Protein AF-A0A965VE71-F1 (afdb_monomer_lite)

pLDDT: mean 81.15, std 15.81, range [34.06, 97.62]

Foldseek 3Di:
DDAPVRLQCVQLLVLVLVVVVVLVVLVVPDDDDDPDDDCPDPVSVVVVVVQVFKDKDKDADDDDLQWAEQADADAFRPDGKIWIKIWGQQDDVVDGTDIDIDTSTIHDGHFPADPQLSVLLNVLSSLLRSLVPPPDDPVSVVLSVQLNVLLVVSVSRNLVCQCRVPDLVSNLVSLLSLLQSLVLSLQSLVVVLVPDPDPSSCVSSVVSSVSSVSSNLVSLQRSCVSPVCSQVVHQHRADSVRAGPQVSSLVVVLVDQACPQHAQEAEDEDQDAFFAWDDDWHADPVSHIYTYTYLYHADPLLRLLLNQDQQGRDPDPPDDPQADALSNLSSVLSSQLSVCSNVVHHPSCLVSLVVSQCPCQPSHVQNVVVLVVCVVVVRVSSVSVVCSCPVDVSNVQQKPVHDDVDPDPPDLDDLPQQQEDEDEDAPADQQDWPDWRIGSHSNRTHTYGYPYHDDPPPQLNVLVVQCVVVVVVDPVSNVVSVVSNSVSSVCSSCVPPDPPPPPPPPPPAAFDADAVDAAQDKAWPDDWDDDPPTDDTDIHGHLYHDFFLLVQLLVLLVVQLPPPQRVPDPLSVVLNVLSSCVSVCSSVVNCLPSLVVSQVSLLVSLLPDDPVCSVSSVSNNVSSQSRCCRPNQKHWDDDQFCPPDPQQQEAEPVRHGADAGGFPDFSGTWMAHPVGHGPGHTYTDHD

Structure (mmCIF, N/CA/C/O backbone):
data_AF-A0A965VE71-F1
#
_entry.id   AF-A0A965VE71-F1
#
loop_
_atom_site.group_PDB
_atom_site.id
_atom_site.type_symbol
_atom_site.label_atom_id
_atom_site.label_alt_id
_atom_site.label_comp_id
_atom_site.label_asym_id
_atom_site.label_entity_id
_atom_site.label_seq_id
_atom_site.pdbx_PDB_ins_code
_atom_site.Cartn_x
_atom_site.Cartn_y
_atom_site.Cartn_z
_atom_site.occupancy
_atom_site.B_iso_or_equiv
_atom_site.auth_seq_id
_atom_site.auth_comp_id
_atom_site.auth_asym_id
_atom_site.auth_atom_id
_atom_site.pdbx_PDB_model_num
ATOM 1 N N . MET A 1 1 ? 36.275 15.674 -34.675 1.00 46.38 1 MET A N 1
ATOM 2 C CA . MET A 1 1 ? 35.478 14.991 -33.636 1.00 46.38 1 MET A CA 1
ATOM 3 C C . MET A 1 1 ? 35.392 13.536 -34.053 1.00 46.38 1 MET A C 1
ATOM 5 O O . MET A 1 1 ? 35.102 13.303 -35.218 1.00 46.38 1 MET A O 1
ATOM 9 N N . LEU A 1 2 ? 35.779 12.607 -33.177 1.00 42.75 2 LEU A N 1
ATOM 10 C CA . LEU A 1 2 ? 35.766 11.167 -33.466 1.00 42.75 2 LEU A CA 1
ATOM 11 C C . LEU A 1 2 ? 34.316 10.673 -33.514 1.00 42.75 2 LEU A C 1
ATOM 13 O O . LEU A 1 2 ? 33.496 11.156 -32.730 1.00 42.75 2 LEU A O 1
ATOM 17 N N . SER A 1 3 ? 33.996 9.749 -34.424 1.00 43.97 3 SER A N 1
ATOM 18 C CA . SER A 1 3 ? 32.697 9.076 -34.383 1.00 43.97 3 SER A CA 1
ATOM 19 C C . SER A 1 3 ? 32.651 8.101 -33.190 1.00 43.97 3 SER A C 1
ATOM 21 O O . SER A 1 3 ? 33.706 7.626 -32.758 1.00 43.97 3 SER A O 1
ATOM 23 N N . PRO A 1 4 ? 31.468 7.776 -32.640 1.00 44.59 4 PRO A N 1
ATOM 24 C CA . PRO A 1 4 ? 31.329 6.800 -31.553 1.00 44.59 4 PRO A CA 1
ATOM 25 C C . PRO A 1 4 ? 31.995 5.439 -31.830 1.00 44.59 4 PRO A C 1
ATOM 27 O O . PRO A 1 4 ? 32.606 4.865 -30.933 1.00 44.59 4 PRO A O 1
ATOM 30 N N . GLY A 1 5 ? 31.961 4.960 -33.080 1.00 45.91 5 GLY A N 1
ATOM 31 C CA . GLY A 1 5 ? 32.637 3.720 -33.486 1.00 45.91 5 GLY A CA 1
ATOM 32 C C . GLY A 1 5 ? 34.170 3.824 -33.507 1.00 45.91 5 GLY A C 1
ATOM 33 O O . GLY A 1 5 ? 34.859 2.850 -33.208 1.00 45.91 5 GLY A O 1
ATOM 34 N N . ASP A 1 6 ? 34.718 5.013 -33.779 1.00 47.44 6 ASP A N 1
ATOM 35 C CA . ASP A 1 6 ? 36.167 5.270 -33.730 1.00 47.44 6 ASP A CA 1
ATOM 36 C C . ASP A 1 6 ? 36.687 5.409 -32.284 1.00 47.44 6 ASP A C 1
ATOM 38 O O . ASP A 1 6 ? 37.862 5.157 -32.010 1.00 47.44 6 ASP A O 1
ATOM 42 N N . LEU A 1 7 ? 35.816 5.788 -31.341 1.00 50.75 7 LEU A N 1
ATOM 43 C CA . LEU A 1 7 ? 36.119 5.888 -29.907 1.00 50.75 7 LEU A CA 1
ATOM 44 C C . LEU A 1 7 ? 36.281 4.514 -29.243 1.00 50.75 7 LEU A C 1
ATOM 46 O O . LEU A 1 7 ? 37.205 4.329 -28.444 1.00 50.75 7 LEU A O 1
ATOM 50 N N . ASP A 1 8 ? 35.439 3.552 -29.626 1.00 47.06 8 ASP A N 1
ATOM 51 C CA . ASP A 1 8 ? 35.456 2.176 -29.114 1.00 47.06 8 ASP A CA 1
ATOM 52 C C . ASP A 1 8 ? 36.757 1.441 -29.477 1.00 47.06 8 ASP A C 1
ATOM 54 O O . ASP A 1 8 ? 37.293 0.687 -28.671 1.00 47.06 8 ASP A O 1
ATOM 58 N N . ALA A 1 9 ? 37.330 1.696 -30.656 1.00 49.53 9 ALA A N 1
ATOM 59 C CA . ALA A 1 9 ? 38.636 1.152 -31.032 1.00 49.53 9 ALA A CA 1
ATOM 60 C C . ALA A 1 9 ? 39.806 2.007 -30.505 1.00 49.53 9 ALA A C 1
ATOM 62 O O . ALA A 1 9 ? 40.841 1.468 -30.103 1.00 49.53 9 ALA A O 1
ATOM 63 N N . GLY A 1 10 ? 39.642 3.335 -30.487 1.00 51.06 10 GLY A N 1
ATOM 64 C CA . GLY A 1 10 ? 40.711 4.298 -30.222 1.00 51.06 10 GLY A CA 1
ATOM 65 C C . GLY A 1 10 ? 41.158 4.418 -28.763 1.00 51.06 10 GLY A C 1
ATOM 66 O O . GLY A 1 10 ? 42.326 4.716 -28.539 1.00 51.06 10 GLY A O 1
ATOM 67 N N . LEU A 1 11 ? 40.285 4.177 -27.775 1.00 55.09 11 LEU A N 1
ATOM 68 C CA . LEU A 1 11 ? 40.634 4.230 -26.338 1.00 55.09 11 LEU A CA 1
ATOM 69 C C . LEU A 1 11 ? 40.799 2.844 -25.701 1.00 55.09 11 LEU A C 1
ATOM 71 O O . LEU A 1 11 ? 41.648 2.654 -24.829 1.00 55.09 11 LEU A O 1
ATOM 75 N N . LEU A 1 12 ? 40.034 1.860 -26.175 1.00 57.62 12 LEU A N 1
ATOM 76 C CA . LEU A 1 12 ? 40.024 0.492 -25.655 1.00 57.62 12 LEU A CA 1
ATOM 77 C C . LEU A 1 12 ? 41.321 -0.259 -25.975 1.00 57.62 12 LEU A C 1
ATOM 79 O O . LEU A 1 12 ? 41.907 -0.900 -25.103 1.00 57.62 12 LEU A O 1
ATOM 83 N N . ALA A 1 13 ? 41.789 -0.160 -27.222 1.00 56.38 13 ALA A N 1
ATOM 84 C CA . ALA A 1 13 ? 43.006 -0.821 -27.675 1.00 56.38 13 ALA A CA 1
ATOM 85 C C . ALA A 1 13 ? 44.286 -0.298 -26.986 1.00 56.38 13 ALA A C 1
ATOM 87 O O . ALA A 1 13 ? 45.058 -1.138 -26.514 1.00 56.38 13 ALA A O 1
ATOM 88 N N . PRO A 1 14 ? 44.529 1.026 -26.842 1.00 52.88 14 PRO A N 1
ATOM 89 C CA . PRO A 1 14 ? 45.700 1.504 -26.110 1.00 52.88 14 PRO A CA 1
ATOM 90 C C . PRO A 1 14 ? 45.612 1.220 -24.613 1.00 52.88 14 PRO A C 1
ATOM 92 O O . PRO A 1 14 ? 46.621 0.843 -24.027 1.00 52.88 14 PRO A O 1
ATOM 95 N N . ALA A 1 15 ? 44.440 1.337 -23.978 1.00 56.19 15 ALA A N 1
ATOM 96 C CA . ALA A 1 15 ? 44.313 1.050 -22.549 1.00 56.19 15 ALA A CA 1
ATOM 97 C C . ALA A 1 15 ? 44.580 -0.435 -22.226 1.00 56.19 15 ALA A C 1
ATOM 99 O O . ALA A 1 15 ? 45.341 -0.730 -21.303 1.00 56.19 15 ALA A O 1
ATOM 100 N N . ARG A 1 16 ? 44.045 -1.363 -23.036 1.00 57.22 16 ARG A N 1
ATOM 101 C CA . ARG A 1 16 ? 44.322 -2.810 -22.931 1.00 57.22 16 ARG A CA 1
ATOM 102 C C . ARG A 1 16 ? 45.794 -3.139 -23.171 1.00 57.22 16 ARG A C 1
ATOM 104 O O . ARG A 1 16 ? 46.397 -3.879 -22.400 1.00 57.22 16 ARG A O 1
ATOM 111 N N . LEU A 1 17 ? 46.389 -2.558 -24.213 1.00 55.94 17 LEU A N 1
ATOM 112 C CA . LEU A 1 17 ? 47.798 -2.760 -24.553 1.00 55.94 17 LEU A CA 1
ATOM 113 C C . LEU A 1 17 ? 48.736 -2.244 -23.453 1.00 55.94 17 LEU A C 1
ATOM 115 O O . LEU A 1 17 ? 49.692 -2.917 -23.080 1.00 55.94 17 LEU A O 1
ATOM 119 N N . LEU A 1 18 ? 48.456 -1.061 -22.911 1.00 55.69 18 LEU A N 1
ATOM 120 C CA . LEU A 1 18 ? 49.263 -0.449 -21.858 1.00 55.69 18 LEU A CA 1
ATOM 121 C C . LEU A 1 18 ? 49.116 -1.180 -20.517 1.00 55.69 18 LEU A C 1
ATOM 123 O O . LEU A 1 18 ? 50.106 -1.308 -19.797 1.00 55.69 18 LEU A O 1
ATOM 127 N N . ALA A 1 19 ? 47.930 -1.715 -20.209 1.00 55.62 19 ALA A N 1
ATOM 128 C CA . ALA A 1 19 ? 47.737 -2.613 -19.072 1.00 55.62 19 ALA A CA 1
ATOM 129 C C . ALA A 1 19 ? 48.557 -3.905 -19.230 1.00 55.62 19 ALA A C 1
ATOM 131 O O . ALA A 1 19 ? 49.279 -4.277 -18.307 1.00 55.62 19 ALA A O 1
ATOM 132 N N . ALA A 1 20 ? 48.537 -4.526 -20.415 1.00 57.66 20 ALA A N 1
ATOM 133 C CA . ALA A 1 20 ? 49.346 -5.711 -20.706 1.00 57.66 20 ALA A CA 1
ATOM 134 C C . ALA A 1 20 ? 50.857 -5.438 -20.554 1.00 57.66 20 ALA A C 1
ATOM 136 O O . ALA A 1 20 ? 51.551 -6.200 -19.887 1.00 57.66 20 ALA A O 1
ATOM 137 N N . ILE A 1 21 ? 51.358 -4.312 -21.081 1.00 54.78 21 ILE A N 1
ATOM 138 C CA . ILE A 1 21 ? 52.771 -3.899 -20.946 1.00 54.78 21 ILE A CA 1
ATOM 139 C C . ILE A 1 21 ? 53.149 -3.637 -19.478 1.00 54.78 21 ILE A C 1
ATOM 141 O O . ILE A 1 21 ? 54.256 -3.968 -19.050 1.00 54.78 21 ILE A O 1
ATOM 145 N N . ALA A 1 22 ? 52.257 -3.026 -18.693 1.00 54.03 22 ALA A N 1
ATOM 146 C CA . ALA A 1 22 ? 52.502 -2.752 -17.276 1.00 54.03 22 ALA A CA 1
ATOM 147 C C . ALA A 1 22 ? 52.557 -4.033 -16.428 1.00 54.03 22 ALA A C 1
ATOM 149 O O . ALA A 1 22 ? 53.329 -4.087 -15.467 1.00 54.03 22 ALA A O 1
ATOM 150 N N . SER A 1 23 ? 51.769 -5.049 -16.785 1.00 52.97 23 SER A N 1
ATOM 151 C CA . SER A 1 23 ? 51.831 -6.381 -16.178 1.00 52.97 23 SER A CA 1
ATOM 152 C C . SER A 1 23 ? 53.110 -7.132 -16.576 1.00 52.97 23 SER A C 1
ATOM 154 O O . SER A 1 23 ? 53.746 -7.725 -15.710 1.00 52.97 23 SER A O 1
ATOM 156 N N . ASP A 1 24 ? 53.537 -7.038 -17.838 1.00 50.59 24 ASP A N 1
ATOM 157 C CA . ASP A 1 24 ? 54.705 -7.752 -18.384 1.00 50.59 24 ASP A CA 1
ATOM 158 C C . ASP A 1 24 ? 56.053 -7.215 -17.858 1.00 50.59 24 ASP A C 1
ATOM 160 O O . ASP A 1 24 ? 56.916 -7.979 -17.426 1.00 50.59 24 ASP A O 1
ATOM 164 N N . ARG A 1 25 ? 56.207 -5.886 -17.731 1.00 49.19 25 ARG A N 1
ATOM 165 C CA . ARG A 1 25 ? 57.413 -5.249 -17.143 1.00 49.19 25 ARG A CA 1
ATOM 166 C C . ARG A 1 25 ? 57.693 -5.639 -15.687 1.00 49.19 25 ARG A C 1
ATOM 168 O O . ARG A 1 25 ? 58.765 -5.338 -15.167 1.00 49.19 25 ARG A O 1
ATOM 175 N N . ARG A 1 26 ? 56.736 -6.268 -15.001 1.00 46.41 26 ARG A N 1
ATOM 176 C CA . ARG A 1 26 ? 56.916 -6.804 -13.641 1.00 46.41 26 ARG A CA 1
ATOM 177 C C . ARG A 1 26 ? 57.329 -8.275 -13.627 1.00 46.41 26 ARG A C 1
ATOM 179 O O . ARG A 1 26 ? 57.792 -8.743 -12.590 1.00 46.41 26 ARG A O 1
ATOM 186 N N . CYS A 1 27 ? 57.204 -8.982 -14.751 1.00 41.94 27 CYS A N 1
ATOM 187 C CA . CYS A 1 27 ? 57.614 -10.378 -14.902 1.00 41.94 27 CYS A CA 1
ATOM 188 C C . CYS A 1 27 ? 59.105 -10.543 -15.252 1.00 41.94 27 CYS A C 1
ATOM 190 O O . CYS A 1 27 ? 59.659 -11.608 -14.995 1.00 41.94 27 CYS A O 1
ATOM 192 N N . GLU A 1 28 ? 59.795 -9.495 -15.723 1.00 44.88 28 GLU A N 1
ATOM 193 C CA . GLU A 1 28 ? 61.219 -9.538 -16.130 1.00 44.88 28 GLU A CA 1
ATOM 194 C C . GLU A 1 28 ? 62.234 -9.849 -15.002 1.00 44.88 28 GLU A C 1
ATOM 196 O O . GLU A 1 28 ? 63.437 -9.880 -15.252 1.00 44.88 28 GLU A O 1
ATOM 201 N N . SER A 1 29 ? 61.804 -10.125 -13.763 1.00 44.38 29 SER A N 1
ATOM 202 C CA . SER A 1 29 ? 62.720 -10.519 -12.674 1.00 44.38 29 SER A CA 1
ATOM 203 C C . SER A 1 29 ? 62.754 -12.019 -12.349 1.00 44.38 29 SER A C 1
ATOM 205 O O . SER A 1 29 ? 63.504 -12.423 -11.459 1.00 44.38 29 SER A O 1
ATOM 207 N N . ALA A 1 30 ? 62.009 -12.863 -13.071 1.00 41.94 30 ALA A N 1
ATOM 208 C CA . ALA A 1 30 ? 61.995 -14.305 -12.831 1.00 41.94 30 ALA A CA 1
ATOM 209 C C . ALA A 1 30 ? 62.514 -15.115 -14.035 1.00 41.94 30 ALA A C 1
ATOM 211 O O . ALA A 1 30 ? 61.748 -15.590 -14.860 1.00 41.94 30 ALA A O 1
ATOM 212 N N . VAL A 1 31 ? 63.831 -15.343 -14.000 1.00 43.53 31 VAL A N 1
ATOM 213 C CA . VAL A 1 31 ? 64.568 -16.503 -14.539 1.00 43.53 31 VAL A CA 1
ATOM 214 C C . VAL A 1 31 ? 64.748 -16.602 -16.063 1.00 43.53 31 VAL A C 1
ATOM 216 O O . VAL A 1 31 ? 63.813 -16.773 -16.836 1.00 43.53 31 VAL A O 1
ATOM 219 N N . ASP A 1 32 ? 66.030 -16.610 -16.447 1.00 48.97 32 ASP A N 1
ATOM 220 C CA . ASP A 1 32 ? 66.560 -17.096 -17.720 1.00 48.97 32 ASP A CA 1
ATOM 221 C C . ASP A 1 32 ? 65.971 -18.463 -18.106 1.00 48.97 32 ASP A C 1
ATOM 223 O O . ASP A 1 32 ? 66.207 -19.469 -17.433 1.00 48.97 32 ASP A O 1
ATOM 227 N N . GLY A 1 33 ? 65.303 -18.511 -19.258 1.00 52.47 33 GLY A N 1
ATOM 228 C CA . GLY A 1 33 ? 65.109 -19.745 -20.014 1.00 52.47 33 GLY A CA 1
ATOM 229 C C . GLY A 1 33 ? 63.661 -20.186 -20.188 1.00 52.47 33 GLY A C 1
ATOM 230 O O . GLY A 1 33 ? 63.220 -21.125 -19.536 1.00 52.47 33 GLY A O 1
ATOM 231 N N . ALA A 1 34 ? 62.975 -19.588 -21.160 1.00 34.06 34 ALA A N 1
ATOM 232 C CA . ALA A 1 34 ? 62.088 -20.305 -22.075 1.00 34.06 34 ALA A CA 1
ATOM 233 C C . ALA A 1 34 ? 61.796 -19.407 -23.286 1.00 34.06 34 ALA A C 1
ATOM 235 O O . ALA A 1 34 ? 60.909 -18.557 -23.260 1.00 34.06 34 ALA A O 1
ATOM 236 N N . ASP A 1 35 ? 62.586 -19.614 -24.341 1.00 46.41 35 ASP A N 1
ATOM 237 C CA . ASP A 1 35 ? 62.160 -19.402 -25.721 1.00 46.41 35 ASP A CA 1
ATOM 238 C C . ASP A 1 35 ? 60.893 -20.238 -25.948 1.00 46.41 35 ASP A C 1
ATOM 240 O O . ASP A 1 35 ? 60.970 -21.451 -26.109 1.00 46.41 35 ASP A O 1
ATOM 244 N N . ASP A 1 36 ? 59.732 -19.597 -25.895 1.00 39.12 36 ASP A N 1
ATOM 245 C CA . ASP A 1 36 ? 58.589 -19.902 -26.749 1.00 39.12 36 ASP A CA 1
ATOM 246 C C . ASP A 1 36 ? 57.642 -18.703 -26.676 1.00 39.12 36 ASP A C 1
ATOM 248 O O . ASP A 1 36 ? 57.010 -18.407 -25.663 1.00 39.12 36 ASP A O 1
ATOM 252 N N . ALA A 1 37 ? 57.624 -17.947 -27.769 1.00 38.03 37 ALA A N 1
ATOM 253 C CA . ALA A 1 37 ? 56.882 -16.712 -27.924 1.00 38.03 37 ALA A CA 1
ATOM 254 C C . ALA A 1 37 ? 55.399 -16.876 -27.541 1.00 38.03 37 ALA A C 1
ATOM 256 O O . ALA A 1 37 ? 54.616 -17.475 -28.283 1.00 38.03 37 ALA A O 1
ATOM 257 N N . HIS A 1 38 ? 54.985 -16.266 -26.426 1.00 36.84 38 HIS A N 1
ATOM 258 C CA . HIS A 1 38 ? 53.572 -15.987 -26.192 1.00 36.84 38 HIS A CA 1
ATOM 259 C C . HIS A 1 38 ? 53.115 -14.984 -27.270 1.00 36.84 38 HIS A C 1
ATOM 261 O O . HIS A 1 38 ? 53.791 -13.974 -27.488 1.00 36.84 38 HIS A O 1
ATOM 267 N N . PRO A 1 39 ? 51.997 -15.225 -27.977 1.00 39.91 39 PRO A N 1
ATOM 268 C CA . PRO A 1 39 ? 51.544 -14.417 -29.104 1.00 39.91 39 PRO A CA 1
ATOM 269 C C . PRO A 1 39 ? 50.908 -13.099 -28.633 1.00 39.91 39 PRO A C 1
ATOM 271 O O . PRO A 1 39 ? 49.753 -12.806 -28.938 1.00 39.91 39 PRO A O 1
ATOM 274 N N . LEU A 1 40 ? 51.668 -12.255 -27.931 1.00 42.34 40 LEU A N 1
ATOM 275 C CA . LEU A 1 40 ? 51.453 -10.808 -27.952 1.00 42.34 40 LEU A CA 1
ATOM 276 C C . LEU A 1 40 ? 51.829 -10.345 -29.362 1.00 42.34 40 LEU A C 1
ATOM 278 O O . LEU A 1 40 ? 52.972 -10.040 -29.693 1.00 42.34 40 LEU A O 1
ATOM 282 N N . SER A 1 41 ? 50.839 -10.500 -30.235 1.00 39.25 41 SER A N 1
ATOM 283 C CA . SER A 1 41 ? 50.951 -10.494 -31.684 1.00 39.25 41 SER A CA 1
ATOM 284 C C . SER A 1 41 ? 51.677 -9.262 -32.230 1.00 39.25 41 SER A C 1
ATOM 286 O O . SER A 1 41 ? 51.629 -8.162 -31.686 1.00 39.25 41 SER A O 1
ATOM 288 N N . ARG A 1 42 ? 52.272 -9.428 -33.408 1.00 36.78 42 ARG A N 1
ATOM 289 C CA . ARG A 1 42 ? 52.706 -8.347 -34.305 1.00 36.78 42 ARG A CA 1
ATOM 290 C C . ARG A 1 42 ? 51.693 -7.192 -34.435 1.00 36.78 42 ARG A C 1
ATOM 292 O O . ARG A 1 42 ? 52.107 -6.076 -34.743 1.00 36.78 42 ARG A O 1
ATOM 299 N N . ASP A 1 43 ? 50.406 -7.446 -34.192 1.00 39.12 43 ASP A N 1
ATOM 300 C CA . ASP A 1 43 ? 49.348 -6.437 -34.188 1.00 39.12 43 ASP A CA 1
ATOM 301 C C . ASP A 1 43 ? 49.380 -5.553 -32.933 1.00 39.12 43 ASP A C 1
ATOM 303 O O . ASP A 1 43 ? 49.156 -4.356 -33.056 1.00 39.12 43 ASP A O 1
ATOM 307 N N . SER A 1 44 ? 49.786 -6.064 -31.766 1.00 42.25 44 SER A N 1
ATOM 308 C CA . SER A 1 44 ? 50.052 -5.277 -30.546 1.00 42.25 44 SER A CA 1
ATOM 309 C C . SER A 1 44 ? 51.216 -4.294 -30.736 1.00 42.25 44 SER A C 1
ATOM 311 O O . SER A 1 44 ? 51.159 -3.154 -30.279 1.00 42.25 44 SER A O 1
ATOM 313 N N . LEU A 1 45 ? 52.247 -4.706 -31.481 1.00 39.56 45 LEU A N 1
ATOM 314 C CA . LEU A 1 45 ? 53.402 -3.877 -31.853 1.00 39.56 45 LEU A CA 1
ATOM 315 C C . LEU A 1 45 ? 53.054 -2.842 -32.942 1.00 39.56 45 LEU A C 1
ATOM 317 O O . LEU A 1 45 ? 53.520 -1.706 -32.886 1.00 39.56 45 LEU A O 1
ATOM 321 N N . ARG A 1 46 ? 52.193 -3.195 -33.908 1.00 42.59 46 ARG A N 1
ATOM 322 C CA . ARG A 1 46 ? 51.632 -2.248 -34.894 1.00 42.59 46 ARG A CA 1
ATOM 323 C C . ARG A 1 46 ? 50.658 -1.246 -34.269 1.00 42.59 46 ARG A C 1
ATOM 325 O O . ARG A 1 46 ? 50.668 -0.088 -34.669 1.00 42.59 46 ARG A O 1
ATOM 332 N N . LEU A 1 47 ? 49.868 -1.667 -33.283 1.00 42.62 47 LEU A N 1
ATOM 333 C CA . LEU A 1 47 ? 48.996 -0.807 -32.482 1.00 42.62 47 LEU A CA 1
ATOM 334 C C . LEU A 1 47 ? 49.819 0.157 -31.620 1.00 42.62 47 LEU A C 1
ATOM 336 O O . LEU A 1 47 ? 49.541 1.347 -31.644 1.00 42.62 47 LEU A O 1
ATOM 340 N N . ALA A 1 48 ? 50.893 -0.302 -30.965 1.00 43.66 48 ALA A N 1
ATOM 341 C CA . ALA A 1 48 ? 51.830 0.569 -30.242 1.00 43.66 48 ALA A CA 1
ATOM 342 C C . ALA A 1 48 ? 52.412 1.692 -31.126 1.00 43.66 48 ALA A C 1
ATOM 344 O O . ALA A 1 48 ? 52.559 2.822 -30.668 1.00 43.66 48 ALA A O 1
ATOM 345 N N . LEU A 1 49 ? 52.695 1.394 -32.401 1.00 41.25 49 LEU A N 1
ATOM 346 C CA . LEU A 1 49 ? 53.175 2.365 -33.395 1.00 41.25 49 LEU A CA 1
ATOM 347 C C . LEU A 1 49 ? 52.086 3.335 -33.896 1.00 41.25 49 LEU A C 1
ATOM 349 O O . LEU A 1 49 ? 52.426 4.370 -34.458 1.00 41.25 49 LEU A O 1
ATOM 353 N N . ALA A 1 50 ? 50.798 3.035 -33.697 1.00 46.69 50 ALA A N 1
ATOM 354 C CA . ALA A 1 50 ? 49.681 3.909 -34.069 1.00 46.69 50 ALA A CA 1
ATOM 355 C C . ALA A 1 50 ? 49.307 4.931 -32.971 1.00 46.69 50 ALA A C 1
ATOM 357 O O . ALA A 1 50 ? 48.536 5.852 -33.235 1.00 46.69 50 ALA A O 1
ATOM 358 N N . PHE A 1 51 ? 49.858 4.800 -31.757 1.00 54.34 51 PHE A N 1
ATOM 359 C CA . PHE A 1 51 ? 49.566 5.660 -30.600 1.00 54.34 51 PHE A CA 1
ATOM 360 C C . PHE A 1 51 ? 50.618 6.759 -30.366 1.00 54.34 51 PHE A C 1
ATOM 362 O O . PHE A 1 51 ? 51.014 7.012 -29.224 1.00 54.34 51 PHE A O 1
ATOM 369 N N . GLU A 1 52 ? 51.069 7.446 -31.423 1.00 54.53 52 GLU A N 1
ATOM 370 C CA . GLU A 1 52 ? 51.859 8.676 -31.261 1.00 54.53 52 GLU A CA 1
ATOM 371 C C . GLU A 1 52 ? 51.079 9.681 -30.386 1.00 54.53 52 GLU A C 1
ATOM 373 O O . GLU A 1 52 ? 50.031 10.186 -30.781 1.00 54.53 52 GLU A O 1
ATOM 378 N N . GLY A 1 53 ? 51.568 9.948 -29.167 1.00 59.41 53 GLY A N 1
ATOM 379 C CA . GLY A 1 53 ? 50.979 10.923 -28.236 1.00 59.41 53 GLY A CA 1
ATOM 380 C C . GLY A 1 53 ? 50.349 10.359 -26.956 1.00 59.41 53 GLY A C 1
ATOM 381 O O . GLY A 1 53 ? 49.932 11.155 -26.113 1.00 59.41 53 GLY A O 1
ATOM 382 N N . PHE A 1 54 ? 50.314 9.036 -26.759 1.00 65.00 54 PHE A N 1
ATOM 383 C CA . PHE A 1 54 ? 49.870 8.413 -25.503 1.00 65.00 54 PHE A CA 1
ATOM 384 C C . PHE A 1 54 ? 51.069 7.963 -24.653 1.00 65.00 54 PHE A C 1
ATOM 386 O O . PHE A 1 54 ? 52.033 7.394 -25.160 1.00 65.00 54 PHE A O 1
ATOM 393 N N . SER A 1 55 ? 51.013 8.188 -23.341 1.00 68.12 55 SER A N 1
ATOM 394 C CA . SER A 1 55 ? 52.002 7.706 -22.371 1.00 68.12 55 SER A CA 1
ATOM 395 C C . SER A 1 55 ? 51.303 7.141 -21.141 1.00 68.12 55 SER A C 1
ATOM 397 O O . SER A 1 55 ? 50.296 7.681 -20.694 1.00 68.12 55 SER A O 1
ATOM 399 N N . LEU A 1 56 ? 51.822 6.042 -20.595 1.00 66.69 56 LEU A N 1
ATOM 400 C CA . LEU A 1 56 ? 51.318 5.460 -19.356 1.00 66.69 56 LEU A CA 1
ATOM 401 C C . LEU A 1 56 ? 52.230 5.852 -18.198 1.00 66.69 56 LEU A C 1
ATOM 403 O O . LEU A 1 56 ? 53.438 5.614 -18.244 1.00 66.69 56 LEU A O 1
ATOM 407 N N . VAL A 1 57 ? 51.640 6.410 -17.150 1.00 77.75 57 VAL A N 1
ATOM 408 C CA . VAL A 1 57 ? 52.317 6.692 -15.887 1.00 77.75 57 VAL A CA 1
ATOM 409 C C . VAL A 1 57 ? 51.839 5.675 -14.860 1.00 77.75 57 VAL A C 1
ATOM 411 O O . VAL A 1 57 ? 50.641 5.540 -14.628 1.00 77.75 57 VAL A O 1
ATOM 414 N N . SER A 1 58 ? 52.772 4.954 -14.243 1.00 76.62 58 SER A N 1
ATOM 415 C CA . SER A 1 58 ? 52.484 4.064 -13.117 1.00 76.62 58 SER A CA 1
ATOM 416 C C . SER A 1 58 ? 52.979 4.685 -11.816 1.00 76.62 58 SER A C 1
ATOM 418 O O . SER A 1 58 ? 54.136 5.104 -11.747 1.00 76.62 58 SER A O 1
ATOM 420 N N . ALA A 1 59 ? 52.147 4.686 -10.779 1.00 83.88 59 ALA A N 1
ATOM 421 C CA . ALA A 1 59 ? 52.520 5.111 -9.433 1.00 83.88 59 ALA A CA 1
ATOM 422 C C . ALA A 1 59 ? 52.169 4.025 -8.397 1.00 83.88 59 ALA A C 1
ATOM 424 O O . ALA A 1 59 ? 51.172 3.318 -8.583 1.00 83.88 59 ALA A O 1
ATOM 425 N N . PRO A 1 60 ? 52.938 3.887 -7.298 1.00 82.50 60 PRO A N 1
ATOM 426 C CA . PRO A 1 60 ? 52.549 3.040 -6.172 1.00 82.50 60 PRO A CA 1
ATOM 427 C C . PRO A 1 60 ? 51.183 3.472 -5.632 1.00 82.50 60 PRO A C 1
ATOM 429 O O . PRO A 1 60 ? 50.924 4.670 -5.495 1.00 82.50 60 PRO A O 1
ATOM 432 N N . ALA A 1 61 ? 50.307 2.516 -5.332 1.00 80.94 61 ALA A N 1
ATOM 433 C CA . ALA A 1 61 ? 48.955 2.805 -4.873 1.00 80.94 61 ALA A CA 1
ATOM 434 C C . ALA A 1 61 ? 48.628 2.050 -3.586 1.00 80.94 61 ALA A C 1
ATOM 436 O O . ALA A 1 61 ? 48.788 0.833 -3.501 1.00 80.94 61 ALA A O 1
ATOM 437 N N . GLN A 1 62 ? 48.096 2.774 -2.600 1.00 76.62 62 GLN A N 1
ATOM 438 C CA . GLN A 1 62 ? 47.366 2.148 -1.504 1.00 76.62 62 GLN A CA 1
ATOM 439 C C . GLN A 1 62 ? 45.968 1.801 -2.004 1.00 76.62 62 GLN A C 1
ATOM 441 O O . GLN A 1 62 ? 45.248 2.661 -2.504 1.00 76.62 62 GLN A O 1
ATOM 446 N N . ARG A 1 63 ? 45.602 0.524 -1.903 1.00 71.69 63 ARG A N 1
ATOM 447 C CA . ARG A 1 63 ? 44.324 0.016 -2.397 1.00 71.69 63 ARG A CA 1
ATOM 448 C C . ARG A 1 63 ? 43.171 0.592 -1.571 1.00 71.69 63 ARG A C 1
ATOM 450 O O . ARG A 1 63 ? 43.033 0.259 -0.394 1.00 71.69 63 ARG A O 1
ATOM 457 N N . CYS A 1 64 ? 42.315 1.395 -2.196 1.00 72.56 64 CYS A N 1
ATOM 458 C CA . CYS A 1 64 ? 41.024 1.781 -1.635 1.00 72.56 64 CYS A CA 1
ATOM 459 C C . CYS A 1 64 ? 39.909 0.895 -2.208 1.00 72.56 64 CYS A C 1
ATOM 461 O O . CYS A 1 64 ? 39.954 0.492 -3.367 1.00 72.56 64 CYS A O 1
ATOM 463 N N . ALA A 1 65 ? 38.882 0.597 -1.406 1.00 63.47 65 ALA A N 1
ATOM 464 C CA . ALA A 1 65 ? 37.764 -0.258 -1.827 1.00 63.47 65 ALA A CA 1
ATOM 465 C C . ALA A 1 65 ? 36.936 0.328 -2.992 1.00 63.47 65 ALA A C 1
ATOM 467 O O . ALA A 1 65 ? 36.219 -0.408 -3.659 1.00 63.47 65 ALA A O 1
ATOM 468 N N . ALA A 1 66 ? 37.033 1.639 -3.230 1.00 74.81 66 ALA A N 1
ATOM 469 C CA . ALA A 1 66 ? 36.319 2.342 -4.294 1.00 74.81 66 ALA A CA 1
ATOM 470 C C . ALA A 1 66 ? 37.109 2.446 -5.613 1.00 74.81 66 ALA A C 1
ATOM 472 O O . ALA A 1 66 ? 36.560 2.917 -6.605 1.00 74.81 66 ALA A O 1
ATOM 473 N N . ASP A 1 67 ? 38.380 2.040 -5.636 1.00 86.12 67 ASP A N 1
ATOM 474 C CA . ASP A 1 67 ? 39.226 2.222 -6.816 1.00 86.12 67 ASP A CA 1
ATOM 475 C C . ASP A 1 67 ? 38.925 1.163 -7.886 1.00 86.12 67 ASP A C 1
ATOM 477 O O . ASP A 1 67 ? 38.711 -0.009 -7.567 1.00 86.12 67 ASP A O 1
ATOM 481 N N . ARG A 1 68 ? 38.967 1.559 -9.167 1.00 90.19 68 ARG A N 1
ATOM 482 C CA . ARG A 1 68 ? 38.801 0.630 -10.295 1.00 90.19 68 ARG A CA 1
ATOM 483 C C . ARG A 1 68 ? 39.910 -0.421 -10.293 1.00 90.19 68 ARG A C 1
ATOM 485 O O . ARG A 1 68 ? 41.081 -0.068 -10.397 1.00 90.19 68 ARG A O 1
ATOM 492 N N . MET A 1 69 ? 39.552 -1.702 -10.266 1.00 89.00 69 MET A N 1
ATOM 493 C CA . MET A 1 69 ? 40.482 -2.823 -10.417 1.00 89.00 69 MET A CA 1
ATOM 494 C C . MET A 1 69 ? 40.604 -3.245 -11.882 1.00 89.00 69 MET A C 1
ATOM 496 O O . MET A 1 69 ? 39.593 -3.492 -12.538 1.00 89.00 69 MET A O 1
ATOM 500 N N . ILE A 1 70 ? 41.824 -3.382 -12.392 1.00 87.25 70 ILE A N 1
ATOM 501 C CA . ILE A 1 70 ? 42.079 -3.840 -13.762 1.00 87.25 70 ILE A CA 1
ATOM 502 C C . ILE A 1 70 ? 42.123 -5.382 -13.777 1.00 87.25 70 ILE A C 1
ATOM 504 O O . ILE A 1 70 ? 42.991 -5.964 -13.113 1.00 87.25 70 ILE A O 1
ATOM 508 N N . PRO A 1 71 ? 41.212 -6.064 -14.502 1.00 83.75 71 PRO A N 1
ATOM 509 C CA . PRO A 1 71 ? 41.243 -7.522 -14.631 1.00 83.75 71 PRO A CA 1
ATOM 510 C C . PRO A 1 71 ? 42.515 -7.978 -15.364 1.00 83.75 71 PRO A C 1
ATOM 512 O O . PRO A 1 71 ? 42.835 -7.428 -16.413 1.00 83.75 71 PRO A O 1
ATOM 515 N N . HIS A 1 72 ? 43.241 -8.970 -14.834 1.00 82.12 72 HIS A N 1
ATOM 516 C CA . HIS A 1 72 ? 44.397 -9.571 -15.518 1.00 82.12 72 HIS A CA 1
ATOM 517 C C . HIS A 1 72 ? 44.659 -11.019 -15.061 1.00 82.12 72 HIS A C 1
ATOM 519 O O . HIS A 1 72 ? 44.332 -11.386 -13.932 1.00 82.12 72 HIS A O 1
ATOM 525 N N . ALA A 1 73 ? 45.255 -11.824 -15.952 1.00 74.75 73 ALA A N 1
ATOM 526 C CA . ALA A 1 73 ? 45.532 -13.258 -15.761 1.00 74.75 73 ALA A CA 1
ATOM 527 C C . ALA A 1 73 ? 46.981 -13.578 -15.342 1.00 74.75 73 ALA A C 1
ATOM 529 O O . ALA A 1 73 ? 47.289 -14.721 -15.016 1.00 74.75 73 ALA A O 1
ATOM 530 N N . GLY A 1 74 ? 47.891 -12.601 -15.439 1.00 68.81 74 GLY A N 1
ATOM 531 C CA . GLY A 1 74 ? 49.335 -12.823 -15.288 1.00 68.81 74 GLY A CA 1
ATOM 532 C C . GLY A 1 74 ? 49.741 -13.275 -13.879 1.00 68.81 74 GLY A C 1
ATOM 533 O O . GLY A 1 74 ? 48.986 -13.044 -12.942 1.00 68.81 74 GLY A O 1
ATOM 534 N N . PRO A 1 75 ? 50.916 -13.911 -13.704 1.00 59.38 75 PRO A N 1
ATOM 535 C CA . PRO A 1 75 ? 51.417 -14.302 -12.387 1.00 59.38 75 PRO A CA 1
ATOM 536 C C . PRO A 1 75 ? 51.584 -13.083 -11.474 1.00 59.38 75 PRO A C 1
ATOM 538 O O . PRO A 1 75 ? 51.792 -11.967 -11.946 1.00 59.38 75 PRO A O 1
ATOM 541 N N . GLU A 1 76 ? 51.476 -13.318 -10.163 1.00 50.47 76 GLU A N 1
ATOM 542 C CA . GLU A 1 76 ? 51.519 -12.286 -9.126 1.00 50.47 76 GLU A CA 1
ATOM 543 C C . GLU A 1 76 ? 52.745 -11.379 -9.343 1.00 50.47 76 GLU A C 1
ATOM 545 O O . GLU A 1 76 ? 53.879 -11.855 -9.225 1.00 50.47 76 GLU A O 1
ATOM 550 N N . PRO A 1 77 ? 52.568 -10.092 -9.706 1.00 51.19 77 PRO A N 1
ATOM 551 C CA . PRO A 1 77 ? 53.699 -9.187 -9.730 1.00 51.19 77 PRO A CA 1
ATOM 552 C C . PRO A 1 77 ? 54.232 -9.130 -8.301 1.00 51.19 77 PRO A C 1
ATOM 554 O O . PRO A 1 77 ? 53.479 -8.854 -7.370 1.00 51.19 77 PRO A O 1
ATOM 557 N N . SER A 1 78 ? 55.520 -9.401 -8.111 1.00 50.00 78 SER A N 1
ATOM 558 C CA . SER A 1 78 ? 56.179 -9.500 -6.803 1.00 50.00 78 SER A CA 1
ATOM 559 C C . SER A 1 78 ? 56.299 -8.153 -6.061 1.00 50.00 78 SER A C 1
ATOM 561 O O . SER A 1 78 ? 57.280 -7.906 -5.362 1.00 50.00 78 SER A O 1
ATOM 563 N N . GLY A 1 79 ? 55.341 -7.242 -6.231 1.00 58.44 79 GLY A N 1
ATOM 564 C CA . GLY A 1 79 ? 55.398 -5.875 -5.746 1.00 58.44 79 GLY A CA 1
ATOM 565 C C . GLY A 1 79 ? 54.027 -5.210 -5.666 1.00 58.44 79 GLY A C 1
ATOM 566 O O . GLY A 1 79 ? 53.082 -5.565 -6.366 1.00 58.44 79 GLY A O 1
ATOM 567 N N . GLU A 1 80 ? 53.971 -4.223 -4.779 1.00 67.19 80 GLU A N 1
ATOM 568 C CA . GLU A 1 80 ? 52.826 -3.405 -4.386 1.00 67.19 80 GLU A CA 1
ATOM 569 C C . GLU A 1 80 ? 51.880 -3.026 -5.549 1.00 67.19 80 GLU A C 1
ATOM 571 O O . GLU A 1 80 ? 52.302 -2.744 -6.681 1.00 67.19 80 GLU A O 1
ATOM 576 N N . SER A 1 81 ? 50.573 -2.989 -5.252 1.00 79.06 81 SER A N 1
ATOM 577 C CA . SER A 1 81 ? 49.536 -2.533 -6.185 1.00 79.06 81 SER A CA 1
ATOM 578 C C . SER A 1 81 ? 49.911 -1.181 -6.791 1.00 79.06 81 SER A C 1
ATOM 580 O O . SER A 1 81 ? 50.504 -0.322 -6.135 1.00 79.06 81 SER A O 1
ATOM 582 N N . SER A 1 82 ? 49.596 -0.972 -8.067 1.00 80.06 82 SER A N 1
ATOM 583 C CA . SER A 1 82 ? 49.958 0.277 -8.739 1.00 80.06 82 SER A CA 1
ATOM 584 C C . SER A 1 82 ? 48.822 0.860 -9.536 1.00 80.06 82 SER A C 1
ATOM 586 O O . SER A 1 82 ? 48.095 0.144 -10.222 1.00 80.06 82 SER A O 1
ATOM 588 N N . ARG A 1 83 ? 48.705 2.180 -9.430 1.00 85.56 83 ARG A N 1
ATOM 589 C CA . ARG A 1 83 ? 47.743 2.989 -10.158 1.00 85.56 83 ARG A CA 1
ATOM 590 C C . ARG A 1 83 ? 48.335 3.363 -11.505 1.00 85.56 83 ARG A C 1
ATOM 592 O O . ARG A 1 83 ? 49.493 3.776 -11.590 1.00 85.56 83 ARG A O 1
ATOM 599 N N . LEU A 1 84 ? 47.532 3.186 -12.538 1.00 81.12 84 LEU A N 1
ATOM 600 C CA . LEU A 1 84 ? 47.862 3.455 -13.922 1.00 81.12 84 LEU A CA 1
ATOM 601 C C . LEU A 1 84 ? 47.102 4.698 -14.382 1.00 81.12 84 LEU A C 1
ATOM 603 O O . LEU A 1 84 ? 45.883 4.761 -14.276 1.00 81.12 84 LEU A O 1
ATOM 607 N N . THR A 1 85 ? 47.818 5.675 -14.925 1.00 82.06 85 THR A N 1
ATOM 608 C CA . THR A 1 85 ? 47.238 6.882 -15.520 1.00 82.06 85 THR A CA 1
ATOM 609 C C . THR A 1 85 ? 47.655 6.964 -16.980 1.00 82.06 85 THR A C 1
ATOM 611 O O . THR A 1 85 ? 48.844 6.920 -17.301 1.00 82.06 85 THR A O 1
ATOM 614 N N . LEU A 1 86 ? 46.672 7.077 -17.868 1.00 78.31 86 LEU A N 1
ATOM 615 C CA . LEU A 1 86 ? 46.877 7.287 -19.292 1.00 78.31 86 LEU A CA 1
ATOM 616 C C . LEU A 1 86 ? 46.960 8.787 -19.561 1.00 78.31 86 LEU A C 1
ATOM 618 O O . LEU A 1 86 ? 46.006 9.509 -19.306 1.00 78.31 86 LEU A O 1
ATOM 622 N N . ARG A 1 87 ? 48.082 9.251 -20.097 1.00 77.19 87 ARG A N 1
ATOM 623 C CA . ARG A 1 87 ? 48.296 10.640 -20.500 1.00 77.19 87 ARG A CA 1
ATOM 624 C C . ARG A 1 87 ? 48.302 10.743 -22.014 1.00 77.19 87 ARG A C 1
ATOM 626 O O . ARG A 1 87 ? 49.139 10.120 -22.666 1.00 77.19 87 ARG A O 1
ATOM 633 N N . VAL A 1 88 ? 47.416 11.565 -22.560 1.00 72.19 88 VAL A N 1
ATOM 634 C CA . VAL A 1 88 ? 47.287 11.831 -23.998 1.00 72.19 88 VAL A CA 1
ATOM 635 C C . VAL A 1 88 ? 47.657 13.276 -24.280 1.00 72.19 88 VAL A C 1
ATOM 637 O O . VAL A 1 88 ? 47.084 14.178 -23.680 1.00 72.19 88 VAL A O 1
ATOM 640 N N . ALA A 1 89 ? 48.577 13.525 -25.204 1.00 68.81 89 ALA A N 1
ATOM 641 C CA . ALA A 1 89 ? 48.830 14.864 -25.725 1.00 68.81 89 ALA A CA 1
ATOM 642 C C . ALA A 1 89 ? 48.056 15.045 -27.037 1.00 68.81 89 ALA A C 1
ATOM 644 O O . ALA A 1 89 ? 48.514 14.617 -28.095 1.00 68.81 89 ALA A O 1
ATOM 645 N N . LEU A 1 90 ? 46.872 15.661 -26.974 1.00 63.81 90 LEU A N 1
ATOM 646 C CA . LEU A 1 90 ? 46.051 15.892 -28.164 1.00 63.81 90 LEU A CA 1
ATOM 647 C C . LEU A 1 90 ? 46.484 17.191 -28.862 1.00 63.81 90 LEU A C 1
ATOM 649 O O . LEU A 1 90 ? 46.404 18.263 -28.251 1.00 63.81 90 LEU A O 1
ATOM 653 N N . PRO A 1 91 ? 46.923 17.143 -30.134 1.00 59.56 91 PRO A N 1
ATOM 654 C CA . PRO A 1 91 ? 47.222 18.351 -30.887 1.00 59.56 91 PRO A CA 1
ATOM 655 C C . PRO A 1 91 ? 45.923 19.106 -31.203 1.00 59.56 91 PRO A C 1
ATOM 657 O O . PRO A 1 91 ? 45.014 18.566 -31.833 1.00 59.56 91 PRO A O 1
ATOM 660 N N . ILE A 1 92 ? 45.838 20.374 -30.791 1.00 59.41 92 ILE A N 1
ATOM 661 C CA . ILE A 1 92 ? 44.746 21.273 -31.187 1.00 59.41 92 ILE A CA 1
ATOM 662 C C . ILE A 1 92 ? 45.198 22.054 -32.427 1.00 59.41 92 ILE A C 1
ATOM 664 O O . ILE A 1 92 ? 46.231 22.724 -32.363 1.00 59.41 92 ILE A O 1
ATOM 668 N N . PRO A 1 93 ? 44.452 22.027 -33.549 1.00 50.66 93 PRO A N 1
ATOM 669 C CA . PRO A 1 93 ? 44.784 22.836 -34.718 1.00 50.66 93 PRO A CA 1
ATOM 670 C C . PRO A 1 93 ? 44.876 24.327 -34.351 1.00 50.66 93 PRO A C 1
ATOM 672 O O . PRO A 1 93 ? 43.879 24.947 -33.992 1.00 50.66 93 PRO A O 1
ATOM 675 N N . GLY A 1 94 ? 46.086 24.894 -34.418 1.00 69.12 94 GLY A N 1
ATOM 676 C CA . GLY A 1 94 ? 46.351 26.301 -34.091 1.00 69.12 94 GLY A CA 1
ATOM 677 C C . GLY A 1 94 ? 46.477 26.633 -32.595 1.00 69.12 94 GLY A C 1
ATOM 678 O O . GLY A 1 94 ? 46.566 27.813 -32.260 1.00 69.12 94 GLY A O 1
ATOM 679 N N . GLY A 1 95 ? 46.502 25.635 -31.704 1.00 68.06 95 GLY A N 1
ATOM 680 C CA . GLY A 1 95 ? 46.640 25.814 -30.253 1.00 68.06 95 GLY A CA 1
ATOM 681 C C . GLY A 1 95 ? 47.764 24.974 -29.641 1.00 68.06 95 GLY A C 1
ATOM 682 O O . GLY A 1 95 ? 48.337 24.100 -30.291 1.00 68.06 95 GLY A O 1
ATOM 683 N N . ALA A 1 96 ? 48.089 25.236 -28.371 1.00 64.44 96 ALA A N 1
ATOM 684 C CA . ALA A 1 96 ? 48.977 24.362 -27.607 1.00 64.44 96 ALA A CA 1
ATOM 685 C C . ALA A 1 96 ? 48.307 22.986 -27.403 1.00 64.44 96 ALA A C 1
ATOM 687 O O . ALA A 1 96 ? 47.092 22.941 -27.186 1.00 64.44 96 ALA A O 1
ATOM 688 N N . PRO A 1 97 ? 49.058 21.871 -27.478 1.00 65.00 97 PRO A N 1
ATOM 689 C CA . PRO A 1 97 ? 48.504 20.548 -27.227 1.00 65.00 97 PRO A CA 1
ATOM 690 C C . PRO A 1 97 ? 47.930 20.478 -25.811 1.00 65.00 97 PRO A C 1
ATOM 692 O O . PRO A 1 97 ? 48.555 20.939 -24.853 1.00 65.00 97 PRO A O 1
ATOM 695 N N . VAL A 1 98 ? 46.738 19.902 -25.679 1.00 67.00 98 VAL A N 1
ATOM 696 C CA . VAL A 1 98 ? 46.115 19.678 -24.372 1.00 67.00 98 VAL A CA 1
ATOM 697 C C . VAL A 1 98 ? 46.527 18.297 -23.890 1.00 67.00 98 VAL A C 1
ATOM 699 O O . VAL A 1 98 ? 46.263 17.294 -24.553 1.00 67.00 98 VAL A O 1
ATOM 702 N N . ALA A 1 99 ? 47.209 18.267 -22.745 1.00 72.12 99 ALA A N 1
ATOM 703 C CA . ALA A 1 99 ? 47.479 17.037 -22.024 1.00 72.12 99 ALA A CA 1
ATOM 704 C C . ALA A 1 99 ? 46.206 16.609 -21.292 1.00 72.12 99 ALA A C 1
ATOM 706 O O . ALA A 1 99 ? 45.625 17.382 -20.528 1.00 72.12 99 ALA A O 1
ATOM 707 N N . TRP A 1 100 ? 45.776 15.384 -21.546 1.00 70.69 100 TRP A N 1
ATOM 708 C CA . TRP A 1 100 ? 44.609 14.777 -20.944 1.00 70.69 100 TRP A CA 1
ATOM 709 C C . TRP A 1 100 ? 45.048 13.540 -20.167 1.00 70.69 100 TRP A C 1
ATOM 711 O O . TRP A 1 100 ? 45.486 12.556 -20.760 1.00 70.69 100 TRP A O 1
ATOM 721 N N . ASP A 1 101 ? 44.974 13.630 -18.840 1.00 79.00 101 ASP A N 1
ATOM 722 C CA . ASP A 1 101 ? 45.298 12.538 -17.925 1.00 79.00 101 ASP A CA 1
ATOM 723 C C . ASP A 1 101 ? 44.000 11.832 -17.517 1.00 79.00 101 ASP A C 1
ATOM 725 O O . ASP A 1 101 ? 43.073 12.461 -17.004 1.00 79.00 101 ASP A O 1
ATOM 729 N N . VAL A 1 102 ? 43.943 10.523 -17.742 1.00 78.94 102 VAL A N 1
ATOM 730 C CA . VAL A 1 102 ? 42.799 9.665 -17.430 1.00 78.94 102 VAL A CA 1
ATOM 731 C C . VAL A 1 102 ? 43.252 8.580 -16.471 1.00 78.94 102 VAL A C 1
ATOM 733 O O . VAL A 1 102 ? 44.184 7.829 -16.768 1.00 78.94 102 VAL A O 1
ATOM 736 N N . ASP A 1 103 ? 42.596 8.482 -15.317 1.00 85.62 103 ASP A N 1
ATOM 737 C CA . ASP A 1 103 ? 42.849 7.377 -14.398 1.00 85.62 103 ASP A CA 1
ATOM 738 C C . ASP A 1 103 ? 42.326 6.074 -15.012 1.00 85.62 103 ASP A C 1
ATOM 740 O O . ASP A 1 103 ? 41.139 5.919 -15.309 1.00 85.62 103 ASP A O 1
ATOM 744 N N . VAL A 1 104 ? 43.240 5.136 -15.237 1.00 82.44 104 VAL A N 1
ATOM 745 C CA . VAL A 1 104 ? 42.900 3.798 -15.710 1.00 82.44 104 VAL A CA 1
ATOM 746 C C . VAL A 1 104 ? 42.501 2.942 -14.512 1.00 82.44 104 VAL A C 1
ATOM 748 O O . VAL A 1 104 ? 41.607 2.121 -14.634 1.00 82.44 104 VAL A O 1
ATOM 751 N N . GLY A 1 105 ? 43.088 3.134 -13.335 1.00 87.94 105 GLY A N 1
ATOM 752 C CA . GLY A 1 105 ? 42.806 2.326 -12.147 1.00 87.94 105 GLY A CA 1
ATOM 753 C C . GLY A 1 105 ? 44.007 1.504 -11.693 1.00 87.94 105 GLY A C 1
ATOM 754 O O . GLY A 1 105 ? 45.153 1.812 -12.014 1.00 87.94 105 GLY A O 1
ATOM 755 N N . ILE A 1 106 ? 43.757 0.474 -10.890 1.00 86.75 106 ILE A N 1
ATOM 756 C CA . ILE A 1 106 ? 44.777 -0.264 -10.147 1.00 86.75 106 ILE A CA 1
ATOM 757 C C . ILE A 1 106 ? 44.982 -1.660 -10.730 1.00 86.75 106 ILE A C 1
ATOM 759 O O . ILE A 1 106 ? 44.034 -2.428 -10.877 1.00 86.75 106 ILE A O 1
ATOM 763 N N . VAL A 1 107 ? 46.242 -2.018 -10.980 1.00 81.81 107 VAL A N 1
ATOM 764 C CA . VAL A 1 107 ? 46.653 -3.412 -11.197 1.00 81.81 107 VAL A CA 1
ATOM 765 C C . VAL A 1 107 ? 46.888 -4.051 -9.828 1.00 81.81 107 VAL A C 1
ATOM 767 O O . VAL A 1 107 ? 47.787 -3.637 -9.088 1.00 81.81 107 VAL A O 1
ATOM 770 N N . GLY A 1 108 ? 46.014 -4.992 -9.464 1.00 75.31 108 GLY A N 1
ATOM 771 C CA . GLY A 1 108 ? 46.042 -5.715 -8.190 1.00 75.31 108 GLY A CA 1
ATOM 772 C C . GLY A 1 108 ? 46.626 -7.121 -8.311 1.00 75.31 108 GLY A C 1
ATOM 773 O O . GLY A 1 108 ? 47.536 -7.351 -9.097 1.00 75.31 108 GLY A O 1
ATOM 774 N N . ASN A 1 109 ? 46.082 -8.055 -7.529 1.00 78.12 109 ASN A N 1
ATOM 775 C CA . ASN A 1 109 ? 46.425 -9.473 -7.632 1.00 78.12 109 ASN A CA 1
ATOM 776 C C . ASN A 1 109 ? 45.781 -10.100 -8.882 1.00 78.12 109 ASN A C 1
ATOM 778 O O . ASN A 1 109 ? 44.740 -9.597 -9.327 1.00 78.12 109 ASN A O 1
ATOM 782 N N . PRO A 1 110 ? 46.346 -11.205 -9.402 1.00 78.12 110 PRO A N 1
ATOM 783 C CA . PRO A 1 110 ? 45.775 -11.931 -10.530 1.00 78.12 110 PRO A CA 1
ATOM 784 C C . PRO A 1 110 ? 44.333 -12.352 -10.259 1.00 78.12 110 PRO A C 1
ATOM 786 O O . PRO A 1 110 ? 43.965 -12.667 -9.121 1.00 78.12 110 PRO A O 1
ATOM 789 N N . ALA A 1 111 ? 43.513 -12.359 -11.307 1.00 83.81 111 ALA A N 1
ATOM 790 C CA . ALA A 1 111 ? 42.124 -12.766 -11.199 1.00 83.81 111 ALA A CA 1
ATOM 791 C C . ALA A 1 111 ? 42.020 -14.232 -10.762 1.00 83.81 111 ALA A C 1
ATOM 793 O O . ALA A 1 111 ? 42.642 -15.119 -11.339 1.00 83.81 111 ALA A O 1
ATOM 794 N N . ALA A 1 112 ? 41.189 -14.497 -9.758 1.00 86.00 112 ALA A N 1
ATOM 795 C CA . ALA A 1 112 ? 40.959 -15.851 -9.277 1.00 86.00 112 ALA A CA 1
ATOM 796 C C . ALA A 1 112 ? 39.997 -16.658 -10.174 1.00 86.00 112 ALA A C 1
ATOM 798 O O . ALA A 1 112 ? 39.910 -17.872 -10.013 1.00 86.00 112 ALA A O 1
ATOM 799 N N . CYS A 1 113 ? 39.233 -16.026 -11.070 1.00 87.94 113 CYS A N 1
ATOM 800 C CA . CYS A 1 113 ? 38.230 -16.688 -11.914 1.00 87.94 113 CYS A CA 1
ATOM 801 C C . CYS A 1 113 ? 38.834 -17.441 -13.115 1.00 87.94 113 CYS A C 1
ATOM 803 O O . CYS A 1 113 ? 40.032 -17.362 -13.369 1.00 87.94 113 CYS A O 1
ATOM 805 N N . SER A 1 114 ? 38.011 -18.207 -13.845 1.00 90.38 114 SER A N 1
ATOM 806 C CA . SER A 1 114 ? 38.459 -18.858 -15.084 1.00 90.38 114 SER A CA 1
ATOM 807 C C . SER A 1 114 ? 38.855 -17.844 -16.167 1.00 90.38 114 SER A C 1
ATOM 809 O O . SER A 1 114 ? 38.280 -16.757 -16.236 1.00 90.38 114 SER A O 1
ATOM 811 N N . ASP A 1 115 ? 39.748 -18.231 -17.084 1.00 89.50 115 ASP A N 1
ATOM 812 C CA . ASP A 1 115 ? 40.148 -17.395 -18.232 1.00 89.50 115 ASP A CA 1
ATOM 813 C C . ASP A 1 115 ? 38.945 -16.914 -19.051 1.00 89.50 115 ASP A C 1
ATOM 815 O O . ASP A 1 115 ? 38.906 -15.784 -19.539 1.00 89.50 115 ASP A O 1
ATOM 819 N N . ARG A 1 116 ? 37.918 -17.763 -19.170 1.00 92.25 116 ARG A N 1
ATOM 820 C CA . ARG A 1 116 ? 36.686 -17.433 -19.887 1.00 92.25 116 ARG A CA 1
ATOM 821 C C . ARG A 1 116 ? 35.893 -16.336 -19.174 1.00 92.25 116 ARG A C 1
ATOM 823 O O . ARG A 1 116 ? 35.413 -15.419 -19.839 1.00 92.25 116 ARG A O 1
ATOM 830 N N . ALA A 1 117 ? 35.731 -16.426 -17.852 1.00 91.75 117 ALA A N 1
ATOM 831 C CA . ALA A 1 117 ? 35.067 -15.379 -17.073 1.00 91.75 117 ALA A CA 1
ATOM 832 C C . ALA A 1 117 ? 35.881 -14.097 -17.044 1.00 91.75 117 ALA A C 1
ATOM 834 O O . ALA A 1 117 ? 35.307 -13.022 -17.199 1.00 91.75 117 ALA A O 1
ATOM 835 N N . LEU A 1 118 ? 37.199 -14.208 -16.904 1.00 90.44 118 LEU A N 1
ATOM 836 C CA . LEU A 1 118 ? 38.094 -13.068 -16.954 1.00 90.44 118 LEU A CA 1
ATOM 837 C C . LEU A 1 118 ? 37.954 -12.310 -18.276 1.00 90.44 118 LEU A C 1
ATOM 839 O O . LEU A 1 118 ? 37.678 -11.117 -18.243 1.00 90.44 118 LEU A O 1
ATOM 843 N N . ALA A 1 119 ? 38.050 -12.996 -19.417 1.00 87.88 119 ALA A N 1
ATOM 844 C CA . ALA A 1 119 ? 37.928 -12.370 -20.735 1.00 87.88 119 ALA A CA 1
ATOM 845 C C . ALA A 1 119 ? 36.565 -11.680 -20.936 1.00 87.88 119 ALA A C 1
ATOM 847 O O . ALA A 1 119 ? 36.482 -10.584 -21.498 1.00 87.88 119 ALA A O 1
ATOM 848 N N . ALA A 1 120 ? 35.483 -12.296 -20.452 1.00 91.12 120 ALA A N 1
ATOM 849 C CA . ALA A 1 120 ? 34.149 -11.710 -20.536 1.00 91.12 120 ALA A CA 1
ATOM 850 C C . ALA A 1 120 ? 34.027 -10.455 -19.648 1.00 91.12 120 ALA A C 1
ATOM 852 O O . ALA A 1 120 ? 33.591 -9.403 -20.118 1.00 91.12 120 ALA A O 1
ATOM 853 N N . VAL A 1 121 ? 34.447 -10.545 -18.379 1.00 92.31 121 VAL A N 1
ATOM 854 C CA . VAL A 1 121 ? 34.447 -9.422 -17.423 1.00 92.31 121 VAL A CA 1
ATOM 855 C C . VAL A 1 121 ? 35.312 -8.278 -17.936 1.00 92.31 121 VAL A C 1
ATOM 857 O O . VAL A 1 121 ? 34.891 -7.126 -17.898 1.00 92.31 121 VAL A O 1
ATOM 860 N N . GLU A 1 122 ? 36.495 -8.594 -18.450 1.00 88.56 122 GLU A N 1
ATOM 861 C CA . GLU A 1 122 ? 37.415 -7.638 -19.052 1.00 88.56 122 GLU A CA 1
ATOM 862 C C . GLU A 1 122 ? 36.759 -6.879 -20.215 1.00 88.56 122 GLU A C 1
ATOM 864 O O . GLU A 1 122 ? 36.917 -5.662 -20.338 1.00 88.56 122 GLU A O 1
ATOM 869 N N . THR A 1 123 ? 35.983 -7.574 -21.047 1.00 86.50 123 THR A N 1
ATOM 870 C CA . THR A 1 123 ? 35.307 -6.954 -22.190 1.00 86.50 123 THR A CA 1
ATOM 871 C C . THR A 1 123 ? 34.327 -5.867 -21.742 1.00 86.50 123 THR A C 1
ATOM 873 O O . THR A 1 123 ? 34.470 -4.719 -22.171 1.00 86.50 123 THR A O 1
ATOM 876 N N . VAL A 1 124 ? 33.417 -6.197 -20.818 1.00 90.38 124 VAL A N 1
ATOM 877 C CA . VAL A 1 124 ? 32.453 -5.238 -20.244 1.00 90.38 124 VAL A CA 1
ATOM 878 C C . VAL A 1 124 ? 33.164 -4.116 -19.490 1.00 90.38 124 VAL A C 1
ATOM 880 O O . VAL A 1 124 ? 32.839 -2.944 -19.675 1.00 90.38 124 VAL A O 1
ATOM 883 N N . ASP A 1 125 ? 34.153 -4.455 -18.663 1.00 90.00 125 ASP A N 1
ATOM 884 C CA . ASP A 1 125 ? 34.844 -3.494 -17.805 1.00 90.00 125 ASP A CA 1
ATOM 885 C C . ASP A 1 125 ? 35.542 -2.393 -18.603 1.00 90.00 125 ASP A C 1
ATOM 887 O O . ASP A 1 125 ? 35.403 -1.204 -18.305 1.00 90.00 125 ASP A O 1
ATOM 891 N N . TRP A 1 126 ? 36.274 -2.781 -19.647 1.00 82.75 126 TRP A N 1
ATOM 892 C CA . TRP A 1 126 ? 36.956 -1.814 -20.493 1.00 82.75 126 TRP A CA 1
ATOM 893 C C . TRP A 1 126 ? 35.983 -0.953 -21.292 1.00 82.75 126 TRP A C 1
ATOM 895 O O . TRP A 1 126 ? 36.266 0.227 -21.488 1.00 82.75 126 TRP A O 1
ATOM 905 N N . ARG A 1 127 ? 34.840 -1.501 -21.718 1.00 83.12 127 ARG A N 1
ATOM 906 C CA . ARG A 1 127 ? 33.815 -0.737 -22.439 1.00 83.12 127 ARG A CA 1
ATOM 907 C C . ARG A 1 127 ? 33.130 0.280 -21.528 1.00 83.12 127 ARG A C 1
ATOM 909 O O . ARG A 1 127 ? 33.030 1.445 -21.900 1.00 83.12 127 ARG A O 1
ATOM 916 N N . ILE A 1 128 ? 32.762 -0.109 -20.304 1.00 88.62 128 ILE A N 1
ATOM 917 C CA . ILE A 1 128 ? 32.249 0.822 -19.285 1.00 88.62 128 ILE A CA 1
ATOM 918 C C . ILE A 1 128 ? 33.267 1.936 -19.009 1.00 88.62 128 ILE A C 1
ATOM 920 O O . ILE A 1 128 ? 32.902 3.112 -19.003 1.00 88.62 128 ILE A O 1
ATOM 924 N N . TRP A 1 129 ? 34.544 1.589 -18.813 1.00 87.06 129 TRP A N 1
ATOM 925 C CA . TRP A 1 129 ? 35.596 2.576 -18.562 1.00 87.06 129 TRP A CA 1
ATOM 926 C C . TRP A 1 129 ? 35.790 3.535 -19.743 1.00 87.06 129 TRP A C 1
ATOM 928 O O . TRP A 1 129 ? 35.858 4.748 -19.532 1.00 87.06 129 TRP A O 1
ATOM 938 N N . ALA A 1 130 ? 35.847 3.006 -20.970 1.00 78.44 130 ALA A N 1
ATOM 939 C CA . ALA A 1 130 ? 36.026 3.799 -22.182 1.00 78.44 130 ALA A CA 1
ATOM 940 C C . ALA A 1 130 ? 34.855 4.763 -22.387 1.00 78.44 130 ALA A C 1
ATOM 942 O O . ALA A 1 130 ? 35.085 5.947 -22.620 1.00 78.44 130 ALA A O 1
ATOM 943 N N . LEU A 1 131 ? 33.616 4.289 -22.212 1.00 79.38 131 LEU A N 1
ATOM 944 C CA . LEU A 1 131 ? 32.425 5.133 -22.259 1.00 79.38 131 LEU A CA 1
ATOM 945 C C . LEU A 1 131 ? 32.508 6.242 -21.210 1.00 79.38 131 LEU A C 1
ATOM 947 O O . LEU A 1 131 ? 32.401 7.409 -21.572 1.00 79.38 131 LEU A O 1
ATOM 951 N N . ALA A 1 132 ? 32.772 5.904 -19.944 1.00 84.81 132 ALA A N 1
ATOM 952 C CA . ALA A 1 132 ? 32.826 6.864 -18.837 1.00 84.81 132 ALA A CA 1
ATOM 953 C C . ALA A 1 132 ? 33.852 7.989 -19.043 1.00 84.81 132 ALA A C 1
ATOM 955 O O . ALA A 1 132 ? 33.618 9.119 -18.612 1.00 84.81 132 ALA A O 1
ATOM 956 N N . HIS A 1 133 ? 34.956 7.703 -19.733 1.00 78.81 133 HIS A N 1
ATOM 957 C CA . HIS A 1 133 ? 36.039 8.662 -19.939 1.00 78.81 133 HIS A CA 1
ATOM 958 C C . HIS A 1 133 ? 36.095 9.232 -21.359 1.00 78.81 133 HIS A C 1
ATOM 960 O O . HIS A 1 133 ? 36.910 10.107 -21.613 1.00 78.81 133 HIS A O 1
ATOM 966 N N . ALA A 1 134 ? 35.241 8.807 -22.291 1.00 67.94 134 ALA A N 1
ATOM 967 C CA . ALA A 1 134 ? 35.258 9.317 -23.659 1.00 67.94 134 ALA A CA 1
ATOM 968 C C . ALA A 1 134 ? 35.051 10.853 -23.702 1.00 67.94 134 ALA A C 1
ATOM 970 O O . ALA A 1 134 ? 34.080 11.358 -23.122 1.00 67.94 134 ALA A O 1
ATOM 971 N N . PRO A 1 135 ? 35.912 11.617 -24.409 1.00 64.62 135 PRO A N 1
ATOM 972 C CA . PRO A 1 135 ? 35.763 13.061 -24.572 1.00 64.62 135 PRO A CA 1
ATOM 973 C C . PRO A 1 135 ? 34.713 13.350 -25.655 1.00 64.62 135 PRO A C 1
ATOM 975 O O . PRO A 1 135 ? 35.031 13.598 -26.820 1.00 64.62 135 PRO A O 1
ATOM 978 N N . LEU A 1 136 ? 33.442 13.260 -25.267 1.00 65.19 136 LEU A N 1
ATOM 979 C CA . LEU A 1 136 ? 32.286 13.421 -26.147 1.00 65.19 136 LEU A CA 1
ATOM 980 C C . LEU A 1 136 ? 31.793 14.876 -26.202 1.00 65.19 136 LEU A C 1
ATOM 982 O O . LEU A 1 136 ? 31.965 15.655 -25.264 1.00 65.19 136 LEU A O 1
ATOM 986 N N . ALA A 1 137 ? 31.148 15.245 -27.314 1.00 62.03 137 ALA A N 1
ATOM 987 C CA . ALA A 1 137 ? 30.399 16.499 -27.406 1.00 62.03 137 ALA A CA 1
ATOM 988 C C . ALA A 1 137 ? 29.216 16.490 -26.417 1.00 62.03 137 ALA A C 1
ATOM 990 O O . ALA A 1 137 ? 28.693 15.430 -26.097 1.00 62.03 137 ALA A O 1
ATOM 991 N N . GLU A 1 138 ? 28.750 17.658 -25.964 1.00 68.62 138 GLU A N 1
ATOM 992 C CA . GLU A 1 138 ? 27.764 17.791 -24.872 1.00 68.62 138 GLU A CA 1
ATOM 993 C C . GLU A 1 138 ? 26.503 16.917 -25.037 1.00 68.62 138 GLU A C 1
ATOM 995 O O . GLU A 1 138 ? 26.069 16.267 -24.086 1.00 68.62 138 GLU A O 1
ATOM 1000 N N . ARG A 1 139 ? 25.952 16.829 -26.258 1.00 61.97 139 ARG A N 1
ATOM 1001 C CA . ARG A 1 139 ? 24.811 15.950 -26.568 1.00 61.97 139 ARG A CA 1
ATOM 1002 C C . ARG A 1 139 ? 25.147 14.465 -26.357 1.00 61.97 139 ARG A C 1
ATOM 1004 O O . ARG A 1 139 ? 24.404 13.775 -25.664 1.00 61.97 139 ARG A O 1
ATOM 1011 N N . ALA A 1 140 ? 26.288 14.018 -26.878 1.00 65.81 140 ALA A N 1
ATOM 1012 C CA . ALA A 1 140 ? 26.779 12.651 -26.727 1.00 65.81 140 ALA A CA 1
ATOM 1013 C C . ALA A 1 140 ? 27.188 12.327 -25.275 1.00 65.81 140 ALA A C 1
ATOM 1015 O O . ALA A 1 140 ? 27.062 11.186 -24.838 1.00 65.81 140 ALA A O 1
ATOM 1016 N N . SER A 1 141 ? 27.587 13.328 -24.482 1.00 71.38 141 SER A N 1
ATOM 1017 C CA . SER A 1 141 ? 27.837 13.169 -23.042 1.00 71.38 141 SER A CA 1
ATOM 1018 C C . SER A 1 141 ? 26.560 12.846 -22.264 1.00 71.38 141 SER A C 1
ATOM 1020 O O . SER A 1 141 ? 26.575 11.944 -21.431 1.00 71.38 141 SER A O 1
ATOM 1022 N N . ARG A 1 142 ? 25.433 13.509 -22.569 1.00 81.50 142 ARG A N 1
ATOM 1023 C CA . ARG A 1 142 ? 24.140 13.176 -21.941 1.00 81.50 142 ARG A CA 1
ATOM 1024 C C . ARG A 1 142 ? 23.691 11.755 -22.300 1.00 81.50 142 ARG A C 1
ATOM 1026 O O . ARG A 1 142 ? 23.212 11.042 -21.425 1.00 81.50 142 ARG A O 1
ATOM 1033 N N . GLN A 1 143 ? 23.851 11.342 -23.558 1.00 76.38 143 GLN A N 1
ATOM 1034 C CA . GLN A 1 143 ? 23.503 9.987 -24.012 1.00 76.38 143 GLN A CA 1
ATOM 1035 C C . GLN A 1 143 ? 24.367 8.921 -23.330 1.00 76.38 143 GLN A C 1
ATOM 1037 O O . GLN A 1 143 ? 23.839 7.952 -22.788 1.00 76.38 143 GLN A O 1
ATOM 1042 N N . ARG A 1 144 ? 25.685 9.144 -23.258 1.00 83.19 144 ARG A N 1
ATOM 1043 C CA . ARG A 1 144 ? 26.609 8.309 -22.481 1.00 83.19 144 ARG A CA 1
ATOM 1044 C C . ARG A 1 144 ? 26.144 8.155 -21.034 1.00 83.19 144 ARG A C 1
ATOM 1046 O O . ARG A 1 144 ? 26.113 7.036 -20.531 1.00 83.19 144 ARG A O 1
ATOM 1053 N N . ASP A 1 145 ? 25.794 9.253 -20.367 1.00 88.50 145 ASP A N 1
ATOM 1054 C CA . ASP A 1 145 ? 25.392 9.217 -18.957 1.00 88.50 145 ASP A CA 1
ATOM 1055 C C . ASP A 1 145 ? 24.115 8.386 -18.755 1.00 88.50 145 ASP A C 1
ATOM 1057 O O . ASP A 1 145 ? 24.019 7.642 -17.780 1.00 88.50 145 ASP A O 1
ATOM 1061 N N . LEU A 1 146 ? 23.174 8.438 -19.705 1.00 89.12 146 LEU A N 1
ATOM 1062 C CA . LEU A 1 146 ? 21.969 7.601 -19.705 1.00 89.12 146 LEU A CA 1
ATOM 1063 C C . LEU A 1 146 ? 22.291 6.117 -19.923 1.00 89.12 146 LEU A C 1
ATOM 1065 O O . LEU A 1 146 ? 21.797 5.279 -19.170 1.00 89.12 146 LEU A O 1
ATOM 1069 N N . VAL A 1 147 ? 23.159 5.785 -20.884 1.00 88.38 147 VAL A N 1
ATOM 1070 C CA . VAL A 1 147 ? 23.612 4.401 -21.129 1.00 88.38 147 VAL A CA 1
ATOM 1071 C C . VAL A 1 147 ? 24.334 3.836 -19.901 1.00 88.38 147 VAL A C 1
ATOM 1073 O O . VAL A 1 147 ? 24.040 2.724 -19.460 1.00 88.38 147 VAL A O 1
ATOM 1076 N N . LEU A 1 148 ? 25.241 4.609 -19.296 1.00 90.31 148 LEU A N 1
ATOM 1077 C CA . LEU A 1 148 ? 25.983 4.211 -18.096 1.00 90.31 148 LEU A CA 1
ATOM 1078 C C . LEU A 1 148 ? 25.091 4.098 -16.854 1.00 90.31 148 LEU A C 1
ATOM 1080 O O . LEU A 1 148 ? 25.361 3.269 -15.978 1.00 90.31 148 LEU A O 1
ATOM 1084 N N . ALA A 1 149 ? 24.047 4.921 -16.753 1.00 92.94 149 ALA A N 1
ATOM 1085 C CA . ALA A 1 149 ? 23.037 4.795 -15.709 1.00 92.94 149 ALA A CA 1
ATOM 1086 C C . ALA A 1 149 ? 22.193 3.525 -15.908 1.00 92.94 149 ALA A C 1
ATOM 1088 O O . ALA A 1 149 ? 22.040 2.752 -14.964 1.00 92.94 149 ALA A O 1
ATOM 1089 N N . ALA A 1 150 ? 21.726 3.257 -17.133 1.00 90.56 150 ALA A N 1
ATOM 1090 C CA . ALA A 1 150 ? 20.941 2.066 -17.470 1.00 90.56 150 ALA A CA 1
ATOM 1091 C C . ALA A 1 150 ? 21.726 0.759 -17.253 1.00 90.56 150 ALA A C 1
ATOM 1093 O O . ALA A 1 150 ? 21.175 -0.224 -16.757 1.00 90.56 150 ALA A O 1
ATOM 1094 N N . ALA A 1 151 ? 23.029 0.765 -17.547 1.00 91.06 151 ALA A N 1
ATOM 1095 C CA . ALA A 1 151 ? 23.936 -0.352 -17.280 1.00 91.06 151 ALA A CA 1
ATOM 1096 C C . ALA A 1 151 ? 24.380 -0.456 -15.803 1.00 91.06 151 ALA A C 1
ATOM 1098 O O . ALA A 1 151 ? 25.162 -1.342 -15.466 1.00 91.06 151 ALA A O 1
ATOM 1099 N N . ASN A 1 152 ? 23.913 0.438 -14.920 1.00 93.00 152 ASN A N 1
ATOM 1100 C CA . ASN A 1 152 ? 24.277 0.495 -13.501 1.00 93.00 152 ASN A CA 1
ATOM 1101 C C . ASN A 1 152 ? 25.801 0.449 -13.256 1.00 93.00 152 ASN A C 1
ATOM 1103 O O . ASN A 1 152 ? 26.296 -0.310 -12.416 1.00 93.00 152 ASN A O 1
ATOM 1107 N N . HIS A 1 153 ? 26.565 1.270 -13.985 1.00 91.75 153 HIS A N 1
ATOM 1108 C CA . HIS A 1 153 ? 28.033 1.229 -13.933 1.00 91.75 153 HIS A CA 1
ATOM 1109 C C . HIS A 1 153 ? 28.612 1.441 -12.519 1.00 91.75 153 HIS A C 1
ATOM 1111 O O . HIS A 1 153 ? 29.681 0.925 -12.208 1.00 91.75 153 HIS A O 1
ATOM 1117 N N . GLN A 1 154 ? 27.911 2.161 -11.635 1.00 92.12 154 GLN A N 1
ATOM 1118 C CA . GLN A 1 154 ? 28.350 2.375 -10.249 1.00 92.12 154 GLN A CA 1
ATOM 1119 C C . GLN A 1 154 ? 28.345 1.075 -9.429 1.00 92.12 154 GLN A C 1
ATOM 1121 O O . GLN A 1 154 ? 29.175 0.897 -8.539 1.00 92.12 154 GLN A O 1
ATOM 1126 N N . GLY A 1 155 ? 27.433 0.148 -9.739 1.00 93.38 155 GLY A N 1
ATOM 1127 C CA . GLY A 1 155 ? 27.358 -1.166 -9.100 1.00 93.38 155 GLY A CA 1
ATOM 1128 C C . GLY A 1 155 ? 28.336 -2.199 -9.669 1.00 93.38 155 GLY A C 1
ATOM 1129 O O . GLY A 1 155 ? 28.512 -3.253 -9.057 1.00 93.38 155 GLY A O 1
ATOM 1130 N N . TRP A 1 156 ? 28.971 -1.915 -10.809 1.00 95.06 156 TRP A N 1
ATOM 1131 C CA . TRP A 1 156 ? 29.846 -2.859 -11.509 1.00 95.06 156 TRP A CA 1
ATOM 1132 C C . TRP A 1 156 ? 31.121 -3.172 -10.721 1.00 95.06 156 TRP A C 1
ATOM 1134 O O . TRP A 1 156 ? 31.467 -4.339 -10.533 1.00 95.06 156 TRP A O 1
ATOM 1144 N N . GLU A 1 157 ? 31.802 -2.142 -10.211 1.00 94.38 157 GLU A N 1
ATOM 1145 C CA . GLU A 1 157 ? 33.108 -2.301 -9.564 1.00 94.38 157 GLU A CA 1
ATOM 1146 C C . GLU A 1 157 ? 33.061 -3.220 -8.325 1.00 94.38 157 GLU A C 1
ATOM 1148 O O . GLU A 1 157 ? 33.847 -4.171 -8.274 1.00 94.38 157 GLU A O 1
ATOM 1153 N N . PRO A 1 158 ? 32.128 -3.052 -7.361 1.00 93.88 158 PRO A N 1
ATOM 1154 C CA . PRO A 1 158 ? 32.050 -3.948 -6.206 1.00 93.88 158 PRO A CA 1
ATOM 1155 C C . PRO A 1 158 ? 31.787 -5.413 -6.580 1.00 93.88 158 PRO A C 1
ATOM 1157 O O . PRO A 1 158 ? 32.316 -6.321 -5.935 1.00 93.88 158 PRO A O 1
ATOM 1160 N N . VAL A 1 159 ? 30.972 -5.657 -7.611 1.00 94.31 159 VAL A N 1
ATOM 1161 C CA . VAL A 1 159 ? 30.636 -7.011 -8.078 1.00 94.31 159 VAL A CA 1
ATOM 1162 C C . VAL A 1 159 ? 31.838 -7.643 -8.775 1.00 94.31 159 VAL A C 1
ATOM 1164 O O . VAL A 1 159 ? 32.234 -8.758 -8.430 1.00 94.31 159 VAL A O 1
ATOM 1167 N N . LYS A 1 160 ? 32.477 -6.900 -9.684 1.00 93.81 160 LYS A N 1
ATOM 1168 C CA . LYS A 1 160 ? 33.710 -7.308 -10.359 1.00 93.81 160 LYS A CA 1
ATOM 1169 C C . LYS A 1 160 ? 34.802 -7.667 -9.352 1.00 93.81 160 LYS A C 1
ATOM 1171 O O . LYS A 1 160 ? 35.389 -8.739 -9.455 1.00 93.81 160 LYS A O 1
ATOM 1176 N N . GLN A 1 161 ? 35.060 -6.824 -8.352 1.00 91.81 161 GLN A N 1
ATOM 1177 C CA . GLN A 1 161 ? 36.113 -7.097 -7.368 1.00 91.81 161 GLN A CA 1
ATOM 1178 C C . GLN A 1 161 ? 35.880 -8.401 -6.603 1.00 91.81 161 GLN A C 1
ATOM 1180 O O . GLN A 1 161 ? 36.824 -9.168 -6.436 1.00 91.81 161 GLN A O 1
ATOM 1185 N N . ARG A 1 162 ? 34.639 -8.707 -6.200 1.00 91.94 162 ARG A N 1
ATOM 1186 C CA . ARG A 1 162 ? 34.320 -9.985 -5.531 1.00 91.94 162 ARG A CA 1
ATOM 1187 C C . ARG A 1 162 ? 34.624 -11.196 -6.409 1.00 91.94 162 ARG A C 1
ATOM 1189 O O . ARG A 1 162 ? 35.080 -12.214 -5.897 1.00 91.94 162 ARG A O 1
ATOM 1196 N N . VAL A 1 163 ? 34.393 -11.081 -7.715 1.00 92.00 163 VAL A N 1
ATOM 1197 C CA . VAL A 1 163 ? 34.702 -12.135 -8.692 1.00 92.00 163 VAL A CA 1
ATOM 1198 C C . VAL A 1 163 ? 36.211 -12.290 -8.872 1.00 92.00 163 VAL A C 1
ATOM 1200 O O . VAL A 1 163 ? 36.714 -13.412 -8.862 1.00 92.00 163 VAL A O 1
ATOM 1203 N N . LEU A 1 164 ? 36.936 -11.176 -9.003 1.00 89.81 164 LEU A N 1
ATOM 1204 C CA . LEU A 1 164 ? 38.375 -11.186 -9.270 1.00 89.81 164 LEU A CA 1
ATOM 1205 C C . LEU A 1 164 ? 39.207 -11.586 -8.045 1.00 89.81 164 LEU A C 1
ATOM 1207 O O . LEU A 1 164 ? 40.204 -12.280 -8.209 1.00 89.81 164 LEU A O 1
ATOM 1211 N N . SER A 1 165 ? 38.821 -11.177 -6.832 1.00 85.75 165 SER A N 1
ATOM 1212 C CA . SER A 1 165 ? 39.609 -11.412 -5.610 1.00 85.75 165 SER A CA 1
ATOM 1213 C C . SER A 1 165 ? 39.042 -12.481 -4.670 1.00 85.75 165 SER A C 1
ATOM 1215 O O . SER A 1 165 ? 39.547 -12.631 -3.559 1.00 85.75 165 SER A O 1
ATOM 1217 N N . GLY A 1 166 ? 37.967 -13.173 -5.054 1.00 78.69 166 GLY A N 1
ATOM 1218 C CA . GLY A 1 166 ? 37.296 -14.156 -4.202 1.00 78.69 166 GLY A CA 1
ATOM 1219 C C . GLY A 1 166 ? 38.112 -15.435 -3.984 1.00 78.69 166 GLY A C 1
ATOM 1220 O O . GLY A 1 166 ? 38.779 -15.933 -4.894 1.00 78.69 166 GLY A O 1
ATOM 1221 N N . THR A 1 167 ? 38.010 -16.017 -2.785 1.00 79.94 167 THR A N 1
ATOM 1222 C CA . THR A 1 167 ? 38.482 -17.390 -2.541 1.00 79.94 167 THR A CA 1
ATOM 1223 C C . THR A 1 167 ? 37.629 -18.392 -3.328 1.00 79.94 167 THR A C 1
ATOM 1225 O O . THR A 1 167 ? 36.534 -18.061 -3.778 1.00 79.94 167 THR A O 1
ATOM 1228 N N . THR A 1 168 ? 38.074 -19.643 -3.484 1.00 75.94 168 THR A N 1
ATOM 1229 C CA . THR A 1 168 ? 37.282 -20.685 -4.173 1.00 75.94 168 THR A CA 1
ATOM 1230 C C . THR A 1 168 ? 35.875 -20.853 -3.579 1.00 75.94 168 THR A C 1
ATOM 1232 O O . THR A 1 168 ? 34.930 -21.107 -4.321 1.00 75.94 168 THR A O 1
ATOM 1235 N N . ILE A 1 169 ? 35.722 -20.662 -2.262 1.00 76.38 169 ILE A N 1
ATOM 1236 C CA . ILE A 1 169 ? 34.434 -20.755 -1.556 1.00 76.38 169 ILE A CA 1
ATOM 1237 C C . ILE A 1 169 ? 33.545 -19.547 -1.890 1.00 76.38 169 ILE A C 1
ATOM 1239 O O . ILE A 1 169 ? 32.366 -19.713 -2.205 1.00 76.38 169 ILE A O 1
ATOM 1243 N N . ASP A 1 170 ? 34.114 -18.341 -1.897 1.00 86.06 170 ASP A N 1
ATOM 1244 C CA . ASP A 1 170 ? 33.374 -17.105 -2.188 1.00 86.06 170 ASP A CA 1
ATOM 1245 C C . ASP A 1 170 ? 33.065 -16.939 -3.681 1.00 86.06 170 ASP A C 1
ATOM 1247 O O . ASP A 1 170 ? 32.127 -16.229 -4.052 1.00 86.06 170 ASP A O 1
ATOM 1251 N N . ARG A 1 171 ? 33.815 -17.625 -4.552 1.00 87.25 171 ARG A N 1
ATOM 1252 C CA . ARG A 1 171 ? 33.696 -17.521 -6.012 1.00 87.25 171 ARG A CA 1
ATOM 1253 C C . ARG A 1 171 ? 32.308 -17.896 -6.508 1.00 87.25 171 ARG A C 1
ATOM 1255 O O . ARG A 1 171 ? 31.765 -17.197 -7.355 1.00 87.25 171 ARG A O 1
ATOM 1262 N N . GLY A 1 172 ? 31.702 -18.949 -5.956 1.00 90.81 172 GLY A N 1
ATOM 1263 C CA . GLY A 1 172 ? 30.341 -19.342 -6.327 1.00 90.81 172 GLY A CA 1
ATOM 1264 C C . GLY A 1 172 ? 29.320 -18.236 -6.036 1.00 90.81 172 GLY A C 1
ATOM 1265 O O . GLY A 1 172 ? 28.463 -17.952 -6.867 1.00 90.81 172 GLY A O 1
ATOM 1266 N N . ALA A 1 173 ? 29.432 -17.566 -4.885 1.00 92.19 173 ALA A N 1
ATOM 1267 C CA . ALA A 1 173 ? 28.573 -16.432 -4.539 1.00 92.19 173 ALA A CA 1
ATOM 1268 C C . ALA A 1 173 ? 28.886 -15.186 -5.387 1.00 92.19 173 ALA A C 1
ATOM 1270 O O . ALA A 1 173 ? 27.964 -14.502 -5.828 1.00 92.19 173 ALA A O 1
ATOM 1271 N N . GLY A 1 174 ? 30.166 -14.921 -5.665 1.00 94.25 174 GLY A N 1
ATOM 1272 C CA . GLY A 1 174 ? 30.601 -13.840 -6.551 1.00 94.25 174 GLY A CA 1
ATOM 1273 C C . GLY A 1 174 ? 30.062 -13.993 -7.976 1.00 94.25 174 GLY A C 1
ATOM 1274 O O . GLY A 1 174 ? 29.556 -13.028 -8.538 1.00 94.25 174 GLY A O 1
ATOM 1275 N N . MET A 1 175 ? 30.079 -15.208 -8.534 1.00 96.00 175 MET A N 1
ATOM 1276 C CA . MET A 1 175 ? 29.531 -15.487 -9.869 1.00 96.00 175 MET A CA 1
ATOM 1277 C C . MET A 1 175 ? 28.009 -15.338 -9.928 1.00 96.00 175 MET A C 1
ATOM 1279 O O . MET A 1 175 ? 27.488 -14.810 -10.907 1.00 96.00 175 MET A O 1
ATOM 1283 N N . VAL A 1 176 ? 27.292 -15.732 -8.871 1.00 95.75 176 VAL A N 1
ATOM 1284 C CA . VAL A 1 176 ? 25.843 -15.485 -8.761 1.00 95.75 176 VAL A CA 1
ATOM 1285 C C . VAL A 1 176 ? 25.546 -13.985 -8.754 1.00 95.75 176 VAL A C 1
ATOM 1287 O O . VAL A 1 176 ? 24.683 -13.526 -9.495 1.00 95.75 176 VAL A O 1
ATOM 1290 N N . GLN A 1 177 ? 26.306 -13.203 -7.984 1.00 95.56 177 GLN A N 1
ATOM 1291 C CA . GLN A 1 177 ? 26.155 -11.745 -7.956 1.00 95.56 177 GLN A CA 1
ATOM 1292 C C . GLN A 1 177 ? 26.512 -11.096 -9.297 1.00 95.56 177 GLN A C 1
ATOM 1294 O O . GLN A 1 177 ? 25.842 -10.152 -9.711 1.00 95.56 177 GLN A O 1
ATOM 1299 N N . LEU A 1 178 ? 27.536 -11.606 -9.990 1.00 96.25 178 LEU A N 1
ATOM 1300 C CA . LEU A 1 178 ? 27.896 -11.163 -11.335 1.00 96.25 178 LEU A CA 1
ATOM 1301 C C . LEU A 1 178 ? 26.776 -11.441 -12.333 1.00 96.25 178 LEU A C 1
ATOM 1303 O O . LEU A 1 178 ? 26.422 -10.549 -13.104 1.00 96.25 178 LEU A O 1
ATOM 1307 N N . PHE A 1 179 ? 26.190 -12.639 -12.293 1.00 96.56 179 PHE A N 1
ATOM 1308 C CA . PHE A 1 179 ? 25.016 -12.981 -13.091 1.00 96.56 179 PHE A CA 1
ATOM 1309 C C . PHE A 1 179 ? 23.853 -12.023 -12.803 1.00 96.56 179 PHE A C 1
ATOM 1311 O O . PHE A 1 179 ? 23.351 -11.395 -13.733 1.00 96.56 179 PHE A O 1
ATOM 1318 N N . ASP A 1 180 ? 23.459 -11.861 -11.536 1.00 95.38 180 ASP A N 1
ATOM 1319 C CA . ASP A 1 180 ? 22.309 -11.028 -11.160 1.00 95.38 180 ASP A CA 1
ATOM 1320 C C . ASP A 1 180 ? 22.523 -9.560 -11.573 1.00 95.38 180 ASP A C 1
ATOM 1322 O O . ASP A 1 180 ? 21.621 -8.930 -12.133 1.00 95.38 180 ASP A O 1
ATOM 1326 N N . HIS A 1 181 ? 23.727 -9.019 -11.353 1.00 95.81 181 HIS A N 1
ATOM 1327 C CA . HIS A 1 181 ? 24.076 -7.651 -11.739 1.00 95.81 181 HIS A CA 1
ATOM 1328 C C . HIS A 1 181 ? 24.054 -7.460 -13.260 1.00 95.81 181 HIS A C 1
ATOM 1330 O O . HIS A 1 181 ? 23.373 -6.564 -13.754 1.00 95.81 181 HIS A O 1
ATOM 1336 N N . THR A 1 182 ? 24.762 -8.311 -14.009 1.00 96.31 182 THR A N 1
ATOM 1337 C CA . THR A 1 182 ? 24.868 -8.189 -15.477 1.00 96.31 182 THR A CA 1
ATOM 1338 C C . THR A 1 182 ? 23.536 -8.431 -16.165 1.00 96.31 182 THR A C 1
ATOM 1340 O O . THR A 1 182 ? 23.214 -7.752 -17.135 1.00 96.31 182 THR A O 1
ATOM 1343 N N . HIS A 1 183 ? 22.715 -9.340 -15.638 1.00 96.06 183 HIS A N 1
ATOM 1344 C CA . HIS A 1 183 ? 21.375 -9.578 -16.152 1.00 96.06 183 HIS A CA 1
ATOM 1345 C C . HIS A 1 183 ? 20.454 -8.375 -15.931 1.00 96.06 183 HIS A C 1
ATOM 1347 O O . HIS A 1 183 ? 19.800 -7.947 -16.881 1.00 96.06 183 HIS A O 1
ATOM 1353 N N . ARG A 1 184 ? 20.447 -7.773 -14.733 1.00 95.25 184 ARG A N 1
ATOM 1354 C CA . ARG A 1 184 ? 19.679 -6.539 -14.474 1.00 95.25 184 ARG A CA 1
ATOM 1355 C C . ARG A 1 184 ? 20.178 -5.367 -15.325 1.00 95.25 184 ARG A C 1
ATOM 1357 O O . ARG A 1 184 ? 19.359 -4.701 -15.948 1.00 95.25 184 ARG A O 1
ATOM 1364 N N . ALA A 1 185 ? 21.493 -5.160 -15.417 1.00 95.31 185 ALA A N 1
ATOM 1365 C CA . ALA A 1 185 ? 22.096 -4.127 -16.266 1.00 95.31 185 ALA A CA 1
ATOM 1366 C C . ALA A 1 185 ? 21.708 -4.302 -17.744 1.00 95.31 185 ALA A C 1
ATOM 1368 O O . ALA A 1 185 ? 21.332 -3.341 -18.411 1.00 95.31 185 ALA A O 1
ATOM 1369 N N . ARG A 1 186 ? 21.720 -5.545 -18.243 1.00 96.38 186 ARG A N 1
ATOM 1370 C CA . ARG A 1 186 ? 21.287 -5.878 -19.605 1.00 96.38 186 ARG A CA 1
ATOM 1371 C C . ARG A 1 186 ? 19.814 -5.539 -19.828 1.00 96.38 186 ARG A C 1
ATOM 1373 O O . ARG A 1 186 ? 19.479 -4.992 -20.869 1.00 96.38 186 ARG A O 1
ATOM 1380 N N . LEU A 1 187 ? 18.934 -5.864 -18.880 1.00 95.62 187 LEU A N 1
ATOM 1381 C CA . LEU A 1 187 ? 17.506 -5.555 -18.995 1.00 95.62 187 LEU A CA 1
ATOM 1382 C C . LEU A 1 187 ? 17.231 -4.048 -18.965 1.00 95.62 187 LEU A C 1
ATOM 1384 O O . LEU A 1 187 ? 16.463 -3.563 -19.792 1.00 95.62 187 LEU A O 1
ATOM 1388 N N . GLY A 1 188 ? 17.891 -3.312 -18.066 1.00 94.38 188 GLY A N 1
ATOM 1389 C CA . GLY A 1 188 ? 17.798 -1.851 -18.009 1.00 94.38 188 GLY A CA 1
ATOM 1390 C C . GLY A 1 188 ? 18.265 -1.197 -19.308 1.00 94.38 188 GLY A C 1
ATOM 1391 O O . GLY A 1 188 ? 17.571 -0.343 -19.860 1.00 94.38 188 GLY A O 1
ATOM 1392 N N . LEU A 1 189 ? 19.396 -1.659 -19.848 1.00 94.25 189 LEU A N 1
ATOM 1393 C CA . LEU A 1 189 ? 19.921 -1.180 -21.122 1.00 94.25 189 LEU A CA 1
ATOM 1394 C C . LEU A 1 189 ? 19.019 -1.558 -22.307 1.00 94.25 189 LEU A C 1
ATOM 1396 O O . LEU A 1 189 ? 18.749 -0.710 -23.149 1.00 94.25 189 LEU A O 1
ATOM 1400 N N . ALA A 1 190 ? 18.498 -2.787 -22.364 1.00 94.62 190 ALA A N 1
ATOM 1401 C CA . ALA A 1 190 ? 17.583 -3.215 -23.425 1.00 94.62 190 ALA A CA 1
ATOM 1402 C C . ALA A 1 190 ? 16.298 -2.375 -23.451 1.00 94.62 190 ALA A C 1
ATOM 1404 O O . ALA A 1 190 ? 15.882 -1.931 -24.520 1.00 94.62 190 ALA A O 1
ATOM 1405 N N . ALA A 1 191 ? 15.698 -2.121 -22.282 1.00 92.38 191 ALA A N 1
ATOM 1406 C CA . ALA A 1 191 ? 14.514 -1.275 -22.162 1.00 92.38 191 ALA A CA 1
ATOM 1407 C C . ALA A 1 191 ? 14.800 0.154 -22.650 1.00 92.38 191 ALA A C 1
ATOM 1409 O O . ALA A 1 191 ? 14.049 0.678 -23.474 1.00 92.38 191 ALA A O 1
ATOM 1410 N N . PHE A 1 192 ? 15.921 0.744 -22.221 1.00 92.38 192 PHE A N 1
ATOM 1411 C CA . PHE A 1 192 ? 16.360 2.064 -22.680 1.00 92.38 192 PHE A CA 1
ATOM 1412 C C . PHE A 1 192 ? 16.521 2.124 -24.206 1.00 92.38 192 PHE A C 1
ATOM 1414 O O . PHE A 1 192 ? 15.962 3.010 -24.848 1.00 92.38 192 PHE A O 1
ATOM 1421 N N . LEU A 1 193 ? 17.222 1.153 -24.798 1.00 91.56 193 LEU A N 1
ATOM 1422 C CA . LEU A 1 193 ? 17.451 1.107 -26.244 1.00 91.56 193 LEU A CA 1
ATOM 1423 C C . LEU A 1 193 ? 16.163 0.885 -27.039 1.00 91.56 193 LEU A C 1
ATOM 1425 O O . LEU A 1 193 ? 16.001 1.476 -28.099 1.00 91.56 193 LEU A O 1
ATOM 1429 N N . SER A 1 194 ? 15.234 0.075 -26.525 1.00 90.38 194 SER A N 1
ATOM 1430 C CA . SER A 1 194 ? 13.937 -0.152 -27.175 1.00 90.38 194 SER A CA 1
ATOM 1431 C C . SER A 1 194 ? 13.039 1.087 -27.188 1.00 90.38 194 SER A C 1
ATOM 1433 O O . SER A 1 194 ? 12.191 1.217 -28.066 1.00 90.38 194 SER A O 1
ATOM 1435 N N . ALA A 1 195 ? 13.226 1.990 -26.221 1.00 90.19 195 ALA A N 1
ATOM 1436 C CA . ALA A 1 195 ? 12.495 3.246 -26.118 1.00 90.19 195 ALA A CA 1
ATOM 1437 C C . ALA A 1 195 ? 13.170 4.401 -26.880 1.00 90.19 195 ALA A C 1
ATOM 1439 O O . ALA A 1 195 ? 12.567 5.467 -27.007 1.00 90.19 195 ALA A O 1
ATOM 1440 N N . SER A 1 196 ? 14.409 4.217 -27.355 1.00 87.50 196 SER A N 1
ATOM 1441 C CA . SER A 1 196 ? 15.149 5.243 -28.088 1.00 87.50 196 SER A CA 1
ATOM 1442 C C . SER A 1 196 ? 15.033 5.057 -29.601 1.00 87.50 196 SER A C 1
ATOM 1444 O O . SER A 1 196 ? 15.405 4.021 -30.158 1.00 87.50 196 SER A O 1
ATOM 1446 N N . ASP A 1 197 ? 14.582 6.115 -30.274 1.00 85.06 197 ASP A N 1
ATOM 1447 C CA . ASP A 1 197 ? 14.588 6.225 -31.736 1.00 85.06 197 ASP A CA 1
ATOM 1448 C C . ASP A 1 197 ? 15.948 6.718 -32.286 1.00 85.06 197 ASP A C 1
ATOM 1450 O O . ASP A 1 197 ? 16.116 6.845 -33.502 1.00 85.06 197 ASP A O 1
ATOM 1454 N N . ASP A 1 198 ? 16.925 7.032 -31.421 1.00 80.25 198 ASP A N 1
ATOM 1455 C CA . ASP A 1 198 ? 18.225 7.569 -31.834 1.00 80.25 198 ASP A CA 1
ATOM 1456 C C . ASP A 1 198 ? 19.196 6.437 -32.226 1.00 80.25 198 ASP A C 1
ATOM 1458 O O . ASP A 1 198 ? 19.572 5.583 -31.420 1.00 80.25 198 ASP A O 1
ATOM 1462 N N . VAL A 1 199 ? 19.634 6.441 -33.489 1.00 74.31 199 VAL A N 1
ATOM 1463 C CA . VAL A 1 199 ? 20.590 5.463 -34.043 1.00 74.31 199 VAL A CA 1
ATOM 1464 C C . VAL A 1 199 ? 21.923 5.493 -33.283 1.00 74.31 199 VAL A C 1
ATOM 1466 O O . VAL A 1 199 ? 22.595 4.463 -33.175 1.00 74.31 199 VAL A O 1
ATOM 1469 N N . GLU A 1 200 ? 22.310 6.646 -32.728 1.00 67.50 200 GLU A N 1
ATOM 1470 C CA . GLU A 1 200 ? 23.534 6.775 -31.928 1.00 67.50 200 GLU A C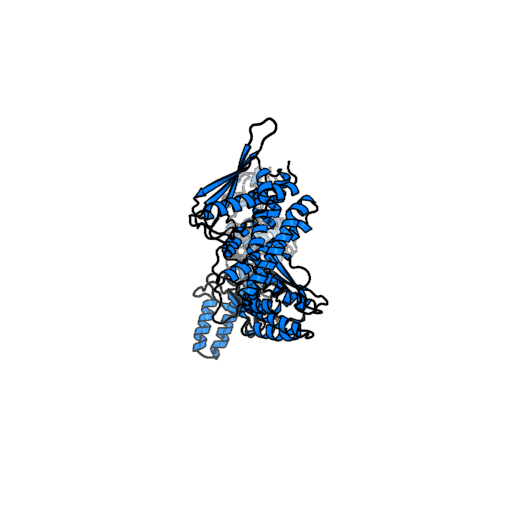A 1
ATOM 1471 C C . GLU A 1 200 ? 23.431 6.013 -30.597 1.00 67.50 200 GLU A C 1
ATOM 1473 O O . GLU A 1 200 ? 24.392 5.343 -30.204 1.00 67.50 200 GLU A O 1
ATOM 1478 N N . ASP A 1 201 ? 22.261 6.029 -29.947 1.00 70.31 201 ASP A N 1
ATOM 1479 C CA . ASP A 1 201 ? 22.017 5.288 -28.702 1.00 70.31 201 ASP A CA 1
ATOM 1480 C C . ASP A 1 201 ? 22.094 3.778 -28.954 1.00 70.31 201 ASP A C 1
ATOM 1482 O O . ASP A 1 201 ? 22.748 3.043 -28.208 1.00 70.31 201 ASP A O 1
ATOM 1486 N N . GLN A 1 202 ? 21.490 3.322 -30.055 1.00 75.00 202 GLN A N 1
ATOM 1487 C CA . GLN A 1 202 ? 21.521 1.919 -30.477 1.00 75.00 202 GLN A CA 1
ATOM 1488 C C . GLN A 1 202 ? 22.950 1.427 -30.734 1.00 75.00 202 GLN A C 1
ATOM 1490 O O . GLN A 1 202 ? 23.278 0.292 -30.385 1.00 75.00 202 GLN A O 1
ATOM 1495 N N . HIS A 1 203 ? 23.821 2.275 -31.288 1.00 72.06 203 HIS A N 1
ATOM 1496 C CA . HIS A 1 203 ? 25.214 1.909 -31.538 1.00 72.06 203 HIS A CA 1
ATOM 1497 C C . HIS A 1 203 ? 26.051 1.852 -30.250 1.00 72.06 203 HIS A C 1
ATOM 1499 O O . HIS A 1 203 ? 26.771 0.876 -30.035 1.00 72.06 203 HIS A O 1
ATOM 1505 N N . LEU A 1 204 ? 25.936 2.866 -29.382 1.00 70.88 204 LEU A N 1
ATOM 1506 C CA . LEU A 1 204 ? 26.686 2.944 -28.121 1.00 70.88 204 LEU A CA 1
ATOM 1507 C C . LEU A 1 204 ? 26.271 1.855 -27.123 1.00 70.88 204 LEU A C 1
ATOM 1509 O O . LEU A 1 204 ? 27.121 1.259 -26.462 1.00 70.88 204 LEU A O 1
ATOM 1513 N N . GLY A 1 205 ? 24.968 1.601 -26.995 1.00 80.00 205 GLY A N 1
ATOM 1514 C CA . GLY A 1 205 ? 24.446 0.626 -26.042 1.00 80.00 205 GLY A CA 1
ATOM 1515 C C . GLY A 1 205 ? 24.387 -0.802 -26.581 1.00 80.00 205 GLY A C 1
ATOM 1516 O O . GLY A 1 205 ? 24.529 -1.737 -25.798 1.00 80.00 205 GLY A O 1
ATOM 1517 N N . GLY A 1 206 ? 24.200 -1.003 -27.890 1.00 83.94 206 GLY A N 1
ATOM 1518 C CA . GLY A 1 206 ? 23.988 -2.338 -28.465 1.00 83.94 206 GLY A CA 1
ATOM 1519 C C . GLY A 1 206 ? 25.173 -3.282 -28.259 1.00 83.94 206 GLY A C 1
ATOM 1520 O O . GLY A 1 206 ? 24.998 -4.435 -27.881 1.00 83.94 206 GLY A O 1
ATOM 1521 N N . SER A 1 207 ? 26.396 -2.776 -28.409 1.00 82.94 207 SER A N 1
ATOM 1522 C CA . SER A 1 207 ? 27.606 -3.578 -28.219 1.00 82.94 207 SER A CA 1
ATOM 1523 C C . SER A 1 207 ? 27.835 -3.946 -26.741 1.00 82.94 207 SER A C 1
ATOM 1525 O O . SER A 1 207 ? 28.171 -5.087 -26.423 1.00 82.94 207 SER A O 1
ATOM 1527 N N . LEU A 1 208 ? 27.575 -3.011 -25.818 1.00 87.69 208 LEU A N 1
ATOM 1528 C CA . LEU A 1 208 ? 27.602 -3.259 -24.374 1.00 87.69 208 LEU A CA 1
ATOM 1529 C C . LEU A 1 208 ? 26.502 -4.245 -23.942 1.00 87.69 208 LEU A C 1
ATOM 1531 O O . LEU A 1 208 ? 26.724 -5.059 -23.046 1.00 87.69 208 LEU A O 1
ATOM 1535 N N . LEU A 1 209 ? 25.329 -4.194 -24.578 1.00 93.69 209 LEU A N 1
ATOM 1536 C CA . LEU A 1 209 ? 24.222 -5.117 -24.326 1.00 93.69 209 LEU A CA 1
ATOM 1537 C C . LEU A 1 209 ? 24.621 -6.569 -24.627 1.00 93.69 209 LEU A C 1
ATOM 1539 O O . LEU A 1 209 ? 24.350 -7.459 -23.811 1.00 93.69 209 LEU A O 1
ATOM 1543 N N . ASP A 1 210 ? 25.293 -6.795 -25.757 1.00 92.38 210 ASP A N 1
ATOM 1544 C CA . ASP A 1 210 ? 25.800 -8.111 -26.155 1.00 92.38 210 ASP A CA 1
ATOM 1545 C C . ASP A 1 210 ? 26.876 -8.618 -25.185 1.00 92.38 210 ASP A C 1
ATOM 1547 O O . ASP A 1 210 ? 26.816 -9.768 -24.734 1.00 92.38 210 ASP A O 1
ATOM 1551 N N . ASP A 1 211 ? 27.811 -7.751 -24.781 1.00 91.75 211 ASP A N 1
ATOM 1552 C CA . ASP A 1 211 ? 28.862 -8.104 -23.820 1.00 91.75 211 ASP A CA 1
ATOM 1553 C C . ASP A 1 211 ? 28.282 -8.479 -22.448 1.00 91.75 211 ASP A C 1
ATOM 1555 O O . ASP A 1 211 ? 28.681 -9.483 -21.850 1.00 91.75 211 ASP A O 1
ATOM 1559 N N . LEU A 1 212 ? 27.301 -7.715 -21.953 1.00 95.69 212 LEU A N 1
ATOM 1560 C CA . LEU A 1 212 ? 26.581 -8.033 -20.714 1.00 95.69 212 LEU A CA 1
ATOM 1561 C C . LEU A 1 212 ? 25.856 -9.382 -20.830 1.00 95.69 212 LEU A C 1
ATOM 1563 O O . LEU A 1 212 ? 25.850 -10.171 -19.880 1.00 95.69 212 LEU A O 1
ATOM 1567 N N . GLY A 1 213 ? 25.290 -9.682 -22.002 1.00 95.19 213 GLY A N 1
ATOM 1568 C CA . GLY A 1 213 ? 24.722 -10.991 -22.321 1.00 95.19 213 GLY A CA 1
ATOM 1569 C C . GLY A 1 213 ? 25.752 -12.122 -22.245 1.00 95.19 213 GLY A C 1
ATOM 1570 O O . GLY A 1 213 ? 25.470 -13.167 -21.648 1.00 95.19 213 GLY A O 1
ATOM 1571 N N . ALA A 1 214 ? 26.952 -11.908 -22.787 1.00 95.00 214 ALA A N 1
ATOM 1572 C CA . ALA A 1 214 ? 28.043 -12.877 -22.751 1.00 95.00 214 ALA A CA 1
ATOM 1573 C C . ALA A 1 214 ? 28.551 -13.124 -21.321 1.00 95.00 214 ALA A C 1
ATOM 1575 O O . ALA A 1 214 ? 28.646 -14.282 -20.902 1.00 95.00 214 ALA A O 1
ATOM 1576 N N . VAL A 1 215 ? 28.805 -12.062 -20.543 1.00 96.00 215 VAL A N 1
ATOM 1577 C CA . VAL A 1 215 ? 29.229 -12.179 -19.135 1.00 96.00 215 VAL A CA 1
ATOM 1578 C C . VAL A 1 215 ? 28.194 -12.939 -18.320 1.00 96.00 215 VAL A C 1
ATOM 1580 O O . VAL A 1 215 ? 28.563 -13.848 -17.578 1.00 96.00 215 VAL A O 1
ATOM 1583 N N . ARG A 1 216 ? 26.904 -12.636 -18.498 1.00 96.19 216 ARG A N 1
ATOM 1584 C CA . ARG A 1 216 ? 25.810 -13.333 -17.811 1.00 96.19 216 ARG A CA 1
ATOM 1585 C C . ARG A 1 216 ? 25.876 -14.848 -18.025 1.00 96.19 216 ARG A C 1
ATOM 1587 O O . ARG A 1 216 ? 25.797 -15.610 -17.064 1.00 96.19 216 ARG A O 1
ATOM 1594 N N . LEU A 1 217 ? 26.026 -15.293 -19.274 1.00 95.69 217 LEU A N 1
ATOM 1595 C CA . LEU A 1 217 ? 26.077 -16.723 -19.606 1.00 95.69 217 LEU A CA 1
ATOM 1596 C C . LEU A 1 217 ? 27.321 -17.406 -19.026 1.00 95.69 217 LEU A C 1
ATOM 1598 O O . LEU A 1 217 ? 27.237 -18.534 -18.541 1.00 95.69 217 LEU A O 1
ATOM 1602 N N . VAL A 1 218 ? 28.467 -16.723 -19.051 1.00 96.31 218 VAL A N 1
ATOM 1603 C CA . VAL A 1 218 ? 29.714 -17.247 -18.480 1.00 96.31 218 VAL A CA 1
ATOM 1604 C C . VAL A 1 218 ? 29.632 -17.338 -16.958 1.00 96.31 218 VAL A C 1
ATOM 1606 O O . VAL A 1 218 ? 29.959 -18.384 -16.403 1.00 96.31 218 VAL A O 1
ATOM 1609 N N . ALA A 1 219 ? 29.135 -16.293 -16.295 1.00 96.31 219 ALA A N 1
ATOM 1610 C CA . ALA A 1 219 ? 28.955 -16.261 -14.848 1.00 96.31 219 ALA A CA 1
ATOM 1611 C C . ALA A 1 219 ? 28.036 -17.395 -14.372 1.00 96.31 219 ALA A C 1
ATOM 1613 O O . ALA A 1 219 ? 28.356 -18.089 -13.408 1.00 96.31 219 ALA A O 1
ATOM 1614 N N . LEU A 1 220 ? 26.933 -17.638 -15.087 1.00 96.19 220 LEU A N 1
ATOM 1615 C CA . LEU A 1 220 ? 26.009 -18.727 -14.775 1.00 96.19 220 LEU A CA 1
ATOM 1616 C C . LEU A 1 220 ? 26.661 -20.109 -14.939 1.00 96.19 220 LEU A C 1
ATOM 1618 O O . LEU A 1 220 ? 26.558 -20.951 -14.046 1.00 96.19 220 LEU A O 1
ATOM 1622 N N . ALA A 1 221 ? 27.352 -20.339 -16.060 1.00 95.69 221 ALA A N 1
ATOM 1623 C CA . ALA A 1 221 ? 28.029 -21.607 -16.326 1.00 95.69 221 ALA A CA 1
ATOM 1624 C C . ALA A 1 221 ? 29.138 -21.886 -15.298 1.00 95.69 221 ALA A C 1
ATOM 1626 O O . ALA A 1 221 ? 29.267 -23.010 -14.810 1.00 95.69 221 ALA A O 1
ATOM 1627 N N . GLU A 1 222 ? 29.909 -20.862 -14.927 1.00 94.88 222 GLU A N 1
ATOM 1628 C CA . GLU A 1 222 ? 30.965 -20.997 -13.926 1.00 94.88 222 GLU A CA 1
ATOM 1629 C C . GLU A 1 222 ? 30.385 -21.219 -12.524 1.00 94.88 222 GLU A C 1
ATOM 1631 O O . GLU A 1 222 ? 30.830 -22.136 -11.830 1.00 94.88 222 GLU A O 1
ATOM 1636 N N . ALA A 1 223 ? 29.333 -20.486 -12.140 1.00 94.94 223 ALA A N 1
ATOM 1637 C CA . ALA A 1 223 ? 28.608 -20.725 -10.891 1.00 94.94 223 ALA A CA 1
ATOM 1638 C C . ALA A 1 223 ? 28.127 -22.181 -10.791 1.00 94.94 223 ALA A C 1
ATOM 1640 O O . ALA A 1 223 ? 28.380 -22.832 -9.779 1.00 94.94 223 ALA A O 1
ATOM 1641 N N . ALA A 1 224 ? 27.514 -22.710 -11.858 1.00 94.75 224 ALA A N 1
ATOM 1642 C CA . ALA A 1 224 ? 27.054 -24.098 -11.927 1.00 94.75 224 ALA A CA 1
ATOM 1643 C C . ALA A 1 224 ? 28.200 -25.115 -11.806 1.00 94.75 224 ALA A C 1
ATOM 1645 O O . ALA A 1 224 ? 28.025 -26.166 -11.191 1.00 94.75 224 ALA A O 1
ATOM 1646 N N . SER A 1 225 ? 29.362 -24.810 -12.394 1.00 94.12 225 SER A N 1
ATOM 1647 C CA . SER A 1 225 ? 30.540 -25.685 -12.346 1.00 94.12 225 SER A CA 1
ATOM 1648 C C . SER A 1 225 ? 31.193 -25.738 -10.961 1.00 94.12 225 SER A C 1
ATOM 1650 O O . SER A 1 225 ? 31.708 -26.783 -10.570 1.00 94.12 225 SER A O 1
ATOM 1652 N N . ILE A 1 226 ? 31.149 -24.628 -10.214 1.00 92.88 226 ILE A N 1
ATOM 1653 C CA . ILE A 1 226 ? 31.687 -24.527 -8.851 1.00 92.88 226 ILE A CA 1
ATOM 1654 C C . ILE A 1 226 ? 30.747 -25.222 -7.865 1.00 92.88 226 ILE A C 1
ATOM 1656 O O . ILE A 1 226 ? 31.177 -26.027 -7.041 1.00 92.88 226 ILE A O 1
ATOM 1660 N N . ASP A 1 227 ? 29.460 -24.888 -7.936 1.00 93.12 227 ASP A N 1
ATOM 1661 C CA . ASP A 1 227 ? 28.414 -25.426 -7.077 1.00 93.12 227 ASP A CA 1
ATOM 1662 C C . ASP A 1 227 ? 27.094 -25.434 -7.864 1.00 93.12 227 ASP A C 1
ATOM 1664 O O . ASP A 1 227 ? 26.504 -24.373 -8.069 1.00 93.12 227 ASP A O 1
ATOM 1668 N N . PRO A 1 228 ? 26.561 -26.602 -8.267 1.00 91.81 228 PRO A N 1
ATOM 1669 C CA . PRO A 1 228 ? 25.275 -26.674 -8.959 1.00 91.81 228 PRO A CA 1
ATOM 1670 C C . PRO A 1 228 ? 24.121 -26.024 -8.180 1.00 91.81 228 PRO A C 1
ATOM 1672 O O . PRO A 1 228 ? 23.159 -25.548 -8.784 1.00 91.81 228 PRO A O 1
ATOM 1675 N N . ARG A 1 229 ? 24.213 -25.952 -6.842 1.00 93.38 229 ARG A N 1
ATOM 1676 C CA . ARG A 1 229 ? 23.229 -25.258 -5.997 1.00 93.38 229 ARG A CA 1
ATOM 1677 C C . ARG A 1 229 ? 23.424 -23.741 -5.975 1.00 93.38 229 ARG A C 1
ATOM 1679 O O . ARG A 1 229 ? 22.569 -23.039 -5.449 1.00 93.38 229 ARG A O 1
ATOM 1686 N N . ALA A 1 230 ? 24.495 -23.199 -6.551 1.00 92.56 230 ALA A N 1
ATOM 1687 C CA . ALA A 1 230 ? 24.679 -21.757 -6.692 1.00 92.56 230 ALA A CA 1
ATOM 1688 C C . ALA A 1 230 ? 23.584 -21.125 -7.551 1.00 92.56 230 ALA A C 1
ATOM 1690 O O . ALA A 1 230 ? 23.114 -20.040 -7.226 1.00 92.56 230 ALA A O 1
ATOM 1691 N N . LEU A 1 231 ? 23.104 -21.841 -8.571 1.00 94.19 231 LEU A N 1
ATOM 1692 C CA . LEU A 1 231 ? 22.011 -21.381 -9.435 1.00 94.19 231 LEU A CA 1
ATOM 1693 C C . LEU A 1 231 ? 20.706 -21.149 -8.664 1.00 94.19 231 LEU A C 1
ATOM 1695 O O . LEU A 1 231 ? 19.860 -20.346 -9.046 1.00 94.19 231 LEU A O 1
ATOM 1699 N N . GLU A 1 232 ? 20.557 -21.832 -7.535 1.00 94.06 232 GLU A N 1
ATOM 1700 C CA . GLU A 1 232 ? 19.424 -21.692 -6.629 1.00 94.06 232 GLU A CA 1
ATOM 1701 C C . GLU A 1 232 ? 19.479 -20.419 -5.785 1.00 94.06 232 GLU A C 1
ATOM 1703 O O . GLU A 1 232 ? 18.479 -20.076 -5.155 1.00 94.06 232 GLU A O 1
ATOM 1708 N N . ARG A 1 233 ? 20.650 -19.775 -5.730 1.00 92.50 233 ARG A N 1
ATOM 1709 C CA . ARG A 1 233 ? 20.900 -18.516 -5.022 1.00 92.50 233 ARG A CA 1
ATOM 1710 C C . ARG A 1 233 ? 20.781 -17.296 -5.937 1.00 92.50 233 ARG A C 1
ATOM 1712 O O . ARG A 1 233 ? 20.807 -16.186 -5.418 1.00 92.50 233 ARG A O 1
ATOM 1719 N N . CYS A 1 234 ? 20.666 -17.489 -7.255 1.00 93.69 234 CYS A N 1
ATOM 1720 C CA . CYS A 1 234 ? 20.323 -16.416 -8.189 1.00 93.69 234 CYS A CA 1
ATOM 1721 C C . CYS A 1 234 ? 18.969 -15.800 -7.829 1.00 93.69 234 CYS A C 1
ATOM 1723 O O . CYS A 1 234 ? 18.122 -16.451 -7.207 1.00 93.69 234 CYS A O 1
ATOM 1725 N N . SER A 1 235 ? 18.746 -14.562 -8.263 1.00 91.19 235 SER A N 1
ATOM 1726 C CA . SER A 1 235 ? 17.522 -13.821 -7.970 1.00 91.19 235 SER A CA 1
ATOM 1727 C C . SER A 1 235 ? 16.761 -13.469 -9.259 1.00 91.19 235 SER A C 1
ATOM 1729 O O . SER A 1 235 ? 17.041 -12.435 -9.870 1.00 91.19 235 SER A O 1
ATOM 1731 N N . PRO A 1 236 ? 15.776 -14.291 -9.701 1.00 94.00 236 PRO A N 1
ATOM 1732 C CA . PRO A 1 236 ? 15.311 -15.544 -9.079 1.00 94.00 236 PRO A CA 1
ATOM 1733 C C . PRO A 1 236 ? 16.192 -16.790 -9.343 1.00 94.00 236 PRO A C 1
ATOM 1735 O O . PRO A 1 236 ? 17.140 -16.736 -10.127 1.00 94.00 236 PRO A O 1
ATOM 1738 N N . PRO A 1 237 ? 15.890 -17.949 -8.730 1.00 94.75 237 PRO A N 1
ATOM 1739 C CA . PRO A 1 237 ? 16.579 -19.207 -9.011 1.00 94.75 237 PRO A CA 1
ATOM 1740 C C . PRO A 1 237 ? 16.612 -19.557 -10.495 1.00 94.75 237 PRO A C 1
ATOM 1742 O O . PRO A 1 237 ? 15.613 -19.389 -11.200 1.00 94.75 237 PRO A O 1
ATOM 1745 N N . ARG A 1 238 ? 17.739 -20.094 -10.962 1.00 95.44 238 ARG A N 1
ATOM 1746 C CA . ARG A 1 238 ? 17.971 -20.448 -12.367 1.00 95.44 238 ARG A CA 1
ATOM 1747 C C . ARG A 1 238 ? 18.205 -21.940 -12.579 1.00 95.44 238 ARG A C 1
ATOM 1749 O O . ARG A 1 238 ? 18.619 -22.664 -11.675 1.00 95.44 238 ARG A O 1
ATOM 1756 N N . GLN A 1 239 ? 17.918 -22.391 -13.794 1.00 92.81 239 GLN A N 1
ATOM 1757 C CA . GLN A 1 239 ? 18.403 -23.652 -14.346 1.00 92.81 239 GLN A CA 1
ATOM 1758 C C . GLN A 1 239 ? 19.755 -23.433 -15.046 1.00 92.81 239 GLN A C 1
ATOM 1760 O O . GLN A 1 239 ? 20.194 -22.299 -15.235 1.00 92.81 239 GLN A O 1
ATOM 1765 N N . ALA A 1 240 ? 20.430 -24.520 -15.434 1.00 88.62 240 ALA A N 1
ATOM 1766 C CA . ALA A 1 240 ? 21.743 -24.451 -16.085 1.00 88.62 240 ALA A CA 1
ATOM 1767 C C . ALA A 1 240 ? 21.716 -23.741 -17.454 1.00 88.62 240 ALA A C 1
ATOM 1769 O O . ALA A 1 240 ? 22.741 -23.235 -17.900 1.00 88.62 240 ALA A O 1
ATOM 1770 N N . ASP A 1 241 ? 20.552 -23.684 -18.104 1.00 89.19 241 ASP A N 1
ATOM 1771 C CA . ASP A 1 241 ? 20.330 -22.975 -19.368 1.00 89.19 241 ASP A CA 1
ATOM 1772 C C . ASP A 1 241 ? 20.005 -21.476 -19.185 1.00 89.19 241 ASP A C 1
ATOM 1774 O O . ASP A 1 241 ? 19.848 -20.751 -20.165 1.00 89.19 241 ASP A O 1
ATOM 1778 N N . GLY A 1 242 ? 19.916 -20.998 -17.940 1.00 89.75 242 GLY A N 1
ATOM 1779 C CA . GLY A 1 242 ? 19.591 -19.610 -17.608 1.00 89.75 242 GLY A CA 1
ATOM 1780 C C . GLY A 1 242 ? 18.103 -19.297 -17.528 1.00 89.75 242 GLY A C 1
ATOM 1781 O O . GLY A 1 242 ? 17.758 -18.157 -17.210 1.00 89.75 242 GLY A O 1
ATOM 1782 N N . THR A 1 243 ? 17.226 -20.278 -17.741 1.00 91.88 243 THR A N 1
ATOM 1783 C CA . THR A 1 243 ? 15.787 -20.107 -17.517 1.00 91.88 243 THR A CA 1
ATOM 1784 C C . THR A 1 243 ? 15.461 -20.060 -16.024 1.00 91.88 243 THR A C 1
ATOM 1786 O O . THR A 1 243 ? 16.173 -20.612 -15.177 1.00 91.88 243 THR A O 1
ATOM 1789 N N . VAL A 1 244 ? 14.376 -19.369 -15.671 1.00 94.12 244 VAL A N 1
ATOM 1790 C CA . VAL A 1 244 ? 13.915 -19.264 -14.283 1.00 94.12 244 VAL A CA 1
ATOM 1791 C C . VAL A 1 244 ? 13.395 -20.613 -13.800 1.00 94.12 244 VAL A C 1
ATOM 1793 O O . VAL A 1 244 ? 12.477 -21.196 -14.376 1.00 94.12 244 VAL A O 1
ATOM 1796 N N . HIS A 1 245 ? 13.916 -21.094 -12.673 1.00 92.81 245 HIS A N 1
ATOM 1797 C CA . HIS A 1 245 ? 13.401 -22.288 -12.018 1.00 92.81 245 HIS A CA 1
ATOM 1798 C C . HIS A 1 245 ? 12.166 -21.941 -11.166 1.00 92.81 245 HIS A C 1
ATOM 1800 O O . HIS A 1 245 ? 12.207 -21.971 -9.933 1.00 92.81 245 HIS A O 1
ATOM 1806 N N . VAL A 1 246 ? 11.031 -21.684 -11.822 1.00 89.62 246 VAL A N 1
ATOM 1807 C CA . VAL A 1 246 ? 9.786 -21.186 -11.199 1.00 89.62 246 VAL A CA 1
ATOM 1808 C C . VAL A 1 246 ? 9.336 -22.041 -10.009 1.00 89.62 246 VAL A C 1
ATOM 1810 O O . VAL A 1 246 ? 9.171 -21.525 -8.909 1.00 89.62 246 VAL A O 1
ATOM 1813 N N . GLY A 1 247 ? 9.256 -23.369 -10.151 1.00 86.19 247 GLY A N 1
ATOM 1814 C CA . GLY A 1 247 ? 8.842 -24.246 -9.040 1.00 86.19 247 GLY A CA 1
ATOM 1815 C C . GLY A 1 247 ? 9.778 -24.232 -7.817 1.00 86.19 247 GLY A C 1
ATOM 1816 O O . GLY A 1 247 ? 9.379 -24.597 -6.710 1.00 86.19 247 GLY A O 1
ATOM 1817 N N . LYS A 1 248 ? 11.040 -23.824 -7.980 1.00 88.69 248 LYS A N 1
ATOM 1818 C CA . LYS A 1 248 ? 11.960 -23.638 -6.855 1.00 88.69 248 LYS A CA 1
ATOM 1819 C C . LYS A 1 248 ? 11.814 -22.251 -6.253 1.00 88.69 248 LYS A C 1
ATOM 1821 O O . LYS A 1 248 ? 11.730 -22.143 -5.032 1.00 88.69 248 LYS A O 1
ATOM 1826 N N . TRP A 1 249 ? 11.733 -21.237 -7.106 1.00 89.62 249 TRP A N 1
ATOM 1827 C CA . TRP A 1 249 ? 11.494 -19.866 -6.689 1.00 89.62 249 TRP A CA 1
ATOM 1828 C C . TRP A 1 249 ? 10.232 -19.752 -5.836 1.00 89.62 249 TRP A C 1
ATOM 1830 O O . TRP A 1 249 ? 10.284 -19.205 -4.743 1.00 89.62 249 TRP A O 1
ATOM 1840 N N . LEU A 1 250 ? 9.142 -20.394 -6.252 1.00 83.50 250 LEU A N 1
ATOM 1841 C CA . LEU A 1 250 ? 7.895 -20.432 -5.493 1.00 83.50 250 LEU A CA 1
ATOM 1842 C C . LEU A 1 250 ? 8.068 -21.010 -4.087 1.00 83.50 250 LEU A C 1
ATOM 1844 O O . LEU A 1 250 ? 7.608 -20.415 -3.120 1.00 83.50 250 LEU A O 1
ATOM 1848 N N . ARG A 1 251 ? 8.801 -22.119 -3.945 1.00 82.19 251 ARG A N 1
ATOM 1849 C CA . ARG A 1 251 ? 9.094 -22.713 -2.629 1.00 82.19 251 ARG A CA 1
ATOM 1850 C C . ARG A 1 251 ? 9.968 -21.813 -1.757 1.00 82.19 251 ARG A C 1
ATOM 1852 O O . ARG A 1 251 ? 9.771 -21.773 -0.549 1.00 82.19 251 ARG A O 1
ATOM 1859 N N . GLN A 1 252 ? 10.924 -21.103 -2.354 1.00 84.88 252 GLN A N 1
ATOM 1860 C CA . GLN A 1 252 ? 11.782 -20.164 -1.631 1.00 84.88 252 GLN A CA 1
ATOM 1861 C C . GLN A 1 252 ? 11.029 -18.899 -1.214 1.00 84.88 252 GLN A C 1
ATOM 1863 O O . GLN A 1 252 ? 11.187 -18.463 -0.078 1.00 84.88 252 GLN A O 1
ATOM 1868 N N . ARG A 1 253 ? 10.161 -18.355 -2.074 1.00 79.00 253 ARG A N 1
ATOM 1869 C CA . ARG A 1 253 ? 9.367 -17.152 -1.782 1.00 79.00 253 ARG A CA 1
ATOM 1870 C C . ARG A 1 253 ? 8.486 -17.345 -0.547 1.00 79.00 253 ARG A C 1
ATOM 1872 O O . ARG A 1 253 ? 8.359 -16.444 0.271 1.00 79.00 253 ARG A O 1
ATOM 1879 N N . LEU A 1 254 ? 7.951 -18.553 -0.361 1.00 69.88 254 LEU A N 1
ATOM 1880 C CA . LEU A 1 254 ? 7.183 -18.926 0.834 1.00 69.88 254 LEU A CA 1
ATOM 1881 C C . LEU A 1 254 ? 8.023 -18.985 2.122 1.00 69.88 254 LEU A C 1
ATOM 1883 O O . LEU A 1 254 ? 7.464 -18.884 3.211 1.00 69.88 254 LEU A O 1
ATOM 1887 N N . ALA A 1 255 ? 9.342 -19.163 2.013 1.00 73.94 255 ALA A N 1
ATOM 1888 C CA . ALA A 1 255 ? 10.251 -19.295 3.150 1.00 73.94 255 ALA A CA 1
ATOM 1889 C C . ALA A 1 255 ? 10.946 -17.978 3.543 1.00 73.94 255 ALA A C 1
ATOM 1891 O O . ALA A 1 255 ? 11.473 -17.878 4.649 1.00 73.94 255 ALA A O 1
ATOM 1892 N N . ILE A 1 256 ? 10.981 -16.978 2.655 1.00 71.69 256 ILE A N 1
ATOM 1893 C CA . ILE A 1 256 ? 11.728 -15.732 2.867 1.00 71.69 256 ILE A CA 1
ATOM 1894 C C . ILE A 1 256 ? 10.843 -14.682 3.557 1.00 71.69 256 ILE A C 1
ATOM 1896 O O . ILE A 1 256 ? 9.829 -14.229 3.026 1.00 71.69 256 ILE A O 1
ATOM 1900 N N . GLU A 1 257 ? 11.261 -14.233 4.742 1.00 66.00 257 GLU A N 1
ATOM 1901 C CA . GLU A 1 257 ? 10.501 -13.248 5.520 1.00 66.00 257 GLU A CA 1
ATOM 1902 C C . GLU A 1 257 ? 10.571 -11.818 4.938 1.00 66.00 257 GLU A C 1
ATOM 1904 O O . GLU A 1 257 ? 9.577 -11.097 5.035 1.00 66.00 257 GLU A O 1
ATOM 1909 N N . ASN A 1 258 ? 11.661 -11.442 4.246 1.00 65.31 258 ASN A N 1
ATOM 1910 C CA . ASN A 1 258 ? 11.913 -10.086 3.719 1.00 65.31 258 ASN A CA 1
ATOM 1911 C C . ASN A 1 258 ? 11.994 -10.032 2.177 1.00 65.31 258 ASN A C 1
ATOM 1913 O O . ASN A 1 258 ? 12.813 -10.726 1.582 1.00 65.31 258 ASN A O 1
ATOM 1917 N N . HIS A 1 259 ? 11.194 -9.170 1.530 1.00 64.56 259 HIS A N 1
ATOM 1918 C CA . HIS A 1 259 ? 11.109 -9.051 0.055 1.00 64.56 259 HIS A CA 1
ATOM 1919 C C . HIS A 1 259 ? 11.433 -7.649 -0.504 1.00 64.56 259 HIS A C 1
ATOM 1921 O O . HIS A 1 259 ? 11.024 -7.347 -1.619 1.00 64.56 259 HIS A O 1
ATOM 1927 N N . GLY A 1 260 ? 12.124 -6.772 0.238 1.00 66.88 260 GLY A N 1
ATOM 1928 C CA . GLY A 1 260 ? 12.349 -5.378 -0.197 1.00 66.88 260 GLY A CA 1
ATOM 1929 C C . GLY A 1 260 ? 12.906 -5.240 -1.624 1.00 66.88 260 GLY A C 1
ATOM 1930 O O . GLY A 1 260 ? 12.415 -4.414 -2.385 1.00 66.88 260 GLY A O 1
ATOM 1931 N N . ASP A 1 261 ? 13.822 -6.137 -2.006 1.00 72.00 261 ASP A N 1
ATOM 1932 C CA . ASP A 1 261 ? 14.479 -6.161 -3.323 1.00 72.00 261 ASP A CA 1
ATOM 1933 C C . ASP A 1 261 ? 14.157 -7.423 -4.151 1.00 72.00 261 ASP A C 1
ATOM 1935 O O . ASP A 1 261 ? 14.879 -7.756 -5.104 1.00 72.00 261 ASP A O 1
ATOM 1939 N N . GLU A 1 262 ? 13.116 -8.177 -3.774 1.00 82.06 262 GLU A N 1
ATOM 1940 C CA . GLU A 1 262 ? 12.809 -9.440 -4.448 1.00 82.06 262 GLU A CA 1
ATOM 1941 C C . GLU A 1 262 ? 12.228 -9.191 -5.853 1.00 82.06 262 GLU A C 1
ATOM 1943 O O . GLU A 1 262 ? 11.410 -8.283 -6.037 1.00 82.06 262 GLU A O 1
ATOM 1948 N N . PRO A 1 263 ? 12.629 -9.995 -6.854 1.00 87.75 263 PRO A N 1
ATOM 1949 C CA . PRO A 1 263 ? 11.960 -10.045 -8.142 1.00 87.75 263 PRO A CA 1
ATOM 1950 C C . PRO A 1 263 ? 10.439 -10.208 -8.000 1.00 87.75 263 PRO A C 1
ATOM 1952 O O . PRO A 1 263 ? 9.941 -10.952 -7.153 1.00 87.75 263 PRO A O 1
ATOM 1955 N N . VAL A 1 264 ? 9.695 -9.524 -8.859 1.00 90.69 264 VAL A N 1
ATOM 1956 C CA . VAL A 1 264 ? 8.242 -9.600 -8.948 1.00 90.69 264 VAL A CA 1
ATOM 1957 C C . VAL A 1 264 ? 7.871 -10.780 -9.841 1.00 90.69 264 VAL A C 1
ATOM 1959 O O . VAL A 1 264 ? 8.354 -10.913 -10.964 1.00 90.69 264 VAL A O 1
ATOM 1962 N N . LEU A 1 265 ? 7.001 -11.650 -9.337 1.00 91.81 265 LEU A N 1
ATOM 1963 C CA . LEU A 1 265 ? 6.414 -12.737 -10.111 1.00 91.81 265 LEU A CA 1
ATOM 1964 C C . LEU A 1 265 ? 5.021 -12.319 -10.576 1.00 91.81 265 LEU A C 1
ATOM 1966 O O . LEU A 1 265 ? 4.165 -12.049 -9.731 1.00 91.81 265 LEU A O 1
ATOM 1970 N N . THR A 1 266 ? 4.795 -12.328 -11.886 1.00 94.81 266 THR A N 1
ATOM 1971 C CA . THR A 1 266 ? 3.499 -12.013 -12.494 1.00 94.81 266 THR A CA 1
ATOM 1972 C C . THR A 1 266 ? 2.971 -13.219 -13.259 1.00 94.81 266 THR A C 1
ATOM 1974 O O . THR A 1 266 ? 3.681 -13.843 -14.037 1.00 94.81 266 THR A O 1
ATOM 1977 N N . TRP A 1 267 ? 1.709 -13.548 -13.051 1.00 95.62 267 TRP A N 1
ATOM 1978 C CA . TRP A 1 267 ? 0.988 -14.644 -13.675 1.00 95.62 267 TRP A CA 1
ATOM 1979 C C . TRP A 1 267 ? 0.072 -14.116 -14.773 1.00 95.62 267 TRP A C 1
ATOM 1981 O O . TRP A 1 267 ? -0.631 -13.126 -14.571 1.00 95.62 267 TRP A O 1
ATOM 1991 N N . VAL A 1 268 ? 0.045 -14.788 -15.921 1.00 96.38 268 VAL A N 1
ATOM 1992 C CA . VAL A 1 268 ? -0.831 -14.434 -17.049 1.00 96.38 268 VAL A CA 1
ATOM 1993 C C . VAL A 1 268 ? -1.548 -15.662 -17.600 1.00 96.38 268 VAL A C 1
ATOM 1995 O O . VAL A 1 268 ? -0.995 -16.763 -17.609 1.00 96.38 268 VAL A O 1
ATOM 1998 N N . SER A 1 269 ? -2.779 -15.471 -18.081 1.00 94.56 269 SER A N 1
ATOM 1999 C CA . SER A 1 269 ? -3.530 -16.522 -18.777 1.00 94.56 269 SER A CA 1
ATOM 2000 C C . SER A 1 269 ? -2.989 -16.678 -20.195 1.00 94.56 269 SER A C 1
ATOM 2002 O O . SER A 1 269 ? -3.227 -15.830 -21.055 1.00 94.56 269 SER A O 1
ATOM 2004 N N . VAL A 1 270 ? -2.236 -17.746 -20.446 1.00 94.44 270 VAL A N 1
ATOM 2005 C CA . VAL A 1 270 ? -1.748 -18.100 -21.785 1.00 94.44 270 VAL A CA 1
ATOM 2006 C C . VAL A 1 270 ? -1.810 -19.613 -21.980 1.00 94.44 270 VAL A C 1
ATOM 2008 O O . VAL A 1 270 ? -1.814 -20.381 -21.022 1.00 94.44 270 VAL A O 1
ATOM 2011 N N . GLY A 1 271 ? -1.840 -20.064 -23.237 1.00 89.94 271 GLY A N 1
ATOM 2012 C CA . GLY A 1 271 ? -1.999 -21.485 -23.577 1.00 89.94 271 GLY A CA 1
ATOM 2013 C C . GLY A 1 271 ? -0.806 -22.395 -23.243 1.00 89.94 271 GLY A C 1
ATOM 2014 O O . GLY A 1 271 ? -0.864 -23.586 -23.540 1.00 89.94 271 GLY A O 1
ATOM 2015 N N . SER A 1 272 ? 0.283 -21.872 -22.671 1.00 91.50 272 SER A N 1
ATOM 2016 C CA . SER A 1 272 ? 1.427 -22.682 -22.235 1.00 91.50 272 SER A CA 1
ATOM 2017 C C . SER A 1 272 ? 1.186 -23.309 -20.857 1.00 91.50 272 SER A C 1
ATOM 2019 O O . SER A 1 272 ? 0.330 -22.866 -20.095 1.00 91.50 272 SER A O 1
ATOM 2021 N N . ALA A 1 273 ? 1.945 -24.359 -20.526 1.00 91.19 273 ALA A N 1
ATOM 2022 C CA . ALA A 1 273 ? 1.799 -25.070 -19.256 1.00 91.19 273 ALA A CA 1
ATOM 2023 C C . ALA A 1 273 ? 2.027 -24.156 -18.036 1.00 91.19 273 ALA A C 1
ATOM 2025 O O . ALA A 1 273 ? 2.824 -23.218 -18.088 1.00 91.19 273 ALA A O 1
ATOM 2026 N N . PHE A 1 274 ? 1.346 -24.462 -16.928 1.00 92.06 274 PHE A N 1
ATOM 2027 C CA . PHE A 1 274 ? 1.456 -23.714 -15.676 1.00 92.06 274 PHE A CA 1
ATOM 2028 C C . PHE A 1 274 ? 2.913 -23.613 -15.198 1.00 92.06 274 PHE A C 1
ATOM 2030 O O . PHE A 1 274 ? 3.643 -24.605 -15.164 1.00 92.06 274 PHE A O 1
ATOM 2037 N N . GLY A 1 275 ? 3.329 -22.413 -14.799 1.00 89.50 275 GLY A N 1
ATOM 2038 C CA . GLY A 1 275 ? 4.669 -22.127 -14.293 1.00 89.50 275 GLY A CA 1
ATOM 2039 C C . GLY A 1 275 ? 5.749 -22.018 -15.372 1.00 89.50 275 GLY A C 1
ATOM 2040 O O . GLY A 1 275 ? 6.918 -21.863 -15.023 1.00 89.50 275 GLY A O 1
ATOM 2041 N N . MET A 1 276 ? 5.396 -22.080 -16.660 1.00 91.50 276 MET A N 1
ATOM 2042 C CA . MET A 1 276 ? 6.342 -21.804 -17.743 1.00 91.50 276 MET A CA 1
ATOM 2043 C C . MET A 1 276 ? 6.559 -20.294 -17.888 1.00 91.50 276 MET A C 1
ATOM 2045 O O . MET A 1 276 ? 5.570 -19.561 -17.892 1.00 91.50 276 MET A O 1
ATOM 2049 N N . PRO A 1 277 ? 7.803 -19.804 -18.030 1.00 91.69 277 PRO A N 1
ATOM 2050 C CA . PRO A 1 277 ? 8.054 -18.392 -18.306 1.00 91.69 277 PRO A CA 1
ATOM 2051 C C . PRO A 1 277 ? 7.399 -17.966 -19.629 1.00 91.69 277 PRO A C 1
ATOM 2053 O O . PRO A 1 277 ? 7.353 -18.736 -20.593 1.00 91.69 277 PRO A O 1
ATOM 2056 N N . VAL A 1 278 ? 6.869 -16.745 -19.656 1.00 92.38 278 VAL A N 1
ATOM 2057 C CA . VAL A 1 278 ? 6.146 -16.160 -20.789 1.00 92.38 278 VAL A CA 1
ATOM 2058 C C . VAL A 1 278 ? 6.850 -14.878 -21.200 1.00 92.38 278 VAL A C 1
ATOM 2060 O O . VAL A 1 278 ? 6.798 -13.880 -20.487 1.00 92.38 278 VAL A O 1
ATOM 2063 N N . GLY A 1 279 ? 7.472 -14.908 -22.376 1.00 88.25 279 GLY A N 1
ATOM 2064 C CA . GLY A 1 279 ? 8.249 -13.782 -22.884 1.00 88.25 279 GLY A CA 1
ATOM 2065 C C . GLY A 1 279 ? 9.574 -13.584 -22.149 1.00 88.25 279 GLY A C 1
ATOM 2066 O O . GLY A 1 279 ? 10.004 -14.421 -21.352 1.00 88.25 279 GLY A O 1
ATOM 2067 N N . ASP A 1 280 ? 10.224 -12.471 -22.468 1.00 88.00 280 ASP A N 1
ATOM 2068 C CA . ASP A 1 280 ? 11.475 -12.074 -21.837 1.00 88.00 280 ASP A CA 1
ATOM 2069 C C . ASP A 1 280 ? 11.222 -11.414 -20.478 1.00 88.00 280 ASP A C 1
ATOM 2071 O O . ASP A 1 280 ? 10.220 -10.735 -20.261 1.00 88.00 280 ASP A O 1
ATOM 2075 N N . GLU A 1 281 ? 12.164 -11.608 -19.559 1.00 94.44 281 GLU A N 1
ATOM 2076 C CA . GLU A 1 281 ? 12.180 -10.921 -18.268 1.00 94.44 281 GLU A CA 1
ATOM 2077 C C . GLU A 1 281 ? 12.337 -9.402 -18.457 1.00 94.44 281 GLU A C 1
ATOM 2079 O O . GLU A 1 281 ? 12.989 -8.962 -19.406 1.00 94.44 281 GLU A O 1
ATOM 2084 N N . GLN A 1 282 ? 11.773 -8.595 -17.556 1.00 95.00 282 GLN A N 1
ATOM 2085 C CA . GLN A 1 282 ? 11.768 -7.126 -17.658 1.00 95.00 282 GLN A CA 1
ATOM 2086 C C . GLN A 1 282 ? 12.104 -6.471 -16.315 1.00 95.00 282 GLN A C 1
ATOM 2088 O O . GLN A 1 282 ? 12.132 -7.143 -15.289 1.00 95.00 282 GLN A O 1
ATOM 2093 N N . LEU A 1 283 ? 12.374 -5.165 -16.301 1.00 93.38 283 LEU A N 1
ATOM 2094 C CA . LEU A 1 283 ? 12.431 -4.384 -15.062 1.00 93.38 283 LEU A CA 1
ATOM 2095 C C . LEU A 1 283 ? 11.153 -3.552 -14.926 1.00 93.38 283 LEU A C 1
ATOM 2097 O O . LEU A 1 283 ? 10.681 -3.005 -15.921 1.00 93.38 283 LEU A O 1
ATOM 2101 N N . ASP A 1 284 ? 10.603 -3.454 -13.716 1.00 92.50 284 ASP A N 1
ATOM 2102 C CA . ASP A 1 284 ? 9.534 -2.497 -13.420 1.00 92.50 284 ASP A CA 1
ATOM 2103 C C . ASP A 1 284 ? 10.074 -1.063 -13.270 1.00 92.50 284 ASP A C 1
ATOM 2105 O O . ASP A 1 284 ? 11.279 -0.807 -13.352 1.00 92.50 284 ASP A O 1
ATOM 2109 N N . GLU A 1 285 ? 9.173 -0.110 -13.023 1.00 89.00 285 GLU A N 1
ATOM 2110 C CA . GLU A 1 285 ? 9.508 1.307 -12.819 1.00 89.00 285 GLU A CA 1
ATOM 2111 C C . GLU A 1 285 ? 10.449 1.543 -11.625 1.00 89.00 285 GLU A C 1
ATOM 2113 O O . GLU A 1 285 ? 11.129 2.567 -11.561 1.00 89.00 285 GLU A O 1
ATOM 2118 N N . GLN A 1 286 ? 10.506 0.605 -10.675 1.00 88.75 286 GLN A N 1
ATOM 2119 C CA . GLN A 1 286 ? 11.395 0.647 -9.515 1.00 88.75 286 GLN A CA 1
ATOM 2120 C C . GLN A 1 286 ? 12.724 -0.090 -9.762 1.00 88.75 286 GLN A C 1
ATOM 2122 O O . GLN A 1 286 ? 13.548 -0.189 -8.851 1.00 88.75 286 GLN A O 1
ATOM 2127 N N . GLY A 1 287 ? 12.957 -0.616 -10.969 1.00 88.38 287 GLY A N 1
ATOM 2128 C CA . GLY A 1 287 ? 14.157 -1.380 -11.312 1.00 88.38 287 GLY A CA 1
ATOM 2129 C C . GLY A 1 287 ? 14.177 -2.802 -10.741 1.00 88.38 287 GLY A C 1
ATOM 2130 O O . GLY A 1 287 ? 15.241 -3.431 -10.680 1.00 88.38 287 GLY A O 1
ATOM 2131 N N . ARG A 1 288 ? 13.030 -3.333 -10.303 1.00 91.00 288 ARG A N 1
ATOM 2132 C CA . ARG A 1 288 ? 12.900 -4.721 -9.842 1.00 91.00 288 ARG A CA 1
ATOM 2133 C C . ARG A 1 288 ? 12.645 -5.635 -11.025 1.00 91.00 288 ARG A C 1
ATOM 2135 O O . ARG A 1 288 ? 11.919 -5.303 -11.952 1.00 91.00 288 ARG A O 1
ATOM 2142 N N . LEU A 1 289 ? 13.238 -6.820 -10.964 1.00 93.31 289 LEU A N 1
ATOM 2143 C CA . LEU A 1 289 ? 13.090 -7.832 -11.998 1.00 93.31 289 LEU A CA 1
ATOM 2144 C C . LEU A 1 289 ? 11.672 -8.405 -11.990 1.00 93.31 289 LEU A C 1
ATOM 2146 O O . LEU A 1 289 ? 11.287 -9.034 -11.014 1.00 93.31 289 LEU A O 1
ATOM 2150 N N . VAL A 1 290 ? 10.927 -8.223 -13.072 1.00 94.12 290 VAL A N 1
ATOM 2151 C CA . VAL A 1 290 ? 9.610 -8.816 -13.300 1.00 94.12 290 VAL A CA 1
ATOM 2152 C C . VAL A 1 290 ? 9.771 -10.059 -14.165 1.00 94.12 290 VAL A C 1
ATOM 2154 O O . VAL A 1 290 ? 10.334 -10.012 -15.262 1.00 94.12 290 VAL A O 1
ATOM 2157 N N . VAL A 1 291 ? 9.256 -11.181 -13.671 1.00 95.12 291 VAL A N 1
ATOM 2158 C CA . VAL A 1 291 ? 9.194 -12.439 -14.412 1.00 95.12 291 VAL A CA 1
ATOM 2159 C C . VAL A 1 291 ? 7.736 -12.810 -14.615 1.00 95.12 291 VAL A C 1
ATOM 2161 O O . VAL A 1 291 ? 7.009 -13.071 -13.653 1.00 95.12 291 VAL A O 1
ATOM 2164 N N . THR A 1 292 ? 7.337 -12.874 -15.880 1.00 95.62 292 THR A N 1
ATOM 2165 C CA . THR A 1 292 ? 5.993 -13.283 -16.273 1.00 95.62 292 THR A CA 1
ATOM 2166 C C . THR A 1 292 ? 5.954 -14.791 -16.492 1.00 95.62 292 THR A C 1
ATOM 2168 O O . THR A 1 292 ? 6.784 -15.350 -17.208 1.00 95.62 292 THR A O 1
ATOM 2171 N N . VAL A 1 293 ? 4.996 -15.469 -15.870 1.00 95.69 293 VAL A N 1
ATOM 2172 C CA . VAL A 1 293 ? 4.805 -16.919 -15.952 1.00 95.69 293 VAL A CA 1
ATOM 2173 C C . VAL A 1 293 ? 3.372 -17.257 -16.343 1.00 95.69 293 VAL A C 1
ATOM 2175 O O . VAL A 1 293 ? 2.423 -16.535 -16.040 1.00 95.69 293 VAL A O 1
ATOM 2178 N N . SER A 1 294 ? 3.207 -18.385 -17.019 1.00 94.94 294 SER A N 1
ATOM 2179 C CA . SER A 1 294 ? 1.904 -18.876 -17.429 1.00 94.94 294 SER A CA 1
ATOM 2180 C C . SER A 1 294 ? 1.152 -19.430 -16.233 1.00 94.94 294 SER A C 1
ATOM 2182 O O . SER A 1 294 ? 1.660 -20.287 -15.508 1.00 94.94 294 SER A O 1
ATOM 2184 N N . ALA A 1 295 ? -0.086 -18.988 -16.066 1.00 93.81 295 ALA A N 1
ATOM 2185 C CA . ALA A 1 295 ? -1.048 -19.631 -15.187 1.00 93.81 295 ALA A CA 1
ATOM 2186 C C . ALA A 1 295 ? -1.821 -20.758 -15.903 1.00 93.81 295 ALA A C 1
ATOM 2188 O O . ALA A 1 295 ? -2.631 -21.434 -15.280 1.00 93.81 295 ALA A O 1
ATOM 2189 N N . GLY A 1 296 ? -1.569 -20.996 -17.195 1.00 91.81 296 GLY A N 1
ATOM 2190 C CA . GLY A 1 296 ? -2.370 -21.895 -18.020 1.00 91.81 296 GLY A CA 1
ATOM 2191 C C . GLY A 1 296 ? -3.791 -21.359 -18.261 1.00 91.81 296 GLY A C 1
ATOM 2192 O O . GLY A 1 296 ? -4.043 -20.164 -18.085 1.00 91.81 296 GLY A O 1
ATOM 2193 N N . PRO A 1 297 ? -4.737 -22.228 -18.664 1.00 90.62 297 PRO A N 1
ATOM 2194 C CA . PRO A 1 297 ? -6.131 -21.859 -18.907 1.00 90.62 297 PRO A CA 1
ATOM 2195 C C . PRO A 1 297 ? -6.921 -21.803 -17.590 1.00 90.62 297 PRO A C 1
ATOM 2197 O O . PRO A 1 297 ? -7.776 -22.649 -17.328 1.00 90.62 297 PRO A O 1
ATOM 2200 N N . VAL A 1 298 ? -6.598 -20.835 -16.738 1.00 92.38 298 VAL A N 1
ATOM 2201 C CA . VAL A 1 298 ? -7.265 -20.623 -15.443 1.00 92.38 298 VAL A CA 1
ATOM 2202 C C . VAL A 1 298 ? -8.182 -19.406 -15.488 1.00 92.38 298 VAL A C 1
ATOM 2204 O O . VAL A 1 298 ? -8.028 -18.533 -16.346 1.00 92.38 298 VAL A O 1
ATOM 2207 N N . GLU A 1 299 ? -9.133 -19.355 -14.558 1.00 92.00 299 GLU A N 1
ATOM 2208 C CA . GLU A 1 299 ? -10.056 -18.230 -14.432 1.00 92.00 299 GLU A CA 1
ATOM 2209 C C . GLU A 1 299 ? -9.337 -16.956 -13.946 1.00 92.00 299 GLU A C 1
ATOM 2211 O O . GLU A 1 299 ? -8.273 -16.995 -13.322 1.00 92.00 299 GLU A O 1
ATOM 2216 N N . GLU A 1 300 ? -9.923 -15.799 -14.253 1.00 92.56 300 GLU A N 1
ATOM 2217 C CA . GLU A 1 300 ? -9.322 -14.486 -13.990 1.00 92.56 300 GLU A CA 1
ATOM 2218 C C . GLU A 1 300 ? -9.088 -14.229 -12.498 1.00 92.56 300 GLU A C 1
ATOM 2220 O O . GLU A 1 300 ? -8.069 -13.658 -12.114 1.00 92.56 300 GLU A O 1
ATOM 2225 N N . ALA A 1 301 ? -9.989 -14.693 -11.637 1.00 91.69 301 ALA A N 1
ATOM 2226 C CA . ALA A 1 301 ? -9.875 -14.452 -10.207 1.00 91.69 301 ALA A CA 1
ATOM 2227 C C . ALA A 1 301 ? -8.781 -15.305 -9.530 1.00 91.69 301 ALA A C 1
ATOM 2229 O O . ALA A 1 301 ? -8.139 -14.840 -8.586 1.00 91.69 301 ALA A O 1
ATOM 2230 N N . GLU A 1 302 ? -8.462 -16.489 -10.054 1.00 93.88 302 GLU A N 1
ATOM 2231 C CA . GLU A 1 302 ? -7.282 -17.265 -9.665 1.00 93.88 302 GLU A CA 1
ATOM 2232 C C . GLU A 1 302 ? -6.005 -16.491 -10.005 1.00 93.88 302 GLU A C 1
ATOM 2234 O O . GLU A 1 302 ? -5.114 -16.368 -9.164 1.00 93.88 302 GLU A O 1
ATOM 2239 N N . ILE A 1 303 ? -5.934 -15.908 -11.206 1.00 94.50 303 ILE A N 1
ATOM 2240 C CA . ILE A 1 303 ? -4.809 -15.058 -11.626 1.00 94.50 303 ILE A CA 1
ATOM 2241 C C . ILE A 1 303 ? -4.706 -13.829 -10.729 1.00 94.50 303 ILE A C 1
ATOM 2243 O O . ILE A 1 303 ? -3.607 -13.469 -10.303 1.00 94.50 303 ILE A O 1
ATOM 2247 N N . ALA A 1 304 ? -5.837 -13.212 -10.398 1.00 94.12 304 ALA A N 1
ATOM 2248 C CA . ALA A 1 304 ? -5.882 -12.062 -9.511 1.00 94.12 304 ALA A CA 1
ATOM 2249 C C . ALA A 1 304 ? -5.348 -12.416 -8.109 1.00 94.12 304 ALA A C 1
ATOM 2251 O O . ALA A 1 304 ? -4.505 -11.696 -7.578 1.00 94.12 304 ALA A O 1
ATOM 2252 N N . CYS A 1 305 ? -5.720 -13.578 -7.556 1.00 92.25 305 CYS A N 1
ATOM 2253 C CA . CYS A 1 305 ? -5.174 -14.088 -6.291 1.00 92.25 305 CYS A CA 1
ATOM 2254 C C . CYS A 1 305 ? -3.670 -14.386 -6.361 1.00 92.25 305 CYS A C 1
ATOM 2256 O O . CYS A 1 305 ? -2.947 -14.146 -5.392 1.00 92.25 305 CYS A O 1
ATOM 2258 N N . LEU A 1 306 ? -3.184 -14.918 -7.485 1.00 93.25 306 LEU A N 1
ATOM 2259 C CA . LEU A 1 306 ? -1.763 -15.214 -7.693 1.00 93.25 306 LEU A CA 1
ATOM 2260 C C . LEU A 1 306 ? -0.909 -13.943 -7.837 1.00 93.25 306 LEU A C 1
ATOM 2262 O O . LEU A 1 306 ? 0.229 -13.912 -7.363 1.00 93.25 306 LEU A O 1
ATOM 2266 N N . ASN A 1 307 ? -1.458 -12.906 -8.471 1.00 94.25 307 ASN A N 1
ATOM 2267 C CA . ASN A 1 307 ? -0.804 -11.613 -8.687 1.00 94.25 307 ASN A CA 1
ATOM 2268 C C . ASN A 1 307 ? -0.963 -10.637 -7.527 1.00 94.25 307 ASN A C 1
ATOM 2270 O O . ASN A 1 307 ? -0.242 -9.640 -7.470 1.00 94.25 307 ASN A O 1
ATOM 2274 N N . ALA A 1 308 ? -1.879 -10.916 -6.601 1.00 92.00 308 ALA A N 1
ATOM 2275 C CA . ALA A 1 308 ? -2.063 -10.110 -5.413 1.00 92.00 308 ALA A CA 1
ATOM 2276 C C . ALA A 1 308 ? -0.726 -9.987 -4.657 1.00 92.00 308 ALA A C 1
ATOM 2278 O O . ALA A 1 308 ? -0.132 -11.005 -4.265 1.00 92.00 308 ALA A O 1
ATOM 2279 N N . PRO A 1 309 ? -0.213 -8.762 -4.456 1.00 90.38 309 PRO A N 1
ATOM 2280 C CA . PRO A 1 309 ? 1.070 -8.563 -3.801 1.00 90.38 309 PRO A CA 1
ATOM 2281 C C . PRO A 1 309 ? 1.007 -9.062 -2.355 1.00 90.38 309 PRO A C 1
ATOM 2283 O O . PRO A 1 309 ? -0.003 -8.924 -1.664 1.00 90.38 309 PRO A O 1
ATOM 2286 N N . LEU A 1 310 ? 2.102 -9.646 -1.871 1.00 87.69 310 LEU A N 1
ATOM 2287 C CA . LEU A 1 310 ? 2.202 -10.010 -0.462 1.00 87.69 310 LEU A CA 1
ATOM 2288 C C . LEU A 1 310 ? 2.366 -8.736 0.374 1.00 87.69 310 LEU A C 1
ATOM 2290 O O . LEU A 1 310 ? 3.266 -7.946 0.075 1.00 87.69 310 LEU A O 1
ATOM 2294 N N . PRO A 1 311 ? 1.588 -8.549 1.456 1.00 85.75 311 PRO A N 1
ATOM 2295 C CA . PRO A 1 311 ? 1.825 -7.453 2.383 1.00 85.75 311 PRO A CA 1
ATOM 2296 C C . PRO A 1 311 ? 3.276 -7.473 2.879 1.00 85.75 311 PRO A C 1
ATOM 2298 O O . PRO A 1 311 ? 3.837 -8.543 3.156 1.00 85.75 311 PRO A O 1
ATOM 2301 N N . ALA A 1 312 ? 3.903 -6.297 2.979 1.00 81.69 312 ALA A N 1
ATOM 2302 C CA . ALA A 1 312 ? 5.258 -6.164 3.519 1.00 81.69 312 ALA A CA 1
ATOM 2303 C C . ALA A 1 312 ? 5.349 -6.781 4.926 1.00 81.69 312 ALA A C 1
ATOM 2305 O O . ALA A 1 312 ? 4.354 -6.794 5.656 1.00 81.69 312 ALA A O 1
ATOM 2306 N N . ALA A 1 313 ? 6.514 -7.291 5.326 1.00 73.88 313 ALA A N 1
ATOM 2307 C CA . ALA A 1 313 ? 6.717 -7.674 6.720 1.00 73.88 313 ALA A CA 1
ATOM 2308 C C . ALA A 1 313 ? 6.516 -6.428 7.600 1.00 73.88 313 ALA A C 1
ATOM 2310 O O . ALA A 1 313 ? 7.067 -5.372 7.306 1.00 73.88 313 ALA A O 1
ATOM 2311 N N . SER A 1 314 ? 5.659 -6.518 8.617 1.00 67.62 314 SER A N 1
ATOM 2312 C CA . SER A 1 314 ? 5.468 -5.409 9.547 1.00 67.62 314 SER A CA 1
ATOM 2313 C C . SER A 1 314 ? 6.566 -5.433 10.608 1.00 67.62 314 SER A C 1
ATOM 2315 O O . SER A 1 314 ? 6.799 -6.480 11.215 1.00 67.62 314 SER A O 1
ATOM 2317 N N . ASP A 1 315 ? 7.172 -4.275 10.881 1.00 54.19 315 ASP A N 1
ATOM 2318 C CA . ASP A 1 315 ? 8.036 -4.061 12.051 1.00 54.19 315 ASP A CA 1
ATOM 2319 C C . ASP A 1 315 ? 7.233 -4.042 13.366 1.00 54.19 315 ASP A C 1
ATOM 2321 O O . ASP A 1 315 ? 7.803 -4.062 14.458 1.00 54.19 315 ASP A O 1
ATOM 2325 N N . ALA A 1 316 ? 5.896 -3.984 13.291 1.00 50.75 316 ALA A N 1
ATOM 2326 C CA . ALA A 1 316 ? 5.051 -3.805 14.458 1.00 50.75 316 ALA A CA 1
ATOM 2327 C C . ALA A 1 316 ? 5.065 -5.051 15.359 1.00 50.75 316 ALA A C 1
ATOM 2329 O O . ALA A 1 316 ? 4.499 -6.100 15.055 1.00 50.75 316 ALA A O 1
ATOM 2330 N N . VAL A 1 317 ? 5.662 -4.856 16.533 1.00 45.41 317 VAL A N 1
ATOM 2331 C CA . VAL A 1 317 ? 5.805 -5.721 17.721 1.00 45.41 317 VAL A CA 1
ATOM 2332 C C . VAL A 1 317 ? 4.455 -6.165 18.342 1.00 45.41 317 VAL A C 1
ATOM 2334 O O . VAL A 1 317 ? 4.393 -6.675 19.454 1.00 45.41 317 VAL A O 1
ATOM 2337 N N . GLY A 1 318 ? 3.341 -6.044 17.625 1.00 47.38 318 GLY A N 1
ATOM 2338 C CA . GLY A 1 318 ? 1.991 -6.337 18.111 1.00 47.38 318 GLY A CA 1
ATOM 2339 C C . GLY A 1 318 ? 1.559 -7.799 17.993 1.00 47.38 318 GLY A C 1
ATOM 2340 O O . GLY A 1 318 ? 0.372 -8.057 17.830 1.00 47.38 318 GLY A O 1
ATOM 2341 N N . ASN A 1 319 ? 2.474 -8.768 18.050 1.00 44.78 319 ASN A N 1
ATOM 2342 C CA . ASN A 1 319 ? 2.063 -10.164 18.163 1.00 44.78 319 ASN A CA 1
ATOM 2343 C C . ASN A 1 319 ? 1.758 -10.454 19.631 1.00 44.78 319 ASN A C 1
ATOM 2345 O O . ASN A 1 319 ? 2.655 -10.755 20.420 1.00 44.78 319 ASN A O 1
ATOM 2349 N N . GLY A 1 320 ? 0.472 -10.428 19.988 1.00 53.62 320 GLY A N 1
ATOM 2350 C CA . GLY A 1 320 ? 0.014 -11.237 21.113 1.00 53.62 320 GLY A CA 1
ATOM 2351 C C . GLY A 1 320 ? 0.578 -12.665 20.975 1.00 53.62 320 GLY A C 1
ATOM 2352 O O . GLY A 1 320 ? 0.764 -13.146 19.850 1.00 53.62 320 GLY A O 1
ATOM 2353 N N . PRO A 1 321 ? 0.911 -13.343 22.084 1.00 45.34 321 PRO A N 1
ATOM 2354 C CA . PRO A 1 321 ? 1.585 -14.635 22.044 1.00 45.34 321 PRO A CA 1
ATOM 2355 C C . PRO A 1 321 ? 0.711 -15.671 21.316 1.00 45.34 321 PRO A C 1
ATOM 2357 O O . PRO A 1 321 ? -0.250 -16.180 21.884 1.00 45.34 321 PRO A O 1
ATOM 2360 N N . GLY A 1 322 ? 1.028 -15.965 20.047 1.00 58.19 322 GLY A N 1
ATOM 2361 C CA . GLY A 1 322 ? 0.449 -17.085 19.291 1.00 58.19 322 GLY A CA 1
ATOM 2362 C C . GLY A 1 322 ? -0.152 -16.793 17.908 1.00 58.19 322 GLY A C 1
ATOM 2363 O O . GLY A 1 322 ? -0.490 -17.748 17.214 1.00 58.19 322 GLY A O 1
ATOM 2364 N N . GLY A 1 323 ? -0.284 -15.535 17.469 1.00 62.44 323 GLY A N 1
ATOM 2365 C CA . GLY A 1 323 ? -0.836 -15.222 16.139 1.00 62.44 323 GLY A CA 1
ATOM 2366 C C . GLY A 1 323 ? 0.177 -15.398 14.998 1.00 62.44 323 GLY A C 1
ATOM 2367 O O . GLY A 1 323 ? 1.307 -14.914 15.096 1.00 62.44 323 GLY A O 1
ATOM 2368 N N . ARG A 1 324 ? -0.213 -16.058 13.894 1.00 80.81 324 ARG A N 1
ATOM 2369 C CA . ARG A 1 324 ? 0.563 -16.026 12.638 1.00 80.81 324 ARG A CA 1
ATOM 2370 C C . ARG A 1 324 ? 0.430 -14.648 11.984 1.00 80.81 324 ARG A C 1
ATOM 2372 O O . ARG A 1 324 ? -0.642 -14.054 12.009 1.00 80.81 324 ARG A O 1
ATOM 2379 N N . ARG A 1 325 ? 1.513 -14.160 11.369 1.00 86.75 325 ARG A N 1
ATOM 2380 C CA . ARG A 1 325 ? 1.526 -12.891 10.619 1.00 86.75 325 ARG A CA 1
ATOM 2381 C C . ARG A 1 325 ? 0.644 -13.000 9.372 1.00 86.75 325 ARG A C 1
ATOM 2383 O O . ARG A 1 325 ? 0.680 -14.037 8.702 1.00 86.75 325 ARG A O 1
ATOM 2390 N N . LEU A 1 326 ? -0.063 -11.928 9.008 1.00 88.19 326 LEU A N 1
ATOM 2391 C CA . LEU A 1 326 ? -0.917 -11.877 7.809 1.00 88.19 326 LEU A CA 1
ATOM 2392 C C . LEU A 1 326 ? -0.213 -12.378 6.553 1.00 88.19 326 LEU A C 1
ATOM 2394 O O . LEU A 1 326 ? -0.716 -13.236 5.830 1.00 88.19 326 LEU A O 1
ATOM 2398 N N . ARG A 1 327 ? 0.990 -11.860 6.335 1.00 87.25 327 ARG A N 1
ATOM 2399 C CA . ARG A 1 327 ? 1.852 -12.217 5.214 1.00 87.25 327 ARG A CA 1
ATOM 2400 C C . ARG A 1 327 ? 2.068 -13.728 5.100 1.00 87.25 327 ARG A C 1
ATOM 2402 O O . ARG A 1 327 ? 1.980 -14.261 4.002 1.00 87.25 327 ARG A O 1
ATOM 2409 N N . THR A 1 328 ? 2.307 -14.417 6.217 1.00 87.06 328 THR A N 1
ATOM 2410 C CA . THR A 1 328 ? 2.498 -15.876 6.246 1.00 87.06 328 THR A CA 1
ATOM 2411 C C . THR A 1 328 ? 1.224 -16.608 5.839 1.00 87.06 328 THR A C 1
ATOM 2413 O O . THR A 1 328 ? 1.286 -17.543 5.047 1.00 87.06 328 THR A O 1
ATOM 2416 N N . VAL A 1 329 ? 0.067 -16.173 6.344 1.00 89.94 329 VAL A N 1
ATOM 2417 C CA . VAL A 1 329 ? -1.230 -16.788 6.021 1.00 89.94 329 VAL A CA 1
ATOM 2418 C C . VAL A 1 329 ? -1.541 -16.654 4.530 1.00 89.94 329 VAL A C 1
ATOM 2420 O O . VAL A 1 329 ? -1.903 -17.640 3.889 1.00 89.94 329 VAL A O 1
ATOM 2423 N N . ILE A 1 330 ? -1.346 -15.456 3.971 1.00 91.06 330 ILE A N 1
ATOM 2424 C CA . ILE A 1 330 ? -1.554 -15.187 2.545 1.00 91.06 330 ILE A CA 1
ATOM 2425 C C . ILE A 1 330 ? -0.558 -15.968 1.682 1.00 91.06 330 ILE A C 1
ATOM 2427 O O . ILE A 1 330 ? -0.958 -16.583 0.695 1.00 91.06 330 ILE A O 1
ATOM 2431 N N . ALA A 1 331 ? 0.726 -15.971 2.046 1.00 88.06 331 ALA A N 1
ATOM 2432 C CA . ALA A 1 331 ? 1.750 -16.694 1.302 1.00 88.06 331 ALA A CA 1
ATOM 2433 C C . ALA A 1 331 ? 1.435 -18.195 1.252 1.00 88.06 331 ALA A C 1
ATOM 2435 O O . ALA A 1 331 ? 1.429 -18.782 0.175 1.00 88.06 331 ALA A O 1
ATOM 2436 N N . GLU A 1 332 ? 1.089 -18.813 2.384 1.00 89.81 332 GLU A N 1
ATOM 2437 C CA . GLU A 1 332 ? 0.686 -20.224 2.419 1.00 89.81 332 GLU A CA 1
ATOM 2438 C C . GLU A 1 332 ? -0.549 -20.499 1.550 1.00 89.81 332 GLU A C 1
ATOM 2440 O O . GLU A 1 332 ? -0.600 -21.532 0.885 1.00 89.81 332 GLU A O 1
ATOM 2445 N N . PHE A 1 333 ? -1.530 -19.591 1.532 1.00 92.38 333 PHE A N 1
ATOM 2446 C CA . PHE A 1 333 ? -2.695 -19.712 0.657 1.00 92.38 333 PHE A CA 1
ATOM 2447 C C . PHE A 1 333 ? -2.311 -19.654 -0.827 1.00 92.38 333 PHE A C 1
ATOM 2449 O O . PHE A 1 333 ? -2.666 -20.566 -1.571 1.00 92.38 333 PHE A O 1
ATOM 2456 N N . GLN A 1 334 ? -1.524 -18.655 -1.245 1.00 91.75 334 GLN A N 1
ATOM 2457 C CA . GLN A 1 334 ? -0.999 -18.581 -2.614 1.00 91.75 334 GLN A CA 1
ATOM 2458 C C . GLN A 1 334 ? -0.191 -19.837 -2.968 1.00 91.75 334 GLN A C 1
ATOM 2460 O O . GLN A 1 334 ? -0.348 -20.382 -4.056 1.00 91.75 334 GLN A O 1
ATOM 2465 N N . GLY A 1 335 ? 0.630 -20.342 -2.042 1.00 89.69 335 GLY A N 1
ATOM 2466 C CA . GLY A 1 335 ? 1.407 -21.568 -2.219 1.00 89.69 335 GLY A CA 1
ATOM 2467 C C . GLY A 1 335 ? 0.537 -22.794 -2.493 1.00 89.69 335 GLY A C 1
ATOM 2468 O O . GLY A 1 335 ? 0.802 -23.535 -3.437 1.00 89.69 335 GLY A O 1
ATOM 2469 N N . ARG A 1 336 ? -0.543 -22.982 -1.727 1.00 91.19 336 ARG A N 1
ATOM 2470 C CA . ARG A 1 336 ? -1.490 -24.081 -1.968 1.00 91.19 336 ARG A CA 1
ATOM 2471 C C . ARG A 1 336 ? -2.266 -23.908 -3.267 1.00 91.19 336 ARG A C 1
ATOM 2473 O O . ARG A 1 336 ? -2.418 -24.875 -4.005 1.00 91.19 336 ARG A O 1
ATOM 2480 N N . LEU A 1 337 ? -2.693 -22.685 -3.582 1.00 92.94 337 LEU A N 1
ATOM 2481 C CA . LEU A 1 337 ? -3.373 -22.389 -4.844 1.00 92.94 337 LEU A CA 1
ATOM 2482 C C . LEU A 1 337 ? -2.491 -22.771 -6.039 1.00 92.94 337 LEU A C 1
ATOM 2484 O O . LEU A 1 337 ? -2.940 -23.461 -6.950 1.00 92.94 337 LEU A O 1
ATOM 2488 N N . ILE A 1 338 ? -1.212 -22.402 -5.993 1.00 91.62 338 ILE A N 1
ATOM 2489 C CA . ILE A 1 338 ? -0.200 -22.791 -6.981 1.00 91.62 338 ILE A CA 1
ATOM 2490 C C . ILE A 1 338 ? -0.071 -24.315 -7.077 1.00 91.62 338 ILE A C 1
ATOM 2492 O O . ILE A 1 338 ? -0.061 -24.862 -8.179 1.00 91.62 338 ILE A O 1
ATOM 2496 N N . GLU A 1 339 ? 0.038 -25.019 -5.948 1.00 89.88 339 GLU A N 1
ATOM 2497 C CA . GLU A 1 339 ? 0.136 -26.483 -5.940 1.00 89.88 339 GLU A CA 1
ATOM 2498 C C . GLU A 1 339 ? -1.097 -27.141 -6.571 1.00 89.88 339 GLU A C 1
ATOM 2500 O O . GLU A 1 339 ? -0.962 -28.082 -7.358 1.00 89.88 339 GLU A O 1
ATOM 2505 N N . THR A 1 340 ? -2.291 -26.636 -6.274 1.00 91.62 340 THR A N 1
ATOM 2506 C CA . THR A 1 340 ? -3.560 -27.158 -6.795 1.00 91.62 340 THR A CA 1
ATOM 2507 C C . THR A 1 340 ? -3.726 -26.865 -8.288 1.00 91.62 340 THR A C 1
ATOM 2509 O O . THR A 1 340 ? -4.119 -27.759 -9.048 1.00 91.62 340 THR A O 1
ATOM 2512 N N . LEU A 1 341 ? -3.324 -25.675 -8.741 1.00 90.81 341 LEU A N 1
ATOM 2513 C CA . LEU A 1 341 ? -3.293 -25.298 -10.158 1.00 90.81 341 LEU A CA 1
ATOM 2514 C C . LEU A 1 341 ? -2.260 -26.095 -10.959 1.00 90.81 341 LEU A C 1
ATOM 2516 O O . LEU A 1 341 ? -2.552 -26.542 -12.066 1.00 90.81 341 LEU A O 1
ATOM 2520 N N . SER A 1 342 ? -1.087 -26.377 -10.384 1.00 89.25 342 SER A N 1
ATOM 2521 C CA . SER A 1 342 ? -0.058 -27.200 -11.038 1.00 89.25 342 SER A CA 1
ATOM 2522 C C . SER A 1 342 ? -0.526 -28.633 -11.327 1.00 89.25 342 SER A C 1
ATOM 2524 O O . SER A 1 342 ? -0.045 -29.274 -12.261 1.00 89.25 342 SER A O 1
ATOM 2526 N N . LYS A 1 343 ? -1.512 -29.126 -10.566 1.00 89.81 343 LYS A N 1
ATOM 2527 C CA . LYS A 1 343 ? -2.163 -30.429 -10.773 1.00 89.81 343 LYS A CA 1
ATOM 2528 C C . LYS A 1 343 ? -3.307 -30.374 -11.794 1.00 89.81 343 LYS A C 1
ATOM 2530 O O . LYS A 1 343 ? -3.974 -31.384 -11.994 1.00 89.81 343 LYS A O 1
ATOM 2535 N N . SER A 1 344 ? -3.514 -29.229 -12.456 1.00 86.12 344 SER A N 1
ATOM 2536 C CA . SER A 1 344 ? -4.583 -28.989 -13.440 1.00 86.12 344 SER A CA 1
ATOM 2537 C C . SER A 1 344 ? -5.990 -29.228 -12.878 1.00 86.12 344 SER A C 1
ATOM 2539 O O . SER A 1 344 ? -6.862 -29.775 -13.551 1.00 86.12 344 SER A O 1
ATOM 2541 N N . THR A 1 345 ? -6.204 -28.845 -11.619 1.00 80.75 345 THR A N 1
ATOM 2542 C CA . THR A 1 345 ? -7.496 -29.015 -10.946 1.00 80.75 345 THR A CA 1
ATOM 2543 C C . THR A 1 345 ? -8.475 -27.936 -11.425 1.00 80.75 345 THR A C 1
ATOM 2545 O O . THR A 1 345 ? -8.140 -26.754 -11.317 1.00 80.75 345 THR A O 1
ATOM 2548 N N . PRO A 1 346 ? -9.673 -28.290 -11.928 1.00 81.69 346 PRO A N 1
ATOM 2549 C CA . PRO A 1 346 ? -10.709 -27.299 -12.204 1.00 81.69 346 PRO A CA 1
ATOM 2550 C C . PRO A 1 346 ? -11.165 -26.636 -10.897 1.00 81.69 346 PRO A C 1
ATOM 2552 O O . PRO A 1 346 ? -11.261 -27.307 -9.869 1.00 81.69 346 PRO A O 1
ATOM 2555 N N . ASN A 1 347 ? -11.448 -25.333 -10.949 1.00 85.38 347 ASN A N 1
ATOM 2556 C CA . ASN A 1 347 ? -11.911 -24.523 -9.817 1.00 85.38 347 ASN A CA 1
ATOM 2557 C C . ASN A 1 347 ? -10.984 -24.600 -8.590 1.00 85.38 347 ASN A C 1
ATOM 2559 O O . ASN A 1 347 ? -11.416 -24.874 -7.469 1.00 85.38 347 ASN A O 1
ATOM 2563 N N . ALA A 1 348 ? -9.682 -24.387 -8.790 1.00 89.12 348 ALA A N 1
ATOM 2564 C CA . ALA A 1 348 ? -8.692 -24.498 -7.718 1.00 89.12 348 ALA A CA 1
ATOM 2565 C C . ALA A 1 348 ? -8.983 -23.571 -6.528 1.00 89.12 348 ALA A C 1
ATOM 2567 O O . ALA A 1 348 ? -8.691 -23.937 -5.386 1.00 89.12 348 ALA A O 1
ATOM 2568 N N . LEU A 1 349 ? -9.588 -22.403 -6.772 1.00 90.88 349 LEU A N 1
ATOM 2569 C CA . LEU A 1 349 ? -9.973 -21.510 -5.689 1.00 90.88 349 LEU A CA 1
ATOM 2570 C C . LEU A 1 349 ? -11.037 -22.141 -4.781 1.00 90.88 349 LEU A C 1
ATOM 2572 O O . LEU A 1 349 ? -10.873 -22.101 -3.564 1.00 90.88 349 LEU A O 1
ATOM 2576 N N . ASP A 1 350 ? -12.055 -22.804 -5.339 1.00 91.00 350 ASP A N 1
ATOM 2577 C CA . ASP A 1 350 ? -13.118 -23.468 -4.565 1.00 91.00 350 ASP A CA 1
ATOM 2578 C C . ASP A 1 350 ? -12.567 -24.552 -3.620 1.00 91.00 350 ASP A C 1
ATOM 2580 O O . ASP A 1 350 ? -13.142 -24.817 -2.562 1.00 91.00 350 ASP A O 1
ATOM 2584 N N . VAL A 1 351 ? -11.432 -25.165 -3.976 1.00 92.12 351 VAL A N 1
ATOM 2585 C CA . VAL A 1 351 ? -10.758 -26.192 -3.166 1.00 92.12 351 VAL A CA 1
ATOM 2586 C C . VAL A 1 351 ? -10.020 -25.580 -1.972 1.00 92.12 351 VAL A C 1
ATOM 2588 O O . VAL A 1 351 ? -10.129 -26.083 -0.852 1.00 92.12 351 VAL A O 1
ATOM 2591 N N . GLU A 1 352 ? -9.273 -24.494 -2.185 1.00 93.06 352 GLU A N 1
ATOM 2592 C CA . GLU A 1 352 ? -8.399 -23.910 -1.153 1.00 93.06 352 GLU A CA 1
ATOM 2593 C C . GLU A 1 352 ? -9.105 -22.886 -0.257 1.00 93.06 352 GLU A C 1
ATOM 2595 O O . GLU A 1 352 ? -8.740 -22.679 0.908 1.00 93.06 352 GLU A O 1
ATOM 2600 N N . LEU A 1 353 ? -10.143 -22.243 -0.780 1.00 91.06 353 LEU A N 1
ATOM 2601 C CA . LEU A 1 353 ? -10.846 -21.150 -0.125 1.00 91.06 353 LEU A CA 1
ATOM 2602 C C . LEU A 1 353 ? -11.507 -21.529 1.212 1.00 91.06 353 LEU A C 1
ATOM 2604 O O . LEU A 1 353 ? -11.366 -20.756 2.169 1.00 91.06 353 LEU A O 1
ATOM 2608 N N . PRO A 1 354 ? -12.151 -22.706 1.374 1.00 90.50 354 PRO A N 1
ATOM 2609 C CA . PRO A 1 354 ? -12.673 -23.133 2.671 1.00 90.50 354 PRO A CA 1
ATOM 2610 C C . PRO A 1 354 ? -11.593 -23.200 3.759 1.00 90.50 354 PRO A C 1
ATOM 2612 O O . PRO A 1 354 ? -11.853 -22.841 4.911 1.00 90.50 354 PRO A O 1
ATOM 2615 N N . ALA A 1 355 ? -10.367 -23.605 3.408 1.00 90.12 355 ALA A N 1
ATOM 2616 C CA . ALA A 1 355 ? -9.259 -23.676 4.356 1.00 90.12 355 ALA A CA 1
ATOM 2617 C C . ALA A 1 355 ? -8.794 -22.278 4.789 1.00 90.12 355 ALA A C 1
ATOM 2619 O O . ALA A 1 355 ? -8.571 -22.054 5.981 1.00 90.12 355 ALA A O 1
ATOM 2620 N N . LEU A 1 356 ? -8.696 -21.323 3.856 1.00 90.94 356 LEU A N 1
ATOM 2621 C CA . LEU A 1 356 ? -8.383 -19.928 4.182 1.00 90.94 356 LEU A CA 1
ATOM 2622 C C . LEU A 1 356 ? -9.455 -19.319 5.096 1.00 90.94 356 LEU A C 1
ATOM 2624 O O . LEU A 1 356 ? -9.122 -18.768 6.148 1.00 90.94 356 LEU A O 1
ATOM 2628 N N . ARG A 1 357 ? -10.739 -19.486 4.748 1.00 88.38 357 ARG A N 1
ATOM 2629 C CA . ARG A 1 357 ? -11.877 -19.015 5.558 1.00 88.38 357 ARG A CA 1
ATOM 2630 C C . ARG A 1 357 ? -11.838 -19.608 6.960 1.00 88.38 357 ARG A C 1
ATOM 2632 O O . ARG A 1 357 ? -11.890 -18.871 7.939 1.00 88.38 357 ARG A O 1
ATOM 2639 N N . SER A 1 358 ? -11.670 -20.925 7.074 1.00 87.38 358 SER A N 1
ATOM 2640 C CA . SER A 1 358 ? -11.594 -21.597 8.373 1.00 87.38 358 SER A CA 1
ATOM 2641 C C . SER A 1 358 ? -10.422 -21.104 9.221 1.00 87.38 358 SER A C 1
ATOM 2643 O O . SER A 1 358 ? -10.545 -21.069 10.444 1.00 87.38 358 SER A O 1
ATOM 2645 N N . ARG A 1 359 ? -9.292 -20.727 8.614 1.00 88.75 359 ARG A N 1
ATOM 2646 C CA . ARG A 1 359 ? -8.123 -20.207 9.337 1.00 88.75 359 ARG A CA 1
ATOM 2647 C C . ARG A 1 359 ? -8.308 -18.772 9.805 1.00 88.75 359 ARG A C 1
ATOM 2649 O O . ARG A 1 359 ? -8.033 -18.501 10.970 1.00 88.75 359 ARG A O 1
ATOM 2656 N N . LEU A 1 360 ? -8.816 -17.893 8.942 1.00 87.06 360 LEU A N 1
ATOM 2657 C CA . LEU A 1 360 ? -9.093 -16.490 9.274 1.00 87.06 360 LEU A CA 1
ATOM 2658 C C . LEU A 1 360 ? -10.302 -16.337 10.219 1.00 87.06 360 LEU A C 1
ATOM 2660 O O . LEU A 1 360 ? -10.349 -15.405 11.015 1.00 87.06 360 LEU A O 1
ATOM 2664 N N . ALA A 1 361 ? -11.253 -17.277 10.206 1.00 83.62 361 ALA A N 1
ATOM 2665 C CA . ALA A 1 361 ? -12.260 -17.439 11.265 1.00 83.62 361 ALA A CA 1
ATOM 2666 C C . ALA A 1 361 ? -11.662 -18.079 12.537 1.00 83.62 361 ALA A C 1
ATOM 2668 O O . ALA A 1 361 ? -12.135 -17.886 13.656 1.00 83.62 361 ALA A O 1
ATOM 2669 N N . GLY A 1 362 ? -10.620 -18.885 12.341 1.00 85.62 362 GLY A N 1
ATOM 2670 C CA . GLY A 1 362 ? -9.936 -19.723 13.311 1.00 85.62 362 GLY A CA 1
ATOM 2671 C C . GLY A 1 362 ? -8.647 -19.094 13.842 1.00 85.62 362 GLY A C 1
ATOM 2672 O O . GLY A 1 362 ? -8.594 -17.914 14.190 1.00 85.62 362 GLY A O 1
ATOM 2673 N N . ALA A 1 363 ? -7.624 -19.916 14.052 1.00 85.00 363 ALA A N 1
ATOM 2674 C CA . ALA A 1 363 ? -6.405 -19.532 14.771 1.00 85.00 363 ALA A CA 1
ATOM 2675 C C . ALA A 1 363 ? -5.738 -18.239 14.250 1.00 85.00 363 ALA A C 1
ATOM 2677 O O . ALA A 1 363 ? -5.094 -17.539 15.026 1.00 85.00 363 ALA A O 1
ATOM 2678 N N . ASP A 1 364 ? -5.982 -17.877 12.988 1.00 87.19 364 ASP A N 1
ATOM 2679 C CA . ASP A 1 364 ? -5.376 -16.737 12.308 1.00 87.19 364 ASP A CA 1
ATOM 2680 C C . ASP A 1 364 ? -6.308 -15.506 12.211 1.00 87.19 364 ASP A C 1
ATOM 2682 O O . ASP A 1 364 ? -6.064 -14.608 11.412 1.00 87.19 364 ASP A O 1
ATOM 2686 N N . ALA A 1 365 ? -7.360 -15.402 13.032 1.00 83.75 365 ALA A N 1
ATOM 2687 C CA . ALA A 1 365 ? -8.190 -14.187 13.098 1.00 83.75 365 ALA A CA 1
ATOM 2688 C C . ALA A 1 365 ? -7.395 -12.875 13.322 1.00 83.75 365 ALA A C 1
ATOM 2690 O O . ALA A 1 365 ? -7.719 -11.875 12.680 1.00 83.75 365 ALA A O 1
ATOM 2691 N N . PRO A 1 366 ? -6.314 -12.839 14.136 1.00 83.94 366 PRO A N 1
ATOM 2692 C CA . PRO A 1 366 ? -5.475 -11.643 14.249 1.00 83.94 366 PRO A CA 1
ATOM 2693 C C . PRO A 1 366 ? -4.844 -11.193 12.923 1.00 83.94 366 PRO A C 1
ATOM 2695 O O . PRO A 1 366 ? -4.731 -9.994 12.690 1.00 83.94 366 PRO A O 1
ATOM 2698 N N . ALA A 1 367 ? -4.492 -12.126 12.030 1.00 87.12 367 ALA A N 1
ATOM 2699 C CA . ALA A 1 367 ? -4.000 -11.789 10.694 1.00 87.12 367 ALA A CA 1
ATOM 2700 C C . ALA A 1 367 ? -5.085 -11.096 9.860 1.00 87.12 367 ALA A C 1
ATOM 2702 O O . ALA A 1 367 ? -4.802 -10.129 9.159 1.00 87.12 367 ALA A O 1
ATOM 2703 N N . PHE A 1 368 ? -6.340 -11.541 9.959 1.00 87.62 368 PHE A N 1
ATOM 2704 C CA . PHE A 1 368 ? -7.446 -10.874 9.272 1.00 87.62 368 PHE A CA 1
ATOM 2705 C C . PHE A 1 368 ? -7.669 -9.443 9.784 1.00 87.62 368 PHE A C 1
ATOM 2707 O O . PHE A 1 368 ? -7.871 -8.521 8.996 1.00 87.62 368 PHE A O 1
ATOM 2714 N N . HIS A 1 369 ? -7.566 -9.233 11.098 1.00 85.38 369 HIS A N 1
ATOM 2715 C CA . HIS A 1 369 ? -7.579 -7.890 11.675 1.00 85.38 369 HIS A CA 1
ATOM 2716 C C . HIS A 1 369 ? -6.401 -7.031 11.174 1.00 85.38 369 HIS A C 1
ATOM 2718 O O . HIS A 1 369 ? -6.616 -5.885 10.777 1.00 85.38 369 HIS A O 1
ATOM 2724 N N . GLU A 1 370 ? -5.185 -7.591 11.110 1.00 88.12 370 GLU A N 1
ATOM 2725 C CA . GLU A 1 370 ? -4.004 -6.916 10.549 1.00 88.12 370 GLU A CA 1
ATOM 2726 C C . GLU A 1 370 ? -4.246 -6.462 9.098 1.00 88.12 370 GLU A C 1
ATOM 2728 O O . GLU A 1 370 ? -3.891 -5.336 8.744 1.00 88.12 370 GLU A O 1
ATOM 2733 N N . LEU A 1 371 ? -4.886 -7.300 8.270 1.00 88.19 371 LEU A N 1
ATOM 2734 C CA . LEU A 1 371 ? -5.208 -6.973 6.874 1.00 88.19 371 LEU A CA 1
ATOM 2735 C C . LEU A 1 371 ? -6.053 -5.706 6.784 1.00 88.19 371 LEU A C 1
ATOM 2737 O O . LEU A 1 371 ? -5.720 -4.783 6.042 1.00 88.19 371 LEU A O 1
ATOM 2741 N N . ILE A 1 372 ? -7.114 -5.646 7.583 1.00 86.75 372 ILE A N 1
ATOM 2742 C CA . ILE A 1 372 ? -8.041 -4.516 7.601 1.00 86.75 372 ILE A CA 1
ATOM 2743 C C . ILE A 1 372 ? -7.347 -3.244 8.093 1.00 86.75 372 ILE A C 1
ATOM 2745 O O . ILE A 1 372 ? -7.492 -2.187 7.480 1.00 86.75 372 ILE A O 1
ATOM 2749 N N . GLU A 1 373 ? -6.563 -3.326 9.168 1.00 85.00 373 GLU A N 1
ATOM 2750 C CA . GLU A 1 373 ? -5.854 -2.163 9.714 1.00 85.00 373 GLU A CA 1
ATOM 2751 C C . GLU A 1 373 ? -4.803 -1.608 8.748 1.00 85.00 373 GLU A C 1
ATOM 2753 O O . GLU A 1 373 ? -4.631 -0.392 8.638 1.00 85.00 373 GLU A O 1
ATOM 2758 N N . ARG A 1 374 ? -4.119 -2.474 7.997 1.00 86.69 374 ARG A N 1
ATOM 2759 C CA . ARG A 1 374 ? -3.165 -2.043 6.966 1.00 86.69 374 ARG A CA 1
ATOM 2760 C C . ARG A 1 374 ? -3.860 -1.438 5.757 1.00 86.69 374 ARG A C 1
ATOM 2762 O O . ARG A 1 374 ? -3.439 -0.375 5.303 1.00 86.69 374 ARG A O 1
ATOM 2769 N N . ALA A 1 375 ? -4.950 -2.045 5.292 1.00 87.88 375 ALA A N 1
ATOM 2770 C CA . ALA A 1 375 ? -5.758 -1.487 4.211 1.00 87.88 375 ALA A CA 1
ATOM 2771 C C . ALA A 1 375 ? -6.284 -0.092 4.590 1.00 87.88 375 ALA A C 1
ATOM 2773 O O . ALA A 1 375 ? -6.148 0.862 3.826 1.00 87.88 375 ALA A O 1
ATOM 2774 N N . ARG A 1 376 ? -6.753 0.078 5.834 1.00 83.56 376 ARG A N 1
ATOM 2775 C CA . ARG A 1 376 ? -7.143 1.385 6.388 1.00 83.56 376 ARG A CA 1
ATOM 2776 C C . ARG A 1 376 ? -6.005 2.395 6.400 1.00 83.56 376 ARG A C 1
ATOM 2778 O O . ARG A 1 376 ? -6.286 3.580 6.296 1.00 83.56 376 ARG A O 1
ATOM 2785 N N . LYS A 1 377 ? -4.748 1.976 6.527 1.00 85.50 377 LYS A N 1
ATOM 2786 C CA . LYS A 1 377 ? -3.573 2.863 6.470 1.00 85.50 377 LYS A CA 1
ATOM 2787 C C . LYS A 1 377 ? -3.091 3.144 5.041 1.00 85.50 377 LYS A C 1
ATOM 2789 O O . LYS A 1 377 ? -2.133 3.891 4.881 1.00 85.50 377 LYS A O 1
ATOM 2794 N N . GLY A 1 378 ? -3.760 2.601 4.022 1.00 84.06 378 GLY A N 1
ATOM 2795 C CA . GLY A 1 378 ? -3.403 2.793 2.615 1.00 84.06 378 GLY A CA 1
ATOM 2796 C C . GLY A 1 378 ? -2.273 1.883 2.132 1.00 84.06 378 GLY A C 1
ATOM 2797 O O . GLY A 1 378 ? -1.641 2.185 1.124 1.00 84.06 378 GLY A O 1
ATOM 2798 N N . ASP A 1 379 ? -1.994 0.782 2.835 1.00 87.00 379 ASP A N 1
ATOM 2799 C CA . ASP A 1 379 ? -1.067 -0.237 2.341 1.00 87.00 379 ASP A CA 1
ATOM 2800 C C . ASP A 1 379 ? -1.638 -0.869 1.065 1.00 87.00 379 ASP A C 1
ATOM 2802 O O . ASP A 1 379 ? -2.630 -1.596 1.117 1.00 87.00 379 ASP A O 1
ATOM 2806 N N . ALA A 1 380 ? -1.006 -0.587 -0.078 1.00 88.56 380 ALA A N 1
ATOM 2807 C CA . ALA A 1 380 ? -1.496 -0.997 -1.391 1.00 88.56 380 ALA A CA 1
ATOM 2808 C C . ALA A 1 380 ? -1.708 -2.514 -1.512 1.00 88.56 380 ALA A C 1
ATOM 2810 O O . ALA A 1 380 ? -2.646 -2.951 -2.177 1.00 88.56 380 ALA A O 1
ATOM 2811 N N . ALA A 1 381 ? -0.879 -3.325 -0.847 1.00 89.31 381 ALA A N 1
ATOM 2812 C CA . ALA A 1 381 ? -1.022 -4.771 -0.902 1.00 89.31 381 ALA A CA 1
ATOM 2813 C C . ALA A 1 381 ? -2.192 -5.265 -0.052 1.00 89.31 381 ALA A C 1
ATOM 2815 O O . ALA A 1 381 ? -2.951 -6.130 -0.485 1.00 89.31 381 ALA A O 1
ATOM 2816 N N . ALA A 1 382 ? -2.370 -4.692 1.138 1.00 90.56 382 ALA A N 1
ATOM 2817 C CA . ALA A 1 382 ? -3.526 -4.998 1.973 1.00 90.56 382 ALA A CA 1
ATOM 2818 C C . ALA A 1 382 ? -4.845 -4.553 1.318 1.00 90.56 382 ALA A C 1
ATOM 2820 O O . ALA A 1 382 ? -5.828 -5.288 1.394 1.00 90.56 382 ALA A O 1
ATOM 2821 N N . VAL A 1 383 ? -4.854 -3.395 0.647 1.00 89.44 383 VAL A N 1
ATOM 2822 C CA . VAL A 1 383 ? -6.004 -2.914 -0.138 1.00 89.44 383 VAL A CA 1
ATOM 2823 C C . VAL A 1 383 ? -6.326 -3.892 -1.266 1.00 89.44 383 VAL A C 1
ATOM 2825 O O . VAL A 1 383 ? -7.448 -4.380 -1.320 1.00 89.44 383 VAL A O 1
ATOM 2828 N N . ALA A 1 384 ? -5.337 -4.275 -2.081 1.00 90.25 384 ALA A N 1
ATOM 2829 C CA . ALA A 1 384 ? -5.545 -5.228 -3.172 1.00 90.25 384 ALA A CA 1
ATOM 2830 C C . ALA A 1 384 ? -6.138 -6.561 -2.681 1.00 90.25 384 ALA A C 1
ATOM 2832 O O . ALA A 1 384 ? -7.058 -7.097 -3.293 1.00 90.25 384 ALA A O 1
ATOM 2833 N N . TRP A 1 385 ? -5.658 -7.085 -1.549 1.00 91.44 385 TRP A N 1
ATOM 2834 C CA . TRP A 1 385 ? -6.239 -8.286 -0.948 1.00 91.44 385 TRP A CA 1
ATOM 2835 C C . TRP A 1 385 ? -7.665 -8.069 -0.452 1.00 91.44 385 TRP A C 1
ATOM 2837 O O . TRP A 1 385 ? -8.518 -8.913 -0.702 1.00 91.44 385 TRP A O 1
ATOM 2847 N N . LEU A 1 386 ? -7.948 -6.964 0.236 1.00 89.00 386 LEU A N 1
ATOM 2848 C CA . LEU A 1 386 ? -9.299 -6.674 0.713 1.00 89.00 386 LEU A CA 1
ATOM 2849 C C . LEU A 1 386 ? -10.293 -6.530 -0.450 1.00 89.00 386 LEU A C 1
ATOM 2851 O O . LEU A 1 386 ? -11.402 -7.063 -0.377 1.00 89.00 386 LEU A O 1
ATOM 2855 N N . ASP A 1 387 ? -9.877 -5.888 -1.538 1.00 88.38 387 ASP A N 1
ATOM 2856 C CA . ASP A 1 387 ? -10.672 -5.741 -2.757 1.00 88.38 387 ASP A CA 1
ATOM 2857 C C . ASP A 1 387 ? -10.940 -7.104 -3.407 1.00 88.38 387 ASP A C 1
ATOM 2859 O O . ASP A 1 387 ? -12.073 -7.400 -3.779 1.00 88.38 387 ASP A O 1
ATOM 2863 N N . LEU A 1 388 ? -9.942 -7.990 -3.475 1.00 89.50 388 LEU A N 1
ATOM 2864 C CA . LEU A 1 388 ? -10.133 -9.358 -3.975 1.00 89.50 388 LEU A CA 1
ATOM 2865 C C . LEU A 1 388 ? -11.115 -10.158 -3.116 1.00 89.50 388 LEU A C 1
ATOM 2867 O O . LEU A 1 388 ? -12.043 -10.767 -3.644 1.00 89.50 388 LEU A O 1
ATOM 2871 N N . LEU A 1 389 ? -10.949 -10.113 -1.790 1.00 86.44 389 LEU A N 1
ATOM 2872 C CA . LEU A 1 389 ? -11.814 -10.830 -0.845 1.00 86.44 389 LEU A CA 1
ATOM 2873 C C . LEU A 1 389 ? -13.270 -10.338 -0.874 1.00 86.44 389 LEU A C 1
ATOM 2875 O O . LEU A 1 389 ? -14.169 -11.080 -0.478 1.00 86.44 389 LEU A O 1
ATOM 2879 N N . THR A 1 390 ? -13.502 -9.089 -1.282 1.00 83.06 390 THR A N 1
ATOM 2880 C CA . THR A 1 390 ? -14.840 -8.477 -1.324 1.00 83.06 390 THR A CA 1
ATOM 2881 C C . THR A 1 390 ? -15.493 -8.547 -2.702 1.00 83.06 390 THR A C 1
ATOM 2883 O O . THR A 1 390 ? -16.718 -8.635 -2.776 1.00 83.06 390 THR A O 1
ATOM 2886 N N . SER A 1 391 ? -14.707 -8.515 -3.780 1.00 82.81 391 SER A N 1
ATOM 2887 C CA . SER A 1 391 ? -15.212 -8.495 -5.159 1.00 82.81 391 SER A CA 1
ATOM 2888 C C . SER A 1 391 ? -15.509 -9.880 -5.730 1.00 82.81 391 SER A C 1
ATOM 2890 O O . SER A 1 391 ? -16.463 -10.012 -6.500 1.00 82.81 391 SER A O 1
ATOM 2892 N N . ASP A 1 392 ? -14.749 -10.915 -5.362 1.00 84.00 392 ASP A N 1
ATOM 2893 C CA . ASP A 1 392 ? -15.009 -12.271 -5.847 1.00 84.00 392 ASP A CA 1
ATOM 2894 C C . ASP A 1 392 ? -16.096 -12.948 -4.977 1.00 84.00 392 ASP A C 1
ATOM 2896 O O . ASP A 1 392 ? -15.892 -13.201 -3.783 1.00 84.00 392 ASP A O 1
ATOM 2900 N N . PRO A 1 393 ? -17.274 -13.270 -5.555 1.00 84.50 393 PRO A N 1
ATOM 2901 C CA . PRO A 1 393 ? -18.417 -13.791 -4.809 1.00 84.50 393 PRO A CA 1
ATOM 2902 C C . PRO A 1 393 ? -18.158 -15.158 -4.165 1.00 84.50 393 PRO A C 1
ATOM 2904 O O . PRO A 1 393 ? -18.885 -15.534 -3.243 1.00 84.50 393 PRO A O 1
ATOM 2907 N N . ARG A 1 394 ? -17.136 -15.902 -4.608 1.00 85.81 394 ARG A N 1
ATOM 2908 C CA . ARG A 1 394 ? -16.758 -17.194 -4.015 1.00 85.81 394 ARG A CA 1
ATOM 2909 C C . ARG A 1 394 ? -16.233 -17.021 -2.593 1.00 85.81 394 ARG A C 1
ATOM 2911 O O . ARG A 1 394 ? -16.431 -17.906 -1.757 1.00 85.81 394 ARG A O 1
ATOM 2918 N N . PHE A 1 395 ? -15.606 -15.880 -2.292 1.00 79.25 395 PHE A N 1
ATOM 2919 C CA . PHE A 1 395 ? -15.052 -15.592 -0.971 1.00 79.25 395 PHE A CA 1
ATOM 2920 C C . PHE A 1 395 ? -16.144 -15.547 0.107 1.00 79.25 395 PHE A C 1
ATOM 2922 O O . PHE A 1 395 ? -15.956 -16.167 1.158 1.00 79.25 395 PHE A O 1
ATOM 2929 N N . ASP A 1 396 ? -17.291 -14.898 -0.139 1.00 74.56 396 ASP A N 1
ATOM 2930 C CA . ASP A 1 396 ? -18.376 -14.700 0.851 1.00 74.56 396 ASP A CA 1
ATOM 2931 C C . ASP A 1 396 ? -17.815 -14.371 2.257 1.00 74.56 396 ASP A C 1
ATOM 2933 O O . ASP A 1 396 ? -18.110 -15.010 3.277 1.00 74.56 396 ASP A O 1
ATOM 2937 N N . PHE A 1 397 ? -16.900 -13.395 2.296 1.00 73.06 397 PHE A N 1
ATOM 2938 C CA . PHE A 1 397 ? -16.262 -12.913 3.518 1.00 73.06 397 PHE A CA 1
ATOM 2939 C C . PHE A 1 397 ? -17.209 -11.953 4.240 1.00 73.06 397 PHE A C 1
ATOM 2941 O O . PHE A 1 397 ? -17.152 -10.735 4.078 1.00 73.06 397 PHE A O 1
ATOM 2948 N N . ARG A 1 398 ? -18.086 -12.498 5.084 1.00 75.94 398 ARG A N 1
ATOM 2949 C CA . ARG A 1 398 ? -18.813 -11.687 6.067 1.00 75.94 398 ARG A CA 1
ATOM 2950 C C . ARG A 1 398 ? -17.875 -11.395 7.230 1.00 75.94 398 ARG A C 1
ATOM 2952 O O . ARG A 1 398 ? -17.580 -12.284 8.024 1.00 75.94 398 ARG A O 1
ATOM 2959 N N . CYS A 1 399 ? -17.355 -10.173 7.300 1.00 71.44 399 CYS A N 1
ATOM 2960 C CA . CYS A 1 399 ? -16.564 -9.761 8.450 1.00 71.44 399 CYS A CA 1
ATOM 2961 C C . CYS A 1 399 ? -17.462 -9.257 9.579 1.00 71.44 399 CYS A C 1
ATOM 2963 O O . CYS A 1 399 ? -18.493 -8.619 9.357 1.00 71.44 399 CYS A O 1
ATOM 2965 N N . HIS A 1 400 ? -17.017 -9.516 10.800 1.00 76.44 400 HIS A N 1
ATOM 2966 C CA . HIS A 1 400 ? -17.635 -9.036 12.019 1.00 76.44 400 HIS A CA 1
ATOM 2967 C C . HIS A 1 400 ? -16.569 -8.299 12.844 1.00 76.44 400 HIS A C 1
ATOM 2969 O O . HIS A 1 400 ? -15.465 -8.831 13.005 1.00 76.44 400 HIS A O 1
ATOM 2975 N N . PRO A 1 401 ? -16.846 -7.082 13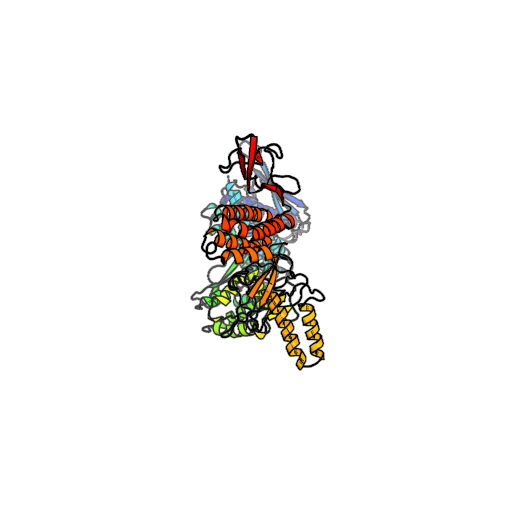.345 1.00 72.12 401 PRO A N 1
ATOM 2976 C CA . PRO A 1 401 ? -17.970 -6.218 12.960 1.00 72.12 401 PRO A CA 1
ATOM 2977 C C . PRO A 1 401 ? -17.971 -5.910 11.445 1.00 72.12 401 PRO A C 1
ATOM 2979 O O . PRO A 1 401 ? -16.905 -5.980 10.827 1.00 72.12 401 PRO A O 1
ATOM 2982 N N . PRO A 1 402 ? -19.124 -5.582 10.829 1.00 70.69 402 PRO A N 1
ATOM 2983 C CA . PRO A 1 402 ? -19.181 -5.254 9.404 1.00 70.69 402 PRO A CA 1
ATOM 2984 C C . PRO A 1 402 ? -18.322 -4.023 9.074 1.00 70.69 402 PRO A C 1
ATOM 2986 O O . PRO A 1 402 ? -18.342 -3.027 9.798 1.00 70.69 402 PRO A O 1
ATOM 2989 N N . LEU A 1 403 ? -17.575 -4.086 7.968 1.00 63.50 403 LEU A N 1
ATOM 2990 C CA . LEU A 1 403 ? -16.814 -2.958 7.429 1.00 63.50 403 LEU A CA 1
ATOM 2991 C C . LEU A 1 403 ? -17.752 -2.011 6.676 1.00 63.50 403 LEU A C 1
ATOM 2993 O O . LEU A 1 403 ? -18.345 -2.390 5.671 1.00 63.50 403 LEU A O 1
ATOM 2997 N N . THR A 1 404 ? -17.853 -0.762 7.119 1.00 56.31 404 THR A N 1
ATOM 2998 C CA . THR A 1 404 ? -18.391 0.331 6.301 1.00 56.31 404 THR A CA 1
ATOM 2999 C C . THR A 1 404 ? -17.216 1.041 5.633 1.00 56.31 404 THR A C 1
ATOM 3001 O O . THR A 1 404 ? -16.325 1.536 6.323 1.00 56.31 404 THR A O 1
ATOM 3004 N N . ALA A 1 405 ? -17.183 1.035 4.296 1.00 40.88 405 ALA A N 1
ATOM 3005 C CA . ALA A 1 405 ? -16.082 1.576 3.488 1.00 40.88 405 ALA A CA 1
ATOM 3006 C C . ALA A 1 405 ? -15.859 3.090 3.682 1.00 40.88 405 ALA A C 1
ATOM 3008 O O . ALA A 1 405 ? -14.774 3.597 3.402 1.00 40.88 405 ALA A O 1
ATOM 3009 N N . ASP A 1 406 ? -16.837 3.789 4.256 1.00 40.56 406 ASP A N 1
ATOM 3010 C CA . ASP A 1 406 ? -16.751 5.214 4.530 1.00 40.56 406 ASP A CA 1
ATOM 3011 C C . ASP A 1 406 ? -16.336 5.458 5.986 1.00 40.56 406 ASP A C 1
ATOM 3013 O O . ASP A 1 406 ? -17.046 5.160 6.951 1.00 40.56 406 ASP A O 1
ATOM 3017 N N . ARG A 1 407 ? -15.120 5.986 6.139 1.00 49.53 407 ARG A N 1
ATOM 3018 C CA . ARG A 1 407 ? -14.546 6.456 7.401 1.00 49.53 407 ARG A CA 1
ATOM 3019 C C . ARG A 1 407 ? -15.404 7.581 8.004 1.00 49.53 407 ARG A C 1
ATOM 3021 O O . ARG A 1 407 ? -15.188 8.731 7.647 1.00 49.53 407 ARG A O 1
ATOM 3028 N N . SER A 1 408 ? -16.287 7.247 8.945 1.00 36.00 408 SER A N 1
ATOM 3029 C CA . SER A 1 408 ? -16.586 8.021 10.176 1.00 36.00 408 SER A CA 1
ATOM 3030 C C . SER A 1 408 ? -17.814 7.496 10.918 1.00 36.00 408 SER A C 1
ATOM 3032 O O . SER A 1 408 ? -17.882 7.624 12.135 1.00 36.00 408 SER A O 1
ATOM 3034 N N . ASP A 1 409 ? -18.750 6.849 10.226 1.00 37.75 409 ASP A N 1
ATOM 3035 C CA . ASP A 1 409 ? -20.077 6.606 10.800 1.00 37.75 409 ASP A CA 1
ATOM 3036 C C . ASP A 1 409 ? -20.274 5.127 11.118 1.00 37.75 409 ASP A C 1
ATOM 3038 O O . ASP A 1 409 ? -21.132 4.431 10.567 1.00 37.75 409 ASP A O 1
ATOM 3042 N N . VAL A 1 410 ? -19.465 4.629 12.053 1.00 41.97 410 VAL A N 1
ATOM 3043 C CA . VAL A 1 410 ? -19.799 3.362 12.695 1.00 41.97 410 VAL A CA 1
ATOM 3044 C C . VAL A 1 410 ? -20.968 3.634 13.631 1.00 41.97 410 VAL A C 1
ATOM 3046 O O . VAL A 1 410 ? -20.787 4.171 14.724 1.00 41.97 410 VAL A O 1
ATOM 3049 N N . LYS A 1 411 ? -22.178 3.283 13.183 1.00 41.12 411 LYS A N 1
ATOM 3050 C CA . LYS A 1 411 ? -23.399 3.488 13.964 1.00 41.12 411 LYS A CA 1
ATOM 3051 C C . LYS A 1 411 ? -23.246 2.928 15.385 1.00 41.12 411 LYS A C 1
ATOM 3053 O O . LYS A 1 411 ? -22.628 1.866 15.554 1.00 41.12 411 LYS A O 1
ATOM 3058 N N . PRO A 1 412 ? -23.820 3.609 16.391 1.00 42.12 412 PRO A N 1
ATOM 3059 C CA . PRO A 1 412 ? -23.898 3.090 17.745 1.00 42.12 412 PRO A CA 1
ATOM 3060 C C . PRO A 1 412 ? -24.526 1.681 17.729 1.00 42.12 412 PRO A C 1
ATOM 3062 O O . PRO A 1 412 ? -25.614 1.515 17.168 1.00 42.12 412 PRO A O 1
ATOM 3065 N N . PRO A 1 413 ? -23.835 0.644 18.240 1.00 48.78 413 PRO A N 1
ATOM 3066 C CA . PRO A 1 413 ? -24.329 -0.725 18.164 1.00 48.78 413 PRO A CA 1
ATOM 3067 C C . PRO A 1 413 ? -25.695 -0.896 18.828 1.00 48.78 413 PRO A C 1
ATOM 3069 O O . PRO A 1 413 ? -25.987 -0.325 19.877 1.00 48.78 413 PRO A O 1
ATOM 3072 N N . GLY A 1 414 ? -26.544 -1.725 18.223 1.00 52.91 414 GLY A N 1
ATOM 3073 C CA . GLY A 1 414 ? -27.798 -2.127 18.850 1.00 52.91 414 GLY A CA 1
ATOM 3074 C C . GLY A 1 414 ? -27.539 -2.931 20.128 1.00 52.91 414 GLY A C 1
ATOM 3075 O O . GLY A 1 414 ? -26.508 -3.580 20.271 1.00 52.91 414 GLY A O 1
ATOM 3076 N N . SER A 1 415 ? -28.512 -2.964 21.041 1.00 48.12 415 SER A N 1
ATOM 3077 C CA . SER A 1 415 ? -28.434 -3.724 22.304 1.00 48.12 415 SER A CA 1
ATOM 3078 C C . SER A 1 415 ? -28.230 -5.238 22.146 1.00 48.12 415 SER A C 1
ATOM 3080 O O . SER A 1 415 ? -28.056 -5.927 23.143 1.00 48.12 415 SER A O 1
ATOM 3082 N N . ASN A 1 416 ? -28.291 -5.751 20.915 1.00 58.84 416 ASN A N 1
ATOM 3083 C CA . ASN A 1 416 ? -28.179 -7.169 20.582 1.00 58.84 416 ASN A CA 1
ATOM 3084 C C . ASN A 1 416 ? -26.885 -7.479 19.813 1.00 58.84 416 ASN A C 1
ATOM 3086 O O . ASN A 1 416 ? -26.814 -8.504 19.140 1.00 58.84 416 ASN A O 1
ATOM 3090 N N . ASP A 1 417 ? -25.903 -6.577 19.837 1.00 67.31 417 ASP A N 1
ATOM 3091 C CA . ASP A 1 417 ? -24.653 -6.793 19.123 1.00 67.31 417 ASP A CA 1
ATOM 3092 C C . ASP A 1 417 ? -23.740 -7.770 19.897 1.00 67.31 417 ASP A C 1
ATOM 3094 O O . ASP A 1 417 ? -23.124 -7.409 20.901 1.00 67.31 417 ASP A O 1
ATOM 3098 N N . GLU A 1 418 ? -23.700 -9.034 19.455 1.00 69.38 418 GLU A N 1
ATOM 3099 C CA . GLU A 1 418 ? -23.068 -10.168 20.159 1.00 69.38 418 GLU A CA 1
ATOM 3100 C C . GLU A 1 418 ? -21.547 -10.030 20.338 1.00 69.38 418 GLU A C 1
ATOM 3102 O O . GLU A 1 418 ? -20.957 -10.720 21.169 1.00 69.38 418 GLU A O 1
ATOM 3107 N N . TYR A 1 419 ? -20.907 -9.140 19.579 1.00 75.00 419 TYR A N 1
ATOM 3108 C CA . TYR A 1 419 ? -19.463 -8.898 19.619 1.00 75.00 419 TYR A CA 1
ATOM 3109 C C . TYR A 1 419 ? -19.083 -7.571 20.291 1.00 75.00 419 TYR A C 1
ATOM 3111 O O . TYR A 1 419 ? -17.915 -7.171 20.267 1.00 75.00 419 TYR A O 1
ATOM 3119 N N . LEU A 1 420 ? -20.034 -6.875 20.917 1.00 72.62 420 LEU A N 1
ATOM 3120 C CA . LEU A 1 420 ? -19.771 -5.630 21.631 1.00 72.62 420 LEU A CA 1
ATOM 3121 C C . LEU A 1 420 ? -19.256 -5.874 23.055 1.00 72.62 420 LEU A C 1
ATOM 3123 O O . LEU A 1 420 ? -19.784 -6.684 23.811 1.00 72.62 420 LEU A O 1
ATOM 3127 N N . SER A 1 421 ? -18.266 -5.091 23.469 1.00 80.56 421 SER A N 1
ATOM 3128 C CA . SER A 1 421 ? -17.899 -4.934 24.874 1.00 80.56 421 SER A CA 1
ATOM 3129 C C . SER A 1 421 ? -17.528 -3.485 25.183 1.00 80.56 421 SER A C 1
ATOM 3131 O O . SER A 1 421 ? -17.180 -2.717 24.289 1.00 80.56 421 SER A O 1
ATOM 3133 N N . TRP A 1 422 ? -17.586 -3.121 26.458 1.00 79.31 422 TRP A N 1
ATOM 3134 C CA . TRP A 1 422 ? -17.237 -1.787 26.937 1.00 79.31 422 TRP A CA 1
ATOM 3135 C C . TRP A 1 422 ? -15.937 -1.828 27.732 1.00 79.31 422 TRP A C 1
ATOM 3137 O O . TRP A 1 422 ? -15.681 -2.790 28.462 1.00 79.31 422 TRP A O 1
ATOM 3147 N N . GLY A 1 423 ? -15.111 -0.797 27.581 1.00 83.12 423 GLY A N 1
ATOM 3148 C CA . GLY A 1 423 ? -13.841 -0.658 28.290 1.00 83.12 423 GLY A CA 1
ATOM 3149 C C . GLY A 1 423 ? -13.612 0.774 28.759 1.00 83.12 423 GLY A C 1
ATOM 3150 O O . GLY A 1 423 ? -14.140 1.713 28.175 1.00 83.12 423 GLY A O 1
ATOM 3151 N N . TYR A 1 424 ? -12.824 0.944 29.819 1.00 83.31 424 TYR A N 1
ATOM 3152 C CA . TYR A 1 424 ? -12.281 2.252 30.184 1.00 83.31 424 TYR A CA 1
ATOM 3153 C C . TYR A 1 424 ? -10.910 2.416 29.554 1.00 83.31 424 TYR A C 1
ATOM 3155 O O . TYR A 1 424 ? -10.094 1.497 29.621 1.00 83.31 424 TYR A O 1
ATOM 3163 N N . ASP A 1 425 ? -10.656 3.600 29.021 1.00 83.69 425 ASP A N 1
ATOM 3164 C CA . ASP A 1 425 ? -9.351 3.984 28.512 1.00 83.69 425 ASP A CA 1
ATOM 3165 C C . ASP A 1 425 ? -9.143 5.476 28.819 1.00 83.69 425 ASP A C 1
ATOM 3167 O O . ASP A 1 425 ? -10.053 6.277 28.587 1.00 83.69 425 ASP A O 1
ATOM 3171 N N . PRO A 1 426 ? -8.008 5.858 29.430 1.00 83.81 426 PRO A N 1
ATOM 3172 C CA . PRO A 1 426 ? -7.771 7.235 29.844 1.00 83.81 426 PRO A CA 1
ATOM 3173 C C . PRO A 1 426 ? -7.584 8.210 28.674 1.00 83.81 426 PRO A C 1
ATOM 3175 O O . PRO A 1 426 ? -7.745 9.413 28.878 1.00 83.81 426 PRO A O 1
ATOM 3178 N N . GLU A 1 427 ? -7.243 7.720 27.482 1.00 84.38 427 GLU A N 1
ATOM 3179 C CA . GLU A 1 427 ? -6.931 8.533 26.301 1.00 84.38 427 GLU A CA 1
ATOM 3180 C C . GLU A 1 427 ? -8.054 8.515 25.253 1.00 84.38 427 GLU A C 1
ATOM 3182 O O . GLU A 1 427 ? -8.133 9.417 24.416 1.00 84.38 427 GLU A O 1
ATOM 3187 N N . VAL A 1 428 ? -8.950 7.525 25.300 1.00 77.00 428 VAL A N 1
ATOM 3188 C CA . VAL A 1 428 ? -10.042 7.375 24.327 1.00 77.00 428 VAL A CA 1
ATOM 3189 C C . VAL A 1 428 ? -11.325 8.056 24.833 1.00 77.00 428 VAL A C 1
ATOM 3191 O O . VAL A 1 428 ? -11.811 7.716 25.912 1.00 77.00 428 VAL A O 1
ATOM 3194 N N . PRO A 1 429 ? -11.928 8.991 24.070 1.00 76.38 429 PRO A N 1
ATOM 3195 C CA . PRO A 1 429 ? -13.202 9.615 24.431 1.00 76.38 429 PRO A CA 1
ATOM 3196 C C . PRO A 1 429 ? -14.358 8.615 24.589 1.00 76.38 429 PRO A C 1
ATOM 3198 O O . PRO A 1 429 ? -14.353 7.529 24.008 1.00 76.38 429 PRO A O 1
ATOM 3201 N N . VAL A 1 430 ? -15.393 9.011 25.338 1.00 76.44 430 VAL A N 1
ATOM 3202 C CA . VAL A 1 430 ? -16.635 8.229 25.470 1.00 76.44 430 VAL A CA 1
ATOM 3203 C C . VAL A 1 430 ? -17.248 7.980 24.090 1.00 76.44 430 VAL A C 1
ATOM 3205 O O . VAL A 1 430 ? -17.384 8.908 23.297 1.00 76.44 430 VAL A O 1
ATOM 3208 N N . GLY A 1 431 ? -17.639 6.737 23.815 1.00 70.56 431 GLY A N 1
ATOM 3209 C CA . GLY A 1 431 ? -18.276 6.333 22.560 1.00 70.56 431 GLY A CA 1
ATOM 3210 C C . GLY A 1 431 ? -17.307 6.029 21.412 1.00 70.56 431 GLY A C 1
ATOM 3211 O O . GLY A 1 431 ? -17.744 5.484 20.400 1.00 70.56 431 GLY A O 1
ATOM 3212 N N . SER A 1 432 ? -16.011 6.313 21.565 1.00 72.81 432 SER A N 1
ATOM 3213 C CA . SER A 1 432 ? -14.984 5.988 20.566 1.00 72.81 432 SER A CA 1
ATOM 3214 C C . SER A 1 432 ? -14.515 4.535 20.680 1.00 72.81 432 SER A C 1
ATOM 3216 O O . SER A 1 432 ? -14.560 3.941 21.755 1.00 72.81 432 SER A O 1
ATOM 3218 N N . ASP A 1 433 ? -14.029 3.945 19.588 1.00 73.56 433 ASP A N 1
ATOM 3219 C CA . ASP A 1 433 ? -13.462 2.593 19.619 1.00 73.56 433 ASP A CA 1
ATOM 3220 C C . ASP A 1 433 ? -12.109 2.591 20.361 1.00 73.56 433 ASP A C 1
ATOM 3222 O O . ASP A 1 433 ? -11.178 3.286 19.960 1.00 73.56 433 ASP A O 1
ATOM 3226 N N . ILE A 1 434 ? -11.987 1.786 21.423 1.00 75.25 434 ILE A N 1
ATOM 3227 C CA . ILE A 1 434 ? -10.701 1.478 22.081 1.00 75.25 434 ILE A CA 1
ATOM 3228 C C . ILE A 1 434 ? -9.936 0.455 21.242 1.00 75.25 434 ILE A C 1
ATOM 3230 O O . ILE A 1 434 ? -8.743 0.587 20.987 1.00 75.25 434 ILE A O 1
ATOM 3234 N N . ALA A 1 435 ? -10.631 -0.608 20.842 1.00 78.06 435 ALA A N 1
ATOM 3235 C CA . ALA A 1 435 ? -10.057 -1.696 20.071 1.00 78.06 435 ALA A CA 1
ATOM 3236 C C . ALA A 1 435 ? -11.143 -2.375 19.243 1.00 78.06 435 ALA A C 1
ATOM 3238 O O . ALA A 1 435 ? -12.254 -2.608 19.721 1.00 78.06 435 ALA A O 1
ATOM 3239 N N . VAL A 1 436 ? -10.809 -2.758 18.017 1.00 75.12 436 VAL A N 1
ATOM 3240 C CA . VAL A 1 436 ? -11.686 -3.561 17.164 1.00 75.12 436 VAL A CA 1
ATOM 3241 C C . VAL A 1 436 ? -10.905 -4.783 16.728 1.00 75.12 436 VAL A C 1
ATOM 3243 O O . VAL A 1 436 ? -9.835 -4.652 16.166 1.00 75.12 436 VAL A O 1
ATOM 3246 N N . THR A 1 437 ? -11.412 -5.977 16.990 1.00 78.50 437 THR A N 1
ATOM 3247 C CA . THR A 1 437 ? -10.888 -7.240 16.476 1.00 78.50 437 THR A CA 1
ATOM 3248 C C . THR A 1 437 ? -11.855 -7.742 15.420 1.00 78.50 437 THR A C 1
ATOM 3250 O O . THR A 1 437 ? -12.978 -8.135 15.740 1.00 78.50 437 THR A O 1
ATOM 3253 N N . PHE A 1 438 ? -11.415 -7.718 14.163 1.00 78.31 438 PHE A N 1
ATOM 3254 C CA . PHE A 1 438 ? -12.186 -8.276 13.060 1.00 78.31 438 PHE A CA 1
ATOM 3255 C C . PHE A 1 438 ? -11.990 -9.787 12.986 1.00 78.31 438 PHE A C 1
ATOM 3257 O O . PHE A 1 438 ? -10.869 -10.281 13.102 1.00 78.31 438 PHE A O 1
ATOM 3264 N N . ALA A 1 439 ? -13.075 -10.516 12.754 1.00 80.81 439 ALA A N 1
ATOM 3265 C CA . ALA A 1 439 ? -13.048 -11.949 12.500 1.00 80.81 439 ALA A CA 1
ATOM 3266 C C . ALA A 1 439 ? -14.163 -12.342 11.525 1.00 80.81 439 ALA A C 1
ATOM 3268 O O . ALA A 1 439 ? -15.136 -11.611 11.344 1.00 80.81 439 ALA A O 1
ATOM 3269 N N . LEU A 1 440 ? -14.025 -13.515 10.909 1.00 81.38 440 LEU A N 1
ATOM 3270 C CA . LEU A 1 440 ? -15.098 -14.117 10.108 1.00 81.38 440 LEU A CA 1
ATOM 3271 C C . LEU A 1 440 ? -16.105 -14.889 10.971 1.00 81.38 440 LEU A C 1
ATOM 3273 O O . LEU A 1 440 ? -17.252 -15.055 10.576 1.00 81.38 440 LEU A O 1
ATOM 3277 N N . ASP A 1 441 ? -15.683 -15.366 12.147 1.00 81.31 441 ASP A N 1
ATOM 3278 C CA . ASP A 1 441 ? -16.578 -15.942 13.155 1.00 81.31 441 ASP A CA 1
ATOM 3279 C C . ASP A 1 441 ? -17.102 -14.817 14.067 1.00 81.31 441 ASP A C 1
ATOM 3281 O O . ASP A 1 441 ? -16.293 -14.189 14.766 1.00 81.31 441 ASP A O 1
ATOM 3285 N N . PRO A 1 442 ? -18.428 -14.577 14.118 1.00 77.69 442 PRO A N 1
ATOM 3286 C CA . PRO A 1 442 ? -19.027 -13.578 14.999 1.00 77.69 442 PRO A CA 1
ATOM 3287 C C . PRO A 1 442 ? -18.583 -13.711 16.459 1.00 77.69 442 PRO A C 1
ATOM 3289 O O . PRO A 1 442 ? -18.313 -12.707 17.112 1.00 77.69 442 PRO A O 1
ATOM 3292 N N . ARG A 1 443 ? -18.402 -14.938 16.966 1.00 77.44 443 ARG A N 1
ATOM 3293 C CA . ARG A 1 443 ? -18.036 -15.195 18.375 1.00 77.44 443 ARG A CA 1
ATOM 3294 C C . ARG A 1 443 ? -16.635 -14.721 18.745 1.00 77.44 443 ARG A C 1
ATOM 3296 O O . ARG A 1 443 ? -16.278 -14.686 19.921 1.00 77.44 443 ARG A O 1
ATOM 3303 N N . ARG A 1 444 ? -15.810 -14.441 17.740 1.00 75.56 444 ARG A N 1
ATOM 3304 C CA . ARG A 1 444 ? -14.409 -14.038 17.892 1.00 75.56 444 ARG A CA 1
ATOM 3305 C C . ARG A 1 444 ? -14.156 -12.607 17.488 1.00 75.56 444 ARG A C 1
ATOM 3307 O O . ARG A 1 444 ? -13.118 -12.053 17.846 1.00 75.56 444 ARG A O 1
ATOM 3314 N N . SER A 1 445 ? -15.088 -12.036 16.740 1.00 80.25 445 SER A N 1
ATOM 3315 C CA . SER A 1 445 ? -15.112 -10.606 16.557 1.00 80.25 445 SER A CA 1
ATOM 3316 C C . SER A 1 445 ? -15.350 -9.931 17.896 1.00 80.25 445 SER A C 1
ATOM 3318 O O . SER A 1 445 ? -16.061 -10.449 18.760 1.00 80.25 445 SER A O 1
ATOM 3320 N N . ARG A 1 446 ? -14.701 -8.792 18.095 1.00 81.44 446 ARG A N 1
ATOM 3321 C CA . ARG A 1 446 ? -14.875 -8.011 19.311 1.00 81.44 446 ARG A CA 1
ATOM 3322 C C . ARG A 1 446 ? -14.723 -6.542 18.995 1.00 81.44 446 ARG A C 1
ATOM 3324 O O . ARG A 1 446 ? -13.717 -6.138 18.428 1.00 81.44 446 ARG A O 1
ATOM 3331 N N . ARG A 1 447 ? -15.680 -5.728 19.404 1.00 80.50 447 ARG A N 1
ATOM 3332 C CA . ARG A 1 447 ? -15.586 -4.272 19.375 1.00 80.50 447 ARG A CA 1
ATOM 3333 C C . ARG A 1 447 ? -15.594 -3.771 20.809 1.00 80.50 447 ARG A C 1
ATOM 3335 O O . ARG A 1 447 ? -16.515 -4.081 21.558 1.00 80.50 447 ARG A O 1
ATOM 3342 N N . VAL A 1 448 ? -14.551 -3.058 21.210 1.00 82.44 448 VAL A N 1
ATOM 3343 C CA . VAL A 1 448 ? -14.431 -2.452 22.537 1.00 82.44 448 VAL A CA 1
ATOM 3344 C C . VAL A 1 448 ? -14.682 -0.959 22.395 1.00 82.44 448 VAL A C 1
ATOM 3346 O O . VAL A 1 448 ? -13.859 -0.265 21.804 1.00 82.44 448 VAL A O 1
ATOM 3349 N N . ILE A 1 449 ? -15.801 -0.474 22.929 1.00 78.75 449 ILE A N 1
ATOM 3350 C CA . ILE A 1 449 ? -16.125 0.958 22.949 1.00 78.75 449 ILE A CA 1
ATOM 3351 C C . ILE A 1 449 ? -15.672 1.572 24.274 1.00 78.75 449 ILE A C 1
ATOM 3353 O O . ILE A 1 449 ? -15.824 0.978 25.347 1.00 78.75 449 ILE A O 1
ATOM 3357 N N . GLY A 1 450 ? -15.106 2.770 24.182 1.00 79.75 450 GLY A N 1
ATOM 3358 C CA . GLY A 1 450 ? -14.653 3.574 25.297 1.00 79.75 450 GLY A CA 1
ATOM 3359 C C . GLY A 1 450 ? -15.798 4.117 26.129 1.00 79.75 450 GLY A C 1
ATOM 3360 O O . GLY A 1 450 ? -16.685 4.810 25.638 1.00 79.75 450 GLY A O 1
ATOM 3361 N N . ARG A 1 451 ? -15.723 3.870 27.433 1.00 80.31 451 ARG A N 1
ATOM 3362 C CA . ARG A 1 451 ? -16.473 4.584 28.471 1.00 80.31 451 ARG A CA 1
ATOM 3363 C C . ARG A 1 451 ? -15.819 5.916 28.849 1.00 80.31 451 ARG A C 1
ATOM 3365 O O . ARG A 1 451 ? -16.291 6.566 29.778 1.00 80.31 451 ARG A O 1
ATOM 3372 N N . GLY A 1 452 ? -14.741 6.303 28.161 1.00 82.12 452 GLY A N 1
ATOM 3373 C CA . GLY A 1 452 ? -13.882 7.415 28.547 1.00 82.12 452 GLY A CA 1
ATOM 3374 C C . GLY A 1 452 ? -12.923 7.065 29.691 1.00 82.12 452 GLY A C 1
ATOM 3375 O O . GLY A 1 452 ? -12.816 5.895 30.088 1.00 82.12 452 GLY A O 1
ATOM 3376 N N . PRO A 1 453 ? -12.254 8.079 30.267 1.00 84.00 453 PRO A N 1
ATOM 3377 C CA . PRO A 1 453 ? -11.505 7.918 31.503 1.00 84.00 453 PRO A CA 1
ATOM 3378 C C . PRO A 1 453 ? -12.435 7.494 32.644 1.00 84.00 453 PRO A C 1
ATOM 3380 O O . PRO A 1 453 ? -13.576 7.943 32.766 1.00 84.00 453 PRO A O 1
ATOM 3383 N N . ARG A 1 454 ? -11.942 6.613 33.518 1.00 83.62 454 ARG A N 1
ATOM 3384 C CA . ARG A 1 454 ? -12.714 6.156 34.675 1.00 83.62 454 ARG A CA 1
ATOM 3385 C C . ARG A 1 454 ? -12.795 7.259 35.729 1.00 83.62 454 ARG A C 1
ATOM 3387 O O . ARG A 1 454 ? -11.843 7.476 36.473 1.00 83.62 454 ARG A O 1
ATOM 3394 N N . GLU A 1 455 ? -13.953 7.900 35.837 1.00 84.62 455 GLU A N 1
ATOM 3395 C CA . GLU A 1 455 ? -14.240 8.892 36.876 1.00 84.62 455 GLU A CA 1
ATOM 3396 C C . GLU A 1 455 ? -14.844 8.226 38.127 1.00 84.62 455 GLU A C 1
ATOM 3398 O O . GLU A 1 455 ? -15.945 7.660 38.050 1.00 84.62 455 GLU A O 1
ATOM 3403 N N . PRO A 1 456 ? -14.165 8.273 39.291 1.00 88.06 456 PRO A N 1
ATOM 3404 C CA . PRO A 1 456 ? -14.695 7.711 40.528 1.00 88.06 456 PRO A CA 1
ATOM 3405 C C . PRO A 1 456 ? -16.042 8.336 40.909 1.00 88.06 456 PRO A C 1
ATOM 3407 O O . PRO A 1 456 ? -16.164 9.555 41.000 1.00 88.06 456 PRO A O 1
ATOM 3410 N N . GLY A 1 457 ? -17.049 7.501 41.175 1.00 83.81 457 GLY A N 1
ATOM 3411 C CA . GLY A 1 457 ? -18.392 7.958 41.558 1.00 83.81 457 GLY A CA 1
ATOM 3412 C C . GLY A 1 457 ? -19.306 8.360 40.393 1.00 83.81 457 GLY A C 1
ATOM 3413 O O . GLY A 1 457 ? -20.462 8.706 40.634 1.00 83.81 457 GLY A O 1
ATOM 3414 N N . SER A 1 458 ? -18.837 8.269 39.146 1.00 82.00 458 SER A N 1
ATOM 3415 C CA . SER A 1 458 ? -19.700 8.378 37.964 1.00 82.00 458 SER A CA 1
ATOM 3416 C C . SER A 1 458 ? -20.749 7.259 37.922 1.00 82.00 458 SER A C 1
ATOM 3418 O O . SER A 1 458 ? -20.577 6.199 38.526 1.00 82.00 458 SER A O 1
ATOM 3420 N N . ALA A 1 459 ? -21.834 7.459 37.165 1.00 81.31 459 ALA A N 1
ATOM 3421 C CA . ALA A 1 459 ? -22.882 6.446 37.008 1.00 81.31 459 ALA A CA 1
ATOM 3422 C C . ALA A 1 459 ? -22.329 5.104 36.492 1.00 81.31 459 ALA A C 1
ATOM 3424 O O . ALA A 1 459 ? -22.723 4.051 36.987 1.00 81.31 459 ALA A O 1
ATOM 3425 N N . ALA A 1 460 ? -21.369 5.145 35.561 1.00 81.31 460 ALA A N 1
ATOM 3426 C CA . ALA A 1 460 ? -20.706 3.953 35.040 1.00 81.31 460 ALA A CA 1
ATOM 3427 C C . ALA A 1 460 ? -19.805 3.277 36.098 1.00 81.31 460 ALA A C 1
ATOM 3429 O O . ALA A 1 460 ? -19.870 2.060 36.263 1.00 81.31 460 ALA A O 1
ATOM 3430 N N . ASP A 1 461 ? -19.029 4.047 36.880 1.00 84.25 461 ASP A N 1
ATOM 3431 C CA . ASP A 1 461 ? -18.214 3.493 37.979 1.00 84.25 461 ASP A CA 1
ATOM 3432 C C . ASP A 1 461 ? -19.088 2.858 39.075 1.00 84.25 461 ASP A C 1
ATOM 3434 O O . ASP A 1 461 ? -18.759 1.796 39.607 1.00 84.25 461 ASP A O 1
ATOM 3438 N N . LEU A 1 462 ? -20.230 3.472 39.396 1.00 88.31 462 LEU A N 1
ATOM 3439 C CA . LEU A 1 462 ? -21.195 2.934 40.356 1.00 88.31 462 LEU A CA 1
ATOM 3440 C C . LEU A 1 462 ? -21.882 1.664 39.839 1.00 88.31 462 LEU A C 1
ATOM 3442 O O . LEU A 1 462 ? -22.064 0.725 40.616 1.00 88.31 462 LEU A O 1
ATOM 3446 N N . ALA A 1 463 ? -22.229 1.605 38.550 1.00 85.62 463 ALA A N 1
ATOM 3447 C CA . ALA A 1 463 ? -22.813 0.415 37.937 1.00 85.62 463 ALA A CA 1
ATOM 3448 C C . ALA A 1 463 ? -21.833 -0.770 37.943 1.00 85.62 463 ALA A C 1
ATOM 3450 O O . ALA A 1 463 ? -22.213 -1.879 38.314 1.00 85.62 463 ALA A O 1
ATOM 3451 N N . ASP A 1 464 ? -20.554 -0.540 37.638 1.00 85.69 464 ASP A N 1
ATOM 3452 C CA . ASP A 1 464 ? -19.527 -1.583 37.720 1.00 85.69 464 ASP A CA 1
ATOM 3453 C C . ASP A 1 464 ? -19.283 -2.061 39.155 1.00 85.69 464 ASP A C 1
ATOM 3455 O O . ASP A 1 464 ? -19.152 -3.264 39.396 1.00 85.69 464 ASP A O 1
ATOM 3459 N N . ARG A 1 465 ? -19.264 -1.144 40.133 1.00 87.88 465 ARG A N 1
ATOM 3460 C CA . ARG A 1 465 ? -19.200 -1.518 41.556 1.00 87.88 465 ARG A CA 1
ATOM 3461 C C . ARG A 1 465 ? -20.411 -2.353 41.961 1.00 87.88 465 ARG A C 1
ATOM 3463 O O . ARG A 1 465 ? -20.248 -3.326 42.691 1.00 87.88 465 ARG A O 1
ATOM 3470 N N . LEU A 1 466 ? -21.604 -2.000 41.480 1.00 87.44 466 LEU A N 1
ATOM 3471 C CA . LEU A 1 466 ? -22.824 -2.762 41.734 1.00 87.44 466 LEU A CA 1
ATOM 3472 C C . LEU A 1 466 ? -22.724 -4.179 41.156 1.00 87.44 466 LEU A C 1
ATOM 3474 O O . LEU A 1 466 ? -23.070 -5.123 41.858 1.00 87.44 466 LEU A O 1
ATOM 3478 N N . VAL A 1 467 ? -22.200 -4.344 39.936 1.00 87.56 467 VAL A N 1
ATOM 3479 C CA . VAL A 1 467 ? -21.949 -5.668 39.335 1.00 87.56 467 VAL A CA 1
ATOM 3480 C C . VAL A 1 467 ? -20.941 -6.470 40.159 1.00 87.56 467 VAL A C 1
ATOM 3482 O O . VAL A 1 467 ? -21.206 -7.627 40.480 1.00 87.56 467 VAL A O 1
ATOM 3485 N N . ALA A 1 468 ? -19.825 -5.859 40.566 1.00 88.31 468 ALA A N 1
ATOM 3486 C CA . ALA A 1 468 ? -18.812 -6.527 41.383 1.00 88.31 468 ALA A CA 1
ATOM 3487 C C . ALA A 1 468 ? -19.368 -6.989 42.743 1.00 88.31 468 ALA A C 1
ATOM 3489 O O . ALA A 1 468 ? -19.100 -8.105 43.181 1.00 88.31 468 ALA A O 1
ATOM 3490 N N . VAL A 1 469 ? -20.185 -6.159 43.400 1.00 87.88 469 VAL A N 1
ATOM 3491 C CA . VAL A 1 469 ? -20.847 -6.518 44.664 1.00 87.88 469 VAL A CA 1
ATOM 3492 C C . VAL A 1 469 ? -21.913 -7.598 44.443 1.00 87.88 469 VAL A C 1
ATOM 3494 O O . VAL A 1 469 ? -21.999 -8.543 45.227 1.00 87.88 469 VAL A O 1
ATOM 3497 N N . ALA A 1 470 ? -22.704 -7.496 43.373 1.00 87.69 470 ALA A N 1
ATOM 3498 C CA . ALA A 1 470 ? -23.771 -8.443 43.056 1.00 87.69 470 ALA A CA 1
ATOM 3499 C C . ALA A 1 470 ? -23.246 -9.848 42.725 1.00 87.69 470 ALA A C 1
ATOM 3501 O O . ALA A 1 470 ? -23.862 -10.825 43.150 1.00 87.69 470 ALA A O 1
ATOM 3502 N N . ALA A 1 471 ? -22.086 -9.958 42.066 1.00 85.00 471 ALA A N 1
ATOM 3503 C CA . ALA A 1 471 ? -21.429 -11.238 41.778 1.00 85.00 471 ALA A CA 1
ATOM 3504 C C . ALA A 1 471 ? -21.135 -12.058 43.051 1.00 85.00 471 ALA A C 1
ATOM 3506 O O . ALA A 1 471 ? -21.159 -13.286 43.030 1.00 85.00 471 ALA A O 1
ATOM 3507 N N . HIS A 1 472 ? -20.912 -11.388 44.185 1.00 85.25 472 HIS A N 1
ATOM 3508 C CA . HIS A 1 472 ? -20.721 -12.037 45.485 1.00 85.25 472 HIS A CA 1
ATOM 3509 C C . HIS A 1 472 ? -22.028 -12.258 46.266 1.00 85.25 472 HIS A C 1
ATOM 3511 O O . HIS A 1 472 ? -22.043 -13.030 47.223 1.00 85.25 472 HIS A O 1
ATOM 3517 N N . ALA A 1 473 ? -23.120 -11.593 45.877 1.00 81.88 473 ALA A N 1
ATOM 3518 C CA . ALA A 1 473 ? -24.407 -11.619 46.574 1.00 81.88 473 ALA A CA 1
ATOM 3519 C C . ALA A 1 473 ? -25.426 -12.617 45.974 1.00 81.88 473 ALA A C 1
ATOM 3521 O O . ALA A 1 473 ? -26.490 -12.830 46.562 1.00 81.88 473 ALA A O 1
ATOM 3522 N N . GLY A 1 474 ? -25.092 -13.254 44.844 1.00 81.44 474 GLY A N 1
ATOM 3523 C CA . GLY A 1 474 ? -25.836 -14.358 44.223 1.00 81.44 474 GLY A CA 1
ATOM 3524 C C . GLY A 1 474 ? -26.653 -13.974 42.979 1.00 81.44 474 GLY A C 1
ATOM 3525 O O . GLY A 1 474 ? -26.951 -12.803 42.742 1.00 81.44 474 GLY A O 1
ATOM 3526 N N . GLU A 1 475 ? -27.076 -14.991 42.213 1.00 79.56 475 GLU A N 1
ATOM 3527 C CA . GLU A 1 475 ? -27.701 -14.867 40.874 1.00 79.56 475 GLU A CA 1
ATOM 3528 C C . GLU A 1 475 ? -28.893 -13.890 40.810 1.00 79.56 475 GLU A C 1
ATOM 3530 O O . GLU A 1 475 ? -29.136 -13.250 39.788 1.00 79.56 475 GLU A O 1
ATOM 3535 N N . ARG A 1 476 ? -29.639 -13.724 41.915 1.00 79.69 476 ARG A N 1
ATOM 3536 C CA . ARG A 1 476 ? -30.804 -12.820 41.978 1.00 79.69 476 ARG A CA 1
ATOM 3537 C C . ARG A 1 476 ? -30.456 -11.342 41.793 1.00 79.69 476 ARG A C 1
ATOM 3539 O O . ARG A 1 476 ? -31.308 -10.592 41.322 1.00 79.69 476 ARG A O 1
ATOM 3546 N N . LEU A 1 477 ? -29.260 -10.913 42.196 1.00 81.31 477 LEU A N 1
ATOM 3547 C CA . LEU A 1 477 ? -28.820 -9.515 42.088 1.00 81.31 477 LEU A CA 1
ATOM 3548 C C . LEU A 1 477 ? -27.935 -9.273 40.864 1.00 81.31 477 LEU A C 1
ATOM 3550 O O . LEU A 1 477 ? -27.832 -8.138 40.403 1.00 81.31 477 LEU A O 1
ATOM 3554 N N . GLU A 1 478 ? -27.354 -10.333 40.308 1.00 80.00 478 GLU A N 1
ATOM 3555 C CA . GLU A 1 478 ? -26.487 -10.270 39.134 1.00 80.00 478 GLU A CA 1
ATOM 3556 C C . GLU A 1 478 ? -27.238 -9.779 37.885 1.00 80.00 478 GLU A C 1
ATOM 3558 O O . GLU A 1 478 ? -26.765 -8.879 37.192 1.00 80.00 478 GLU A O 1
ATOM 3563 N N . GLY A 1 479 ? -28.455 -10.282 37.641 1.00 80.19 479 GLY A N 1
ATOM 3564 C CA . GLY A 1 479 ? -29.299 -9.839 36.522 1.00 80.19 479 GLY A CA 1
ATOM 3565 C C . GLY A 1 479 ? -29.631 -8.335 36.552 1.00 80.19 479 GLY A C 1
ATOM 3566 O O . GLY A 1 479 ? -29.355 -7.632 35.574 1.00 80.19 479 GLY A O 1
ATOM 3567 N N . PRO A 1 480 ? -30.184 -7.801 37.659 1.00 81.31 480 PRO A N 1
ATOM 3568 C CA . PRO A 1 480 ? -30.435 -6.368 37.814 1.00 81.31 480 PRO A CA 1
ATOM 3569 C C . PRO A 1 480 ? -29.171 -5.500 37.746 1.00 81.31 480 PRO A C 1
ATOM 3571 O O . PRO A 1 480 ? -29.204 -4.436 37.131 1.00 81.31 480 PRO A O 1
ATOM 3574 N N . ALA A 1 481 ? -28.053 -5.939 38.333 1.00 80.56 481 ALA A N 1
ATOM 3575 C CA . ALA A 1 481 ? -26.798 -5.188 38.292 1.00 80.56 481 ALA A CA 1
ATOM 3576 C C . ALA A 1 481 ? -26.232 -5.091 36.867 1.00 80.56 481 ALA A C 1
ATOM 3578 O O . ALA A 1 481 ? -25.865 -3.999 36.427 1.00 80.56 481 ALA A O 1
ATOM 3579 N N . ASN A 1 482 ? -26.239 -6.201 36.120 1.00 80.25 482 ASN A N 1
ATOM 3580 C CA . ASN A 1 482 ? -25.878 -6.205 34.701 1.00 80.25 482 ASN A CA 1
ATOM 3581 C C . ASN A 1 482 ? -26.833 -5.320 33.887 1.00 80.25 482 ASN A C 1
ATOM 3583 O O . ASN A 1 482 ? -26.372 -4.519 33.085 1.00 80.25 482 ASN A O 1
ATOM 3587 N N . SER A 1 483 ? -28.138 -5.351 34.180 1.00 80.06 483 SER A N 1
ATOM 3588 C CA . SER A 1 483 ? -29.119 -4.469 33.525 1.00 80.06 483 SER A CA 1
ATOM 3589 C C . SER A 1 483 ? -28.841 -2.980 33.778 1.00 80.06 483 SER A C 1
ATOM 3591 O O . SER A 1 483 ? -28.993 -2.168 32.866 1.00 80.06 483 SER A O 1
ATOM 3593 N N . CYS A 1 484 ? -28.415 -2.607 34.992 1.00 82.12 484 CYS A N 1
ATOM 3594 C CA . CYS A 1 484 ? -27.989 -1.240 35.310 1.00 82.12 484 CYS A CA 1
ATOM 3595 C C . CYS A 1 484 ? -26.741 -0.833 34.519 1.00 82.12 484 CYS A C 1
ATOM 3597 O O . CYS A 1 484 ? -26.711 0.267 33.968 1.00 82.12 484 CYS A O 1
ATOM 3599 N N . ARG A 1 485 ? -25.741 -1.718 34.425 1.00 82.31 485 ARG A N 1
ATOM 3600 C CA . ARG A 1 485 ? -24.529 -1.484 33.626 1.00 82.31 485 ARG A CA 1
ATOM 3601 C C . ARG A 1 485 ? -24.858 -1.314 32.140 1.00 82.31 485 ARG A C 1
ATOM 3603 O O . ARG A 1 485 ? -24.454 -0.325 31.533 1.00 82.31 485 ARG A O 1
ATOM 3610 N N . ASP A 1 486 ? -25.691 -2.194 31.592 1.00 77.81 486 ASP A N 1
ATOM 3611 C CA . ASP A 1 486 ? -26.142 -2.124 30.199 1.00 77.81 486 ASP A CA 1
ATOM 3612 C C . ASP A 1 486 ? -26.967 -0.857 29.921 1.00 77.81 486 ASP A C 1
ATOM 3614 O O . ASP A 1 486 ? -26.994 -0.353 28.798 1.00 77.81 486 ASP A O 1
ATOM 3618 N N . ALA A 1 487 ? -27.691 -0.347 30.921 1.00 78.38 487 ALA A N 1
ATOM 3619 C CA . ALA A 1 487 ? -28.427 0.909 30.814 1.00 78.38 487 ALA A CA 1
ATOM 3620 C C . ALA A 1 487 ? -27.484 2.121 30.807 1.00 78.38 487 ALA A C 1
ATOM 3622 O O . ALA A 1 487 ? -27.692 3.031 30.004 1.00 78.38 487 ALA A O 1
ATOM 3623 N N . THR A 1 488 ? -26.438 2.131 31.642 1.00 79.50 488 THR A N 1
ATOM 3624 C CA . THR A 1 488 ? -25.422 3.198 31.621 1.00 79.50 488 THR A CA 1
ATOM 3625 C C . THR A 1 488 ? -24.635 3.212 30.315 1.00 79.50 488 THR A C 1
ATOM 3627 O O . THR A 1 488 ? -24.443 4.281 29.743 1.00 79.50 488 THR A O 1
ATOM 3630 N N . ASP A 1 489 ? -24.277 2.038 29.799 1.00 75.44 489 ASP A N 1
ATOM 3631 C CA . ASP A 1 489 ? -23.588 1.872 28.517 1.00 75.44 489 ASP A CA 1
ATOM 3632 C C . ASP A 1 489 ? -24.453 2.383 27.345 1.00 75.44 489 ASP A C 1
ATOM 3634 O O . ASP A 1 489 ? -24.009 3.178 26.514 1.00 75.44 489 ASP A O 1
ATOM 3638 N N . ARG A 1 490 ? -25.747 2.024 27.323 1.00 71.19 490 ARG A N 1
ATOM 3639 C CA . ARG A 1 490 ? -26.714 2.551 26.340 1.00 71.19 490 ARG A CA 1
ATOM 3640 C C . ARG A 1 490 ? -26.914 4.059 26.447 1.00 71.19 490 ARG A C 1
ATOM 3642 O O . ARG A 1 490 ? -27.057 4.733 25.431 1.00 71.19 490 ARG A O 1
ATOM 3649 N N . TRP A 1 491 ? -26.951 4.596 27.662 1.00 70.88 491 TRP A N 1
ATOM 3650 C CA . TRP A 1 491 ? -27.111 6.031 27.868 1.00 70.88 491 TRP A CA 1
ATOM 3651 C C . TRP A 1 491 ? -25.894 6.811 27.362 1.00 70.88 491 TRP A C 1
ATOM 3653 O O . TRP A 1 491 ? -26.065 7.813 26.676 1.00 70.88 491 TRP A O 1
ATOM 3663 N N . GLN A 1 492 ? -24.679 6.312 27.610 1.00 68.69 492 GLN A N 1
ATOM 3664 C CA . GLN A 1 492 ? -23.442 6.902 27.087 1.00 68.69 492 GLN A CA 1
ATOM 3665 C C . GLN A 1 492 ? -23.394 6.901 25.555 1.00 68.69 492 GLN A C 1
ATOM 3667 O O . GLN A 1 492 ? -22.974 7.887 24.957 1.00 68.69 492 GLN A O 1
ATOM 3672 N N . MET A 1 493 ? -23.884 5.835 24.923 1.00 62.50 493 MET A N 1
ATOM 3673 C CA . MET A 1 493 ? -23.989 5.728 23.467 1.00 62.50 493 MET A CA 1
ATOM 3674 C C . MET A 1 493 ? -24.931 6.777 22.849 1.00 62.50 493 MET A C 1
ATOM 3676 O O . MET A 1 493 ? -24.656 7.304 21.775 1.00 62.50 493 MET A O 1
ATOM 3680 N N . LEU A 1 494 ? -26.040 7.080 23.528 1.00 58.41 494 LEU A N 1
ATOM 3681 C CA . LEU A 1 494 ? -27.054 8.033 23.067 1.00 58.41 494 LEU A CA 1
ATOM 3682 C C . LEU A 1 494 ? -26.740 9.484 23.456 1.00 58.41 494 LEU A C 1
ATOM 3684 O O . LEU A 1 494 ? -27.320 10.401 22.889 1.00 58.41 494 LEU A O 1
ATOM 3688 N N . ALA A 1 495 ? -25.830 9.711 24.406 1.00 54.88 495 ALA A N 1
ATOM 3689 C CA . ALA A 1 495 ? -25.508 11.043 24.918 1.00 54.88 495 ALA A CA 1
ATOM 3690 C C . ALA A 1 495 ? -24.814 11.964 23.888 1.00 54.88 495 ALA A C 1
ATOM 3692 O O . ALA A 1 495 ? -24.714 13.166 24.130 1.00 54.88 495 ALA A O 1
ATOM 3693 N N . GLY A 1 496 ? -24.355 11.421 22.752 1.00 45.16 496 GLY A N 1
ATOM 3694 C CA . GLY A 1 496 ? -23.760 12.175 21.642 1.00 45.16 496 GLY A CA 1
ATOM 3695 C C . GLY A 1 496 ? -24.722 12.531 20.502 1.00 45.16 496 GLY A C 1
ATOM 3696 O O . GLY A 1 496 ? -24.436 13.461 19.750 1.00 45.16 496 GLY A O 1
ATOM 3697 N N . GLU A 1 497 ? -25.868 11.852 20.379 1.00 40.22 497 GLU A N 1
ATOM 3698 C CA . GLU A 1 497 ? -26.906 12.250 19.427 1.00 40.22 497 GLU A CA 1
ATOM 3699 C C . GLU A 1 497 ? -27.946 13.098 20.164 1.00 40.22 497 GLU A C 1
ATOM 3701 O O . GLU A 1 497 ? -28.639 12.582 21.048 1.00 40.22 497 GLU A O 1
ATOM 3706 N N . PRO A 1 498 ? -28.104 14.398 19.843 1.00 40.53 498 PRO A N 1
ATOM 3707 C CA . PRO A 1 498 ? -29.286 15.109 20.294 1.00 40.53 498 PRO A CA 1
ATOM 3708 C C . PRO A 1 498 ? -30.481 14.310 19.781 1.00 40.53 498 PRO A C 1
ATOM 3710 O O . PRO A 1 498 ? -30.618 14.135 18.569 1.00 40.53 498 PRO A O 1
ATOM 3713 N N . LEU A 1 499 ? -31.318 13.796 20.696 1.00 42.69 499 LEU A N 1
ATOM 3714 C CA . LEU A 1 499 ? -32.616 13.231 20.332 1.00 42.69 499 LEU A CA 1
ATOM 3715 C C . LEU A 1 499 ? -33.210 14.180 19.288 1.00 42.69 499 LEU A C 1
ATOM 3717 O O . LEU A 1 499 ? -33.306 15.375 19.601 1.00 42.69 499 LEU A O 1
ATOM 3721 N N . PRO A 1 500 ? -33.515 13.713 18.061 1.00 37.69 500 PRO A N 1
ATOM 3722 C CA . PRO A 1 500 ? -34.010 14.598 17.027 1.00 37.69 500 PRO A CA 1
ATOM 3723 C C . PRO A 1 500 ? -35.156 15.386 17.647 1.00 37.69 500 PRO A C 1
ATOM 3725 O O . PRO A 1 500 ? -36.077 14.804 18.222 1.00 37.69 500 PRO A O 1
ATOM 3728 N N . ALA A 1 501 ? -35.052 16.718 17.600 1.00 41.25 501 ALA A N 1
ATOM 3729 C CA . ALA A 1 501 ? -36.015 17.641 18.206 1.00 41.25 501 ALA A CA 1
ATOM 3730 C C . ALA A 1 501 ? -37.455 17.404 17.699 1.00 41.25 501 ALA A C 1
ATOM 3732 O O . ALA A 1 501 ? -38.430 17.935 18.227 1.00 41.25 501 ALA A O 1
ATOM 3733 N N . GLU A 1 502 ? -37.601 16.557 16.688 1.00 44.50 502 GLU A N 1
ATOM 3734 C CA . GLU A 1 502 ? -38.845 16.054 16.162 1.00 44.50 502 GLU A CA 1
ATOM 3735 C C . GLU A 1 502 ? -39.468 14.996 17.091 1.00 44.50 502 GLU A C 1
ATOM 3737 O O . GLU A 1 502 ? -39.068 13.832 17.116 1.00 44.50 502 GLU A O 1
ATOM 3742 N N . ARG A 1 503 ? -40.556 15.410 17.761 1.00 41.88 503 ARG A N 1
ATOM 3743 C CA . ARG A 1 503 ? -41.617 14.613 18.434 1.00 41.88 503 ARG A CA 1
ATOM 3744 C C . ARG A 1 503 ? -41.704 14.712 19.957 1.00 41.88 503 ARG A C 1
ATOM 3746 O O . ARG A 1 503 ? -42.308 13.841 20.602 1.00 41.88 503 ARG A O 1
ATOM 3753 N N . PHE A 1 504 ? -41.291 15.836 20.526 1.00 43.47 504 PHE A N 1
ATOM 3754 C CA . PHE A 1 504 ? -42.175 16.454 21.512 1.00 43.47 504 PHE A CA 1
ATOM 3755 C C . PHE A 1 504 ? -43.080 17.414 20.735 1.00 43.47 504 PHE A C 1
ATOM 3757 O O . PHE A 1 504 ? -42.542 18.275 20.044 1.00 43.47 504 PHE A O 1
ATOM 3764 N N . PRO A 1 505 ? -44.420 17.250 20.736 1.00 47.38 505 PRO A N 1
ATOM 3765 C CA . PRO A 1 505 ? -45.268 18.342 20.272 1.00 47.38 505 PRO A CA 1
ATOM 3766 C C . PRO A 1 505 ? -44.837 19.574 21.061 1.00 47.38 505 PRO A C 1
ATOM 3768 O O . PRO A 1 505 ? -44.659 19.463 22.278 1.00 47.38 505 PRO A O 1
ATOM 3771 N N . GLU A 1 506 ? -44.576 20.675 20.356 1.00 50.69 506 GLU A N 1
ATOM 3772 C CA . GLU A 1 506 ? -44.236 21.958 20.960 1.00 50.69 506 GLU A CA 1
ATOM 3773 C C . GLU A 1 506 ? -45.223 22.174 22.105 1.00 50.69 506 GLU A C 1
ATOM 3775 O O . GLU A 1 506 ? -46.438 22.241 21.907 1.00 50.69 506 GLU A O 1
ATOM 3780 N N . LEU A 1 507 ? -44.716 22.083 23.330 1.00 61.78 507 LEU A N 1
ATOM 3781 C CA . LEU A 1 507 ? -45.558 22.158 24.503 1.00 61.78 507 LEU A CA 1
ATOM 3782 C C . LEU A 1 507 ? -45.995 23.616 24.571 1.00 61.78 507 LEU A C 1
ATOM 3784 O O . LEU A 1 507 ? -45.194 24.486 24.908 1.00 61.78 507 LEU A O 1
ATOM 3788 N N . GLU A 1 508 ? -47.238 23.891 24.172 1.00 68.38 508 GLU A N 1
ATOM 3789 C CA . GLU A 1 508 ? -47.845 25.217 24.274 1.00 68.38 508 GLU A CA 1
ATOM 3790 C C . GLU A 1 508 ? -48.050 25.555 25.755 1.00 68.38 508 GLU A C 1
ATOM 3792 O O . GLU A 1 508 ? -49.120 25.394 26.342 1.00 68.38 508 GLU A O 1
ATOM 3797 N N . LEU A 1 509 ? -46.971 25.986 26.399 1.00 81.44 509 LEU A N 1
ATOM 3798 C CA . LEU A 1 509 ? -46.968 26.370 27.799 1.00 81.44 509 LEU A CA 1
ATOM 3799 C C . LEU A 1 509 ? -47.403 27.824 27.902 1.00 81.44 509 LEU A C 1
ATOM 3801 O O . LEU A 1 509 ? -46.650 28.745 27.583 1.00 81.44 509 LEU A O 1
ATOM 3805 N N . SER A 1 510 ? -48.625 28.039 28.376 1.00 85.12 510 SER A N 1
ATOM 3806 C CA . SER A 1 510 ? -49.114 29.383 28.673 1.00 85.12 510 SER A CA 1
ATOM 3807 C C . SER A 1 510 ? -48.466 29.913 29.960 1.00 85.12 510 SER A C 1
ATOM 3809 O O . SER A 1 510 ? -48.506 29.223 30.983 1.00 85.12 510 SER A O 1
ATOM 3811 N N . PRO A 1 511 ? -47.872 31.122 29.955 1.00 90.31 511 PRO A N 1
ATOM 3812 C CA . PRO A 1 511 ? -47.358 31.739 31.171 1.00 90.31 511 PRO A CA 1
ATOM 3813 C C . PRO A 1 511 ? -48.468 32.053 32.180 1.00 90.31 511 PRO A C 1
ATOM 3815 O O . PRO A 1 511 ? -49.508 32.594 31.803 1.00 90.31 511 PRO A O 1
ATOM 3818 N N . THR A 1 512 ? -48.241 31.785 33.467 1.00 92.88 512 THR A N 1
ATOM 3819 C CA . THR A 1 512 ? -49.194 32.094 34.551 1.00 92.88 512 THR A CA 1
ATOM 3820 C C . THR A 1 512 ? -48.473 32.635 35.781 1.00 92.88 512 THR A C 1
ATOM 3822 O O . THR A 1 512 ? -47.387 32.162 36.100 1.00 92.88 512 THR A O 1
ATOM 3825 N N . PHE A 1 513 ? -49.066 33.595 36.494 1.00 93.62 513 PHE A N 1
ATOM 3826 C CA . PHE A 1 513 ? -48.546 34.017 37.800 1.00 93.62 513 PHE A CA 1
ATOM 3827 C C . PHE A 1 513 ? -48.807 32.939 38.857 1.00 93.62 513 PHE A C 1
ATOM 3829 O O . PHE A 1 513 ? -49.911 32.395 38.906 1.00 93.62 513 PHE A O 1
ATOM 3836 N N . ASP A 1 514 ? -47.806 32.652 39.686 1.00 91.44 514 ASP A N 1
ATOM 3837 C CA . ASP A 1 514 ? -47.875 31.685 40.784 1.00 91.44 514 ASP A CA 1
ATOM 3838 C C . ASP A 1 514 ? -47.000 32.164 41.952 1.00 91.44 514 ASP A C 1
ATOM 3840 O O . ASP A 1 514 ? -45.847 32.550 41.758 1.00 91.44 514 ASP A O 1
ATOM 3844 N N . GLU A 1 515 ? -47.547 32.175 43.169 1.00 90.31 515 GLU A N 1
ATOM 3845 C CA . GLU A 1 515 ? -46.848 32.680 44.360 1.00 90.31 515 GLU A CA 1
ATOM 3846 C C . GLU A 1 515 ? -45.706 31.772 44.824 1.00 90.31 515 GLU A C 1
ATOM 3848 O O . GLU A 1 515 ? -44.766 32.241 45.468 1.00 90.31 515 GLU A O 1
ATOM 3853 N N . SER A 1 516 ? -45.769 30.482 44.493 1.00 91.44 516 SER A N 1
ATOM 3854 C CA . SER A 1 516 ? -44.830 29.475 44.994 1.00 91.44 516 SER A CA 1
ATOM 3855 C C . SER A 1 516 ? -43.576 29.349 44.132 1.00 91.44 516 SER A C 1
ATOM 3857 O O . SER A 1 516 ? -42.585 28.767 44.576 1.00 91.44 516 SER A O 1
ATOM 3859 N N . PHE A 1 517 ? -43.595 29.878 42.905 1.00 88.06 517 PHE A N 1
ATOM 3860 C CA . PHE A 1 517 ? -42.539 29.648 41.921 1.00 88.06 517 PHE A CA 1
ATOM 3861 C C . PHE A 1 517 ? -41.954 30.956 41.378 1.00 88.06 517 PHE A C 1
ATOM 3863 O O . PHE A 1 517 ? -42.708 31.847 40.985 1.00 88.06 517 PHE A O 1
ATOM 3870 N N . PRO A 1 518 ? -40.617 31.080 41.272 1.00 88.44 518 PRO A N 1
ATOM 3871 C CA . PRO A 1 518 ? -39.990 32.248 40.663 1.00 88.44 518 PRO A CA 1
ATOM 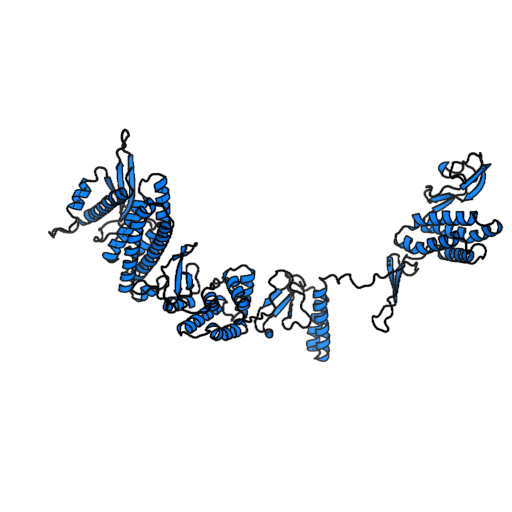3872 C C . PRO A 1 518 ? -40.295 32.338 39.160 1.00 88.44 518 PRO A C 1
ATOM 3874 O O . PRO A 1 518 ? -40.614 31.341 38.509 1.00 88.44 518 PRO A O 1
ATOM 3877 N N . ALA A 1 519 ? -40.164 33.540 38.593 1.00 86.31 519 ALA A N 1
ATOM 3878 C CA . ALA A 1 519 ? -40.365 33.764 37.164 1.00 86.31 519 ALA A CA 1
ATOM 3879 C C . ALA A 1 519 ? -39.405 32.912 36.312 1.00 86.31 519 ALA A C 1
ATOM 3881 O O . ALA A 1 519 ? -38.223 32.786 36.628 1.00 86.31 519 ALA A O 1
ATOM 3882 N N . GLY A 1 520 ? -39.921 32.333 35.227 1.00 83.38 520 GLY A N 1
ATOM 3883 C CA . GLY A 1 520 ? -39.200 31.428 34.329 1.00 83.38 520 GLY A CA 1
ATOM 3884 C C . GLY A 1 520 ? -39.212 29.959 34.762 1.00 83.38 520 GLY A C 1
ATOM 3885 O O . GLY A 1 520 ? -38.830 29.102 33.968 1.00 83.38 520 GLY A O 1
ATOM 3886 N N . ALA A 1 521 ? -39.675 29.637 35.976 1.00 85.31 521 ALA A N 1
ATOM 3887 C CA . ALA A 1 521 ? -39.769 28.251 36.421 1.00 85.31 521 ALA A CA 1
ATOM 3888 C C . ALA A 1 521 ? -40.813 27.474 35.606 1.00 85.31 521 ALA A C 1
ATOM 3890 O O . ALA A 1 521 ? -41.928 27.947 35.382 1.00 85.31 521 ALA A O 1
ATOM 3891 N N . PHE A 1 522 ? -40.469 26.255 35.198 1.00 85.56 522 PHE A N 1
ATOM 3892 C CA . PHE A 1 522 ? -41.430 25.336 34.603 1.00 85.56 522 PHE A CA 1
ATOM 3893 C C . PHE A 1 522 ? -42.283 24.694 35.700 1.00 85.56 522 PHE A C 1
ATOM 3895 O O . PHE A 1 522 ? -41.760 24.056 36.614 1.00 85.56 522 PHE A O 1
ATOM 3902 N N . MET A 1 523 ? -43.598 24.851 35.597 1.00 85.19 523 MET A N 1
ATOM 3903 C CA . MET A 1 523 ? -44.565 24.264 36.515 1.00 85.19 523 MET A CA 1
ATOM 3904 C C . MET A 1 523 ? -45.241 23.089 35.832 1.00 85.19 523 MET A C 1
ATOM 3906 O O . MET A 1 523 ? -46.082 23.267 34.950 1.00 85.19 523 MET A O 1
ATOM 3910 N N . LEU A 1 524 ? -44.887 21.879 36.253 1.00 85.31 524 LEU A N 1
ATOM 3911 C CA . LEU A 1 524 ? -45.561 20.677 35.795 1.00 85.31 524 LEU A CA 1
ATOM 3912 C C . LEU A 1 524 ? -46.804 20.433 36.651 1.00 85.31 524 LEU A C 1
ATOM 3914 O O . LEU A 1 524 ? -46.693 20.087 37.824 1.00 85.31 524 LEU A O 1
ATOM 3918 N N . LYS A 1 525 ? -47.989 20.589 36.059 1.00 82.31 525 LYS A N 1
ATOM 3919 C CA . LYS A 1 525 ? -49.259 20.317 36.745 1.00 82.31 525 LYS A CA 1
ATOM 3920 C C . LYS A 1 525 ? -49.627 18.842 36.678 1.00 82.31 525 LYS A C 1
ATOM 3922 O O . LYS A 1 525 ? -50.155 18.291 37.640 1.00 82.31 525 LYS A O 1
ATOM 3927 N N . ARG A 1 526 ? -49.347 18.192 35.546 1.00 81.19 526 ARG A N 1
ATOM 3928 C CA . ARG A 1 526 ? -49.667 16.777 35.339 1.00 81.19 526 ARG A CA 1
ATOM 3929 C C . ARG A 1 526 ? -48.696 16.122 34.366 1.00 81.19 526 ARG A C 1
ATOM 3931 O O . ARG A 1 526 ? -48.503 16.615 33.257 1.00 81.19 526 ARG A O 1
ATOM 3938 N N . PHE A 1 527 ? -48.145 14.974 34.755 1.00 77.06 527 PHE A N 1
ATOM 3939 C CA . PHE A 1 527 ? -47.392 14.110 33.846 1.00 77.06 527 PHE A CA 1
ATOM 3940 C C . PHE A 1 527 ? -48.327 13.491 32.804 1.00 77.06 527 PHE A C 1
ATOM 3942 O O . PHE A 1 527 ? -49.400 12.990 33.142 1.00 77.06 527 PHE A O 1
ATOM 3949 N N . GLY A 1 528 ? -47.911 13.516 31.539 1.00 72.94 528 GLY A N 1
ATOM 3950 C CA . GLY A 1 528 ? -48.621 12.824 30.470 1.00 72.94 528 GLY A CA 1
ATOM 3951 C C . GLY A 1 528 ? -48.137 11.385 30.303 1.00 72.94 528 GLY A C 1
ATOM 3952 O O . GLY A 1 528 ? -46.954 11.104 30.483 1.00 72.94 528 GLY A O 1
ATOM 3953 N N . VAL A 1 529 ? -49.038 10.483 29.914 1.00 72.12 529 VAL A N 1
ATOM 3954 C CA . VAL A 1 529 ? -48.711 9.093 29.544 1.00 72.12 529 VAL A CA 1
ATOM 3955 C C . VAL A 1 529 ? -49.179 8.875 28.112 1.00 72.12 529 VAL A C 1
ATOM 3957 O O . VAL A 1 529 ? -50.288 9.271 27.774 1.00 72.12 529 VAL A O 1
ATOM 3960 N N . ARG A 1 530 ? -48.356 8.267 27.249 1.00 63.56 530 ARG A N 1
ATOM 3961 C CA . ARG A 1 530 ? -48.770 7.922 25.878 1.00 63.56 530 ARG A CA 1
ATOM 3962 C C . ARG A 1 530 ? -49.503 6.580 25.872 1.00 63.56 530 ARG A C 1
ATOM 3964 O O . ARG A 1 530 ? -49.051 5.627 26.497 1.00 63.56 530 ARG A O 1
ATOM 3971 N N . GLY A 1 531 ? -50.612 6.501 25.141 1.00 66.88 531 GLY A N 1
ATOM 3972 C CA . GLY A 1 531 ? -51.400 5.280 24.970 1.00 66.88 531 GLY A CA 1
ATOM 3973 C C . GLY A 1 531 ? -52.868 5.577 24.649 1.00 66.88 531 GLY A C 1
ATOM 3974 O O . GLY A 1 531 ? -53.267 6.740 24.664 1.00 66.88 531 GLY A O 1
ATOM 3975 N N . PRO A 1 532 ? -53.694 4.548 24.397 1.00 56.84 532 PRO A N 1
ATOM 3976 C CA . PRO A 1 532 ? -55.125 4.704 24.096 1.00 56.84 532 PRO A CA 1
ATOM 3977 C C . PRO A 1 532 ? -55.939 5.344 25.237 1.00 56.84 532 PRO A C 1
ATOM 3979 O O . PRO A 1 532 ? -57.037 5.840 25.009 1.00 56.84 532 PRO A O 1
ATOM 3982 N N . HIS A 1 533 ? -55.382 5.379 26.452 1.00 60.69 533 HIS A N 1
ATOM 3983 C CA . HIS A 1 533 ? -55.929 6.075 27.625 1.00 60.69 533 HIS A CA 1
ATOM 3984 C C . HIS A 1 533 ? -54.975 7.156 28.153 1.00 60.69 533 HIS A C 1
ATOM 3986 O O . HIS A 1 533 ? -55.007 7.515 29.329 1.00 60.69 533 HIS A O 1
ATOM 3992 N N . GLY A 1 534 ? -54.068 7.620 27.295 1.00 67.50 534 GLY A N 1
ATOM 3993 C CA . GLY A 1 534 ? -53.049 8.586 27.652 1.00 67.50 534 GLY A CA 1
ATOM 3994 C C . GLY A 1 534 ? -53.632 9.948 28.011 1.00 67.50 534 GLY A C 1
ATOM 3995 O O . GLY A 1 534 ? -54.482 10.472 27.296 1.00 67.50 534 GLY A O 1
ATOM 3996 N N . LEU A 1 535 ? -53.158 10.534 29.109 1.00 71.25 535 LEU A N 1
ATOM 3997 C CA . LEU A 1 535 ? -53.436 11.928 29.449 1.00 71.25 535 LEU A CA 1
ATOM 3998 C C . LEU A 1 535 ? -52.346 12.820 28.855 1.00 71.25 535 LEU A C 1
ATOM 4000 O O . LEU A 1 535 ? -51.165 12.471 28.902 1.00 71.25 535 LEU A O 1
ATOM 4004 N N . SER A 1 536 ? -52.730 13.986 28.333 1.00 77.56 536 SER A N 1
ATOM 4005 C CA . SER A 1 536 ? -51.766 14.996 27.894 1.00 77.56 536 SER A CA 1
ATOM 4006 C C . SER A 1 536 ? -51.006 15.566 29.088 1.00 77.56 536 SER A C 1
ATOM 4008 O O . SER A 1 536 ? -51.588 15.810 30.156 1.00 77.56 536 SER A O 1
ATOM 4010 N N . LEU A 1 537 ? -49.708 15.796 28.873 1.00 79.62 537 LEU A N 1
ATOM 4011 C CA . LEU A 1 537 ? -48.875 16.546 29.800 1.00 79.62 537 LEU A CA 1
ATOM 4012 C C . LEU A 1 537 ? -49.431 17.966 29.916 1.00 79.62 537 LEU A C 1
ATOM 4014 O O . LEU A 1 537 ? -49.710 18.606 28.905 1.00 79.62 537 LEU A O 1
ATOM 4018 N N . GLU A 1 538 ? -49.604 18.434 31.146 1.00 84.00 538 GLU A N 1
ATOM 4019 C CA . GLU A 1 538 ? -50.089 19.781 31.430 1.00 84.00 538 GLU A CA 1
ATOM 4020 C C . GLU A 1 538 ? -49.014 20.526 32.212 1.00 84.00 538 GLU A C 1
ATOM 4022 O O . GLU A 1 538 ? -48.606 20.097 33.297 1.00 84.00 538 GLU A O 1
ATOM 4027 N N . GLY A 1 539 ? -48.549 21.641 31.656 1.00 87.50 539 GLY A N 1
ATOM 4028 C CA . GLY A 1 539 ? -47.567 22.501 32.293 1.00 87.50 539 GLY A CA 1
ATOM 4029 C C . GLY A 1 539 ? -47.812 23.972 31.987 1.00 87.50 539 GLY A C 1
ATOM 4030 O O . GLY A 1 539 ? -48.577 24.321 31.089 1.00 87.50 539 GLY A O 1
ATOM 4031 N N . ALA A 1 540 ? -47.145 24.833 32.742 1.00 89.81 540 ALA A N 1
ATOM 4032 C CA . ALA A 1 540 ? -47.122 26.275 32.536 1.00 89.81 540 ALA A CA 1
ATOM 4033 C C . ALA A 1 540 ? -45.716 26.819 32.817 1.00 89.81 540 ALA A C 1
ATOM 4035 O O . ALA A 1 540 ? -44.908 26.168 33.480 1.00 89.81 540 ALA A O 1
ATOM 4036 N N . VAL A 1 541 ? -45.428 28.027 32.339 1.00 90.25 541 VAL A N 1
ATOM 4037 C CA . VAL A 1 541 ? -44.233 28.774 32.755 1.00 90.25 541 VAL A CA 1
ATOM 4038 C C . VAL A 1 541 ? -44.657 29.772 33.825 1.00 90.25 541 VAL A C 1
ATOM 4040 O O . VAL A 1 541 ? -45.555 30.582 33.595 1.00 90.25 541 VAL A O 1
ATOM 4043 N N . SER A 1 542 ? -44.036 29.722 35.001 1.00 92.25 542 SER A N 1
ATOM 4044 C CA . SER A 1 542 ? -44.300 30.702 36.049 1.00 92.25 542 SER A CA 1
ATOM 4045 C C . SER A 1 542 ? -43.849 32.085 35.585 1.00 92.25 542 SER A C 1
ATOM 4047 O O . SER A 1 542 ? -42.708 32.282 35.169 1.00 92.25 542 SER A O 1
ATOM 4049 N N . ALA A 1 543 ? -44.742 33.062 35.684 1.00 92.62 543 ALA A N 1
ATOM 4050 C CA . ALA A 1 543 ? -44.434 34.480 35.542 1.00 92.62 543 ALA A CA 1
ATOM 4051 C C . ALA A 1 543 ? -43.924 35.104 36.857 1.00 92.62 543 ALA A C 1
ATOM 4053 O O . ALA A 1 543 ? -43.711 36.316 36.919 1.00 92.62 543 ALA A O 1
ATOM 4054 N N . GLY A 1 544 ? -43.714 34.282 37.891 1.00 92.44 544 GLY A N 1
ATOM 4055 C CA . GLY A 1 544 ? -43.450 34.704 39.261 1.00 92.44 544 GLY A CA 1
ATOM 4056 C C . GLY A 1 544 ? -44.740 34.985 40.039 1.00 92.44 544 GLY A C 1
ATOM 4057 O O . GLY A 1 544 ? -45.839 34.801 39.502 1.00 92.44 544 GLY A O 1
ATOM 4058 N N . PRO A 1 545 ? -44.621 35.484 41.280 1.00 93.38 545 PRO A N 1
ATOM 4059 C CA . PRO A 1 545 ? -45.763 35.965 42.047 1.00 93.38 545 PRO A CA 1
ATOM 4060 C C . PRO A 1 545 ? -46.504 37.079 41.302 1.00 93.38 545 PRO A C 1
ATOM 4062 O O . PRO A 1 545 ? -45.885 37.927 40.651 1.00 93.38 545 PRO A O 1
ATOM 4065 N N . ALA A 1 546 ? -47.834 37.093 41.405 1.00 93.75 546 ALA A N 1
ATOM 4066 C CA . ALA A 1 546 ? -48.638 38.130 40.775 1.00 93.75 546 ALA A CA 1
ATOM 4067 C C . ALA A 1 546 ? -48.275 39.516 41.341 1.00 93.75 546 ALA A C 1
ATOM 4069 O O . ALA A 1 546 ? -48.139 39.671 42.559 1.00 93.75 546 ALA A O 1
ATOM 4070 N N . PRO A 1 547 ? -48.139 40.554 40.497 1.00 92.94 547 PRO A N 1
ATOM 4071 C CA . PRO A 1 547 ? -47.853 41.882 41.004 1.00 92.94 547 PRO A CA 1
ATOM 4072 C C . PRO A 1 547 ? -49.039 42.446 41.798 1.00 92.94 547 PRO A C 1
ATOM 4074 O O . PRO A 1 547 ? -50.202 42.173 41.492 1.00 92.94 547 PRO A O 1
ATOM 4077 N N . ALA A 1 548 ? -48.754 43.258 42.819 1.00 91.94 548 ALA A N 1
ATOM 4078 C CA . ALA A 1 548 ? -49.785 43.779 43.716 1.00 91.94 548 ALA A CA 1
ATOM 4079 C C . ALA A 1 548 ? -50.866 44.567 42.949 1.00 91.94 548 ALA A C 1
ATOM 4081 O O . ALA A 1 548 ? -50.549 45.479 42.181 1.00 91.94 548 ALA A O 1
ATOM 4082 N N . GLY A 1 549 ? -52.133 44.217 43.186 1.00 90.38 549 GLY A N 1
ATOM 4083 C CA . GLY A 1 549 ? -53.303 44.770 42.496 1.00 90.38 549 GLY A CA 1
ATOM 4084 C C . GLY A 1 549 ? -53.705 44.031 41.212 1.00 90.38 549 GLY A C 1
ATOM 4085 O O . GLY A 1 549 ? -54.758 44.334 40.665 1.00 90.38 549 GLY A O 1
ATOM 4086 N N . PHE A 1 550 ? -52.932 43.051 40.718 1.00 95.25 550 PHE A N 1
ATOM 4087 C CA . PHE A 1 550 ? -53.279 42.308 39.494 1.00 95.25 550 PHE A CA 1
ATOM 4088 C C . PHE A 1 550 ? -54.575 41.496 39.630 1.00 95.25 550 PHE A C 1
ATOM 4090 O O . PHE A 1 550 ? -55.443 41.581 38.762 1.00 95.25 550 PHE A O 1
ATOM 4097 N N . HIS A 1 551 ? -54.715 40.712 40.704 1.00 94.38 551 HIS A N 1
ATOM 4098 C CA . HIS A 1 551 ? -55.905 39.884 40.921 1.00 94.38 551 HIS A CA 1
ATOM 4099 C C . HIS A 1 551 ? -57.160 40.735 41.127 1.00 94.38 551 HIS A C 1
ATOM 4101 O O . HIS A 1 551 ? -58.185 40.458 40.507 1.00 94.38 551 HIS A O 1
ATOM 4107 N N . ASP A 1 552 ? -57.047 41.812 41.904 1.00 95.12 552 ASP A N 1
ATOM 4108 C CA . ASP A 1 552 ? -58.154 42.737 42.148 1.00 95.12 552 ASP A CA 1
ATOM 4109 C C . ASP A 1 552 ? -58.548 43.497 40.872 1.00 95.12 552 ASP A C 1
ATOM 4111 O O . ASP A 1 552 ? -59.730 43.637 40.565 1.00 95.12 552 ASP A O 1
ATOM 4115 N N . LEU A 1 553 ? -57.567 43.911 40.057 1.00 95.88 553 LEU A N 1
ATOM 4116 C CA . LEU A 1 553 ? -57.820 44.504 38.741 1.00 95.88 553 LEU A CA 1
ATOM 4117 C C . LEU A 1 553 ? -58.548 43.524 37.815 1.00 95.88 553 LEU A C 1
ATOM 4119 O O . LEU A 1 553 ? -59.472 43.921 37.107 1.00 95.88 553 LEU A O 1
ATOM 4123 N N . ARG A 1 554 ? -58.151 42.247 37.818 1.00 95.88 554 ARG A N 1
ATOM 4124 C CA . ARG A 1 554 ? -58.812 41.203 37.026 1.00 95.88 554 ARG A CA 1
ATOM 4125 C C . ARG A 1 554 ? -60.260 41.001 37.454 1.00 95.88 554 ARG A C 1
ATOM 4127 O O . ARG A 1 554 ? -61.121 40.894 36.587 1.00 95.88 554 ARG A O 1
ATOM 4134 N N . ALA A 1 555 ? -60.515 40.968 38.759 1.00 94.56 555 ALA A N 1
ATOM 4135 C CA . ALA A 1 555 ? -61.863 40.862 39.303 1.00 94.56 555 ALA A CA 1
ATOM 4136 C C . ALA A 1 555 ? -62.719 42.077 38.909 1.00 94.56 555 ALA A C 1
ATOM 4138 O O . ALA A 1 555 ? -63.790 41.901 38.336 1.00 94.56 555 ALA A O 1
ATOM 4139 N N . ALA A 1 556 ? -62.201 43.296 39.098 1.00 94.88 556 ALA A N 1
ATOM 4140 C CA . ALA A 1 556 ? -62.903 44.531 38.751 1.00 94.88 556 ALA A CA 1
ATOM 4141 C C . ALA A 1 556 ? -63.214 44.642 37.245 1.00 94.88 556 ALA A C 1
ATOM 4143 O O . ALA A 1 556 ? -64.299 45.082 36.868 1.00 94.88 556 ALA A O 1
ATOM 4144 N N . LEU A 1 557 ? -62.295 44.222 36.364 1.00 94.25 557 LEU A N 1
ATOM 4145 C CA . LEU A 1 557 ? -62.576 44.167 34.923 1.00 94.25 557 LEU A CA 1
ATOM 4146 C C . LEU A 1 557 ? -63.629 43.107 34.577 1.00 94.25 557 LEU A C 1
ATOM 4148 O O . LEU A 1 557 ? -64.478 43.376 33.732 1.00 94.25 557 LEU A O 1
ATOM 4152 N N . GLY A 1 558 ? -63.623 41.956 35.253 1.00 92.06 558 GLY A N 1
ATOM 4153 C CA . GLY A 1 558 ? -64.657 40.935 35.073 1.00 92.06 558 GLY A CA 1
ATOM 4154 C C . GLY A 1 558 ? -66.046 41.417 35.507 1.00 92.06 558 GLY A C 1
ATOM 4155 O O . GLY A 1 558 ? -67.035 41.144 34.832 1.00 92.06 558 GLY A O 1
ATOM 4156 N N . GLU A 1 559 ? -66.144 42.189 36.593 1.00 93.19 559 GLU A N 1
ATOM 4157 C CA . GLU A 1 559 ? -67.401 42.828 37.016 1.00 93.19 559 GLU A CA 1
ATOM 4158 C C . GLU A 1 559 ? -67.906 43.850 35.984 1.00 93.19 559 GLU A C 1
ATOM 4160 O O . GLU A 1 559 ? -69.097 43.870 35.657 1.00 93.19 559 GLU A O 1
ATOM 4165 N N . LEU A 1 560 ? -67.001 44.640 35.394 1.00 91.94 560 LEU A N 1
ATOM 4166 C CA . LEU A 1 560 ? -67.331 45.536 34.280 1.00 91.94 560 LEU A CA 1
ATOM 4167 C C . LEU A 1 560 ? -67.804 44.761 33.042 1.00 91.94 560 LEU A C 1
ATOM 4169 O O . LEU A 1 560 ? -68.780 45.164 32.408 1.00 91.94 560 LEU A O 1
ATOM 4173 N N . GLY A 1 561 ? -67.158 43.635 32.727 1.00 89.50 561 GLY A N 1
ATOM 4174 C CA . GLY A 1 561 ? -67.550 42.719 31.653 1.00 89.50 561 GLY A CA 1
ATOM 4175 C C . GLY A 1 561 ? -68.944 42.112 31.844 1.00 89.50 561 GLY A C 1
ATOM 4176 O O . GLY A 1 561 ? -69.650 41.860 30.871 1.00 89.50 561 GLY A O 1
ATOM 4177 N N . ASN A 1 562 ? -69.379 41.940 33.092 1.00 89.44 562 ASN A N 1
ATOM 4178 C CA . ASN A 1 562 ? -70.705 41.415 33.430 1.00 89.44 562 ASN A CA 1
ATOM 4179 C C . ASN A 1 562 ? -71.801 42.491 33.495 1.00 89.44 562 ASN A C 1
ATOM 4181 O O . ASN A 1 562 ? -72.979 42.156 33.621 1.00 89.44 562 ASN A O 1
ATOM 4185 N N . THR A 1 563 ? -71.446 43.776 33.411 1.00 88.75 563 THR A N 1
ATOM 4186 C CA . THR A 1 563 ? -72.425 44.871 33.388 1.00 88.75 563 THR A CA 1
ATOM 4187 C C . THR A 1 563 ? -73.077 44.927 31.998 1.00 88.75 563 THR A C 1
ATOM 4189 O O . THR A 1 563 ? -72.355 45.182 31.032 1.00 88.75 563 THR A O 1
ATOM 4192 N N . PRO A 1 564 ? -74.401 44.708 31.841 1.00 86.19 564 PRO A N 1
ATOM 4193 C CA . PRO A 1 564 ? -75.047 44.518 30.532 1.00 86.19 564 PRO A CA 1
ATOM 4194 C C . PRO A 1 564 ? -74.771 45.631 29.512 1.00 86.19 564 PRO A C 1
ATOM 4196 O O . PRO A 1 564 ? -74.636 45.373 28.316 1.00 86.19 564 PRO A O 1
ATOM 4199 N N . GLU A 1 565 ? -74.646 46.870 29.982 1.00 84.00 565 GLU A N 1
ATOM 4200 C CA . GLU A 1 565 ? -74.413 48.054 29.157 1.00 84.00 565 GLU A CA 1
ATOM 4201 C C . GLU A 1 565 ? -72.944 48.226 28.723 1.00 84.00 565 GLU A C 1
ATOM 4203 O O . GLU A 1 565 ? -72.676 48.913 27.736 1.00 84.00 565 GLU A O 1
ATOM 4208 N N . LEU A 1 566 ? -71.985 47.621 29.436 1.00 81.81 566 LEU A N 1
ATOM 4209 C CA . LEU A 1 566 ? -70.540 47.757 29.182 1.00 81.81 566 LEU A CA 1
ATOM 4210 C C . LEU A 1 566 ? -69.893 46.478 28.641 1.00 81.81 566 LEU A C 1
ATOM 4212 O O . LEU A 1 566 ? -68.928 46.560 27.876 1.00 81.81 566 LEU A O 1
ATOM 4216 N N . GLY A 1 567 ? -70.425 45.312 29.003 1.00 74.25 567 GLY A N 1
ATOM 4217 C CA . GLY A 1 567 ? -69.822 44.003 28.757 1.00 74.25 567 GLY A CA 1
ATOM 4218 C C . GLY A 1 567 ? -69.609 43.663 27.288 1.00 74.25 567 GLY A C 1
ATOM 4219 O O . GLY A 1 567 ? -68.623 43.031 26.922 1.00 74.25 567 GLY A O 1
ATOM 4220 N N . HIS A 1 568 ? -70.490 44.154 26.414 1.00 75.94 568 HIS A N 1
ATOM 4221 C CA . HIS A 1 568 ? -70.384 43.947 24.967 1.00 75.94 568 HIS A CA 1
ATOM 4222 C C . HIS A 1 568 ? -69.550 45.012 24.247 1.00 75.94 568 HIS A C 1
ATOM 4224 O O . HIS A 1 568 ? -69.434 44.986 23.019 1.00 75.94 568 HIS A O 1
ATOM 4230 N N . THR A 1 569 ? -68.961 45.965 24.971 1.00 80.19 569 THR A N 1
ATOM 4231 C CA . THR A 1 569 ? -68.102 46.964 24.334 1.00 80.19 569 THR A CA 1
ATOM 4232 C C . THR A 1 569 ? -66.759 46.333 23.959 1.00 80.19 569 THR A C 1
ATOM 4234 O O . THR A 1 569 ? -66.074 45.736 24.788 1.00 80.19 569 THR A O 1
ATOM 4237 N N . LEU A 1 570 ? -66.340 46.509 22.698 1.00 80.25 570 LEU A N 1
ATOM 4238 C CA . LEU A 1 570 ? -65.055 46.004 22.180 1.00 80.25 570 LEU A CA 1
ATOM 4239 C C . LEU A 1 570 ? -63.857 46.406 23.063 1.00 80.25 570 LEU A C 1
ATOM 4241 O O . LEU A 1 570 ? -62.878 45.671 23.154 1.00 80.25 570 LEU A O 1
ATOM 4245 N N . LYS A 1 571 ? -63.955 47.553 23.748 1.00 88.25 571 LYS A N 1
ATOM 4246 C CA . LYS A 1 571 ? -62.914 48.083 24.632 1.00 88.25 571 LYS A CA 1
ATOM 4247 C C . LYS A 1 571 ? -62.717 47.257 25.909 1.00 88.25 571 LYS A C 1
ATOM 4249 O O . LYS A 1 571 ? -61.575 47.092 26.323 1.00 88.25 571 LYS A O 1
ATOM 4254 N N . ILE A 1 572 ? -63.781 46.729 26.525 1.00 89.38 572 ILE A N 1
ATOM 4255 C CA . ILE A 1 572 ? -63.659 45.910 27.747 1.00 89.38 572 ILE A CA 1
ATOM 4256 C C . ILE A 1 572 ? -63.033 44.553 27.419 1.00 89.38 572 ILE A C 1
ATOM 4258 O O . ILE A 1 572 ? -62.061 44.165 28.064 1.00 89.38 572 ILE A O 1
ATOM 4262 N N . GLY A 1 573 ? -63.481 43.895 26.345 1.00 87.81 573 GLY A N 1
ATOM 4263 C CA . GLY A 1 573 ? -62.854 42.651 25.882 1.00 87.81 573 GLY A CA 1
ATOM 4264 C C . GLY A 1 573 ? -61.376 42.832 25.505 1.00 87.81 573 GLY A C 1
ATOM 4265 O O . GLY A 1 573 ? -60.541 41.968 25.781 1.00 87.81 573 GLY A O 1
ATOM 4266 N N . GLU A 1 574 ? -61.007 43.982 24.928 1.00 91.12 574 GLU A N 1
ATOM 4267 C CA . GLU A 1 574 ? -59.602 44.308 24.661 1.00 91.12 574 GLU A CA 1
ATOM 4268 C C . GLU A 1 574 ? -58.790 44.517 25.952 1.00 91.12 574 GLU A C 1
ATOM 4270 O O . GLU A 1 574 ? -57.643 44.067 26.031 1.00 91.12 574 GLU A O 1
ATOM 4275 N N . LEU A 1 575 ? -59.369 45.153 26.975 1.00 93.38 575 LEU A N 1
ATOM 4276 C CA . LEU A 1 575 ? -58.735 45.325 28.286 1.00 93.38 575 LEU A CA 1
ATOM 4277 C C . LEU A 1 575 ? -58.490 43.985 28.983 1.00 93.38 575 LEU A C 1
ATOM 4279 O O . LEU A 1 575 ? -57.379 43.751 29.459 1.00 93.38 575 LEU A O 1
ATOM 4283 N N . GLU A 1 576 ? -59.475 43.088 28.991 1.00 91.81 576 GLU A N 1
ATOM 4284 C CA . GLU A 1 576 ? -59.325 41.739 29.548 1.00 91.81 576 GLU A CA 1
ATOM 4285 C C . GLU A 1 576 ? -58.249 40.941 28.807 1.00 91.81 576 GLU A C 1
ATOM 4287 O O . GLU A 1 576 ? -57.395 40.310 29.434 1.00 91.81 576 GLU A O 1
ATOM 4292 N N . LYS A 1 577 ? -58.224 41.021 27.471 1.00 92.38 577 LYS A N 1
ATOM 4293 C CA . LYS A 1 577 ? -57.179 40.388 26.656 1.00 92.38 577 LYS A CA 1
ATOM 4294 C C . LYS A 1 577 ? -55.792 40.926 27.010 1.00 92.38 577 LYS A C 1
ATOM 4296 O O . LYS A 1 577 ? -54.876 40.143 27.251 1.00 92.38 577 LYS A O 1
ATOM 4301 N N . ARG A 1 578 ? -55.628 42.252 27.080 1.00 94.19 578 ARG A N 1
ATOM 4302 C CA . ARG A 1 578 ? -54.355 42.891 27.460 1.00 94.19 578 ARG A CA 1
ATOM 4303 C C . ARG A 1 578 ? -53.938 42.525 28.886 1.00 94.19 578 ARG A C 1
ATOM 4305 O O . ARG A 1 578 ? -52.745 42.352 29.130 1.00 94.19 578 ARG A O 1
ATOM 4312 N N . LEU A 1 579 ? -54.894 42.377 29.805 1.00 94.38 579 LEU A N 1
ATOM 4313 C CA . LEU A 1 579 ? -54.631 41.953 31.178 1.00 94.38 579 LEU A CA 1
ATOM 4314 C C . LEU A 1 579 ? -54.160 40.490 31.243 1.00 94.38 579 LEU A C 1
ATOM 4316 O O . LEU A 1 579 ? -53.178 40.199 31.924 1.00 94.38 579 LEU A O 1
ATOM 4320 N N . ASN A 1 580 ? -54.805 39.582 30.506 1.00 91.50 580 ASN A N 1
ATOM 4321 C CA . ASN A 1 580 ? -54.427 38.164 30.460 1.00 91.50 580 ASN A CA 1
ATOM 4322 C C . ASN A 1 580 ? -53.029 37.951 29.848 1.00 91.50 580 ASN A C 1
ATOM 4324 O O . ASN A 1 580 ? -52.297 37.058 30.270 1.00 91.50 580 ASN A O 1
ATOM 4328 N N . GLU A 1 581 ? -52.610 38.816 28.922 1.00 94.00 581 GLU A N 1
ATOM 4329 C CA . GLU A 1 581 ? -51.257 38.796 28.353 1.00 94.00 581 GLU A CA 1
ATOM 4330 C C . GLU A 1 581 ? -50.168 39.271 29.333 1.00 94.00 581 GLU A C 1
ATOM 4332 O O . GLU A 1 581 ? -48.981 39.063 29.068 1.00 94.00 581 GLU A O 1
ATOM 4337 N N . LEU A 1 582 ? -50.508 39.882 30.479 1.00 94.88 582 LEU A N 1
ATOM 4338 C CA . LEU A 1 582 ? -49.493 40.403 31.404 1.00 94.88 582 LEU A CA 1
ATOM 4339 C C . LEU A 1 582 ? -48.560 39.317 31.942 1.00 94.88 582 LEU A C 1
ATOM 4341 O O . LEU A 1 582 ? -47.375 39.598 32.095 1.00 94.88 582 LEU A O 1
ATOM 4345 N N . ALA A 1 583 ? -49.034 38.088 32.168 1.00 93.06 583 ALA A N 1
ATOM 4346 C CA . ALA A 1 583 ? -48.169 36.987 32.605 1.00 93.06 583 ALA A CA 1
ATOM 4347 C C . ALA A 1 583 ? -47.079 36.684 31.561 1.00 93.06 583 ALA A C 1
ATOM 4349 O O . ALA A 1 583 ? -45.899 36.555 31.889 1.00 93.06 583 ALA A O 1
ATOM 4350 N N . LYS A 1 584 ? -47.446 36.685 30.276 1.00 92.94 584 LYS A N 1
ATOM 4351 C CA . LYS A 1 584 ? -46.493 36.543 29.170 1.00 92.94 584 LYS A CA 1
ATOM 4352 C C . LYS A 1 584 ? -45.527 37.723 29.103 1.00 92.94 584 LYS A C 1
ATOM 4354 O O . LYS A 1 584 ? -44.334 37.538 28.877 1.00 92.94 584 LYS A O 1
ATOM 4359 N N . GLN A 1 585 ? -46.010 38.946 29.309 1.00 93.75 585 GLN A N 1
ATOM 4360 C CA . GLN A 1 585 ? -45.154 40.138 29.303 1.00 93.75 585 GLN A CA 1
ATOM 4361 C C . GLN A 1 585 ? -44.224 40.196 30.523 1.00 93.75 585 GLN A C 1
ATOM 4363 O O . GLN A 1 585 ? -43.115 40.714 30.409 1.00 93.75 585 GLN A O 1
ATOM 4368 N N . ALA A 1 586 ? -44.633 39.631 31.659 1.00 92.38 586 ALA A N 1
ATOM 4369 C CA . ALA A 1 586 ? -43.828 39.501 32.869 1.00 92.38 586 ALA A CA 1
ATOM 4370 C C . ALA A 1 586 ? -42.643 38.557 32.676 1.00 92.38 586 ALA A C 1
ATOM 4372 O O . ALA A 1 586 ? -41.517 38.965 32.950 1.00 92.38 586 ALA A O 1
ATOM 4373 N N . VAL A 1 587 ? -42.869 37.368 32.104 1.00 88.50 587 VAL A N 1
ATOM 4374 C CA . VAL A 1 587 ? -41.782 36.435 31.741 1.00 88.50 587 VAL A CA 1
ATOM 4375 C C . VAL A 1 587 ? -40.760 37.107 30.819 1.00 88.50 587 VAL A C 1
ATOM 4377 O O . VAL A 1 587 ? -39.561 36.898 30.956 1.00 88.50 587 VAL A O 1
ATOM 4380 N N . ASN A 1 588 ? -41.222 37.981 29.923 1.00 90.06 588 ASN A N 1
ATOM 4381 C CA . ASN A 1 588 ? -40.359 38.718 29.001 1.00 90.06 588 ASN A CA 1
ATOM 4382 C C . ASN A 1 588 ? -39.729 39.996 29.598 1.00 90.06 588 ASN A C 1
ATOM 4384 O O . ASN A 1 588 ? -39.057 40.730 28.873 1.00 90.06 588 ASN A O 1
ATOM 4388 N N . GLY A 1 589 ? -39.978 40.322 30.872 1.00 91.31 589 GLY A N 1
ATOM 4389 C CA . GLY A 1 589 ? -39.468 41.541 31.516 1.00 91.31 589 GLY A CA 1
ATOM 4390 C C . GLY A 1 589 ? -40.055 42.849 30.963 1.00 91.31 589 GLY A C 1
ATOM 4391 O O . GLY A 1 589 ? -39.457 43.913 31.113 1.00 91.31 589 GLY A O 1
ATOM 4392 N N . ARG A 1 590 ? -41.221 42.801 30.305 1.00 94.44 590 ARG A N 1
ATOM 4393 C CA . ARG A 1 590 ? -41.820 43.930 29.561 1.00 94.44 590 ARG A CA 1
ATOM 4394 C C . ARG A 1 590 ? -42.952 44.653 30.292 1.00 94.44 590 ARG A C 1
ATOM 4396 O O . ARG A 1 590 ? -43.558 45.556 29.713 1.00 94.44 590 ARG A O 1
ATOM 4403 N N . LEU A 1 591 ? -43.237 44.318 31.553 1.00 92.81 591 LEU A N 1
ATOM 4404 C CA . LEU A 1 591 ? -44.313 44.969 32.322 1.00 92.81 591 LEU A CA 1
ATOM 4405 C C . LEU A 1 591 ? -44.221 46.508 32.341 1.00 92.81 591 LEU A C 1
ATOM 4407 O O . LEU A 1 591 ? -45.247 47.134 32.067 1.00 92.81 591 LEU A O 1
ATOM 4411 N N . PRO A 1 592 ? -43.044 47.144 32.544 1.00 92.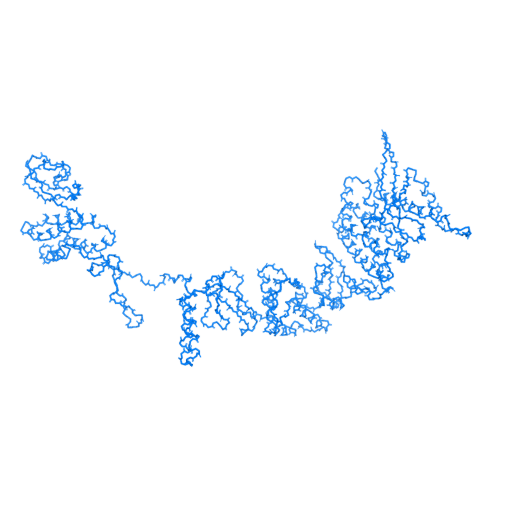81 592 PRO A N 1
ATOM 4412 C CA . PRO A 1 592 ? -42.946 48.607 32.548 1.00 92.81 592 PRO A CA 1
ATOM 4413 C C . PRO A 1 592 ? -43.349 49.276 31.226 1.00 92.81 592 PRO A C 1
ATOM 4415 O O . PRO A 1 592 ? -43.690 50.454 31.225 1.00 92.81 592 PRO A O 1
ATOM 4418 N N . MET A 1 593 ? -43.330 48.545 30.106 1.00 91.88 593 MET A N 1
ATOM 4419 C CA . MET A 1 593 ? -43.759 49.059 28.800 1.00 91.88 593 MET A CA 1
ATOM 4420 C C . MET A 1 593 ? -45.254 48.841 28.545 1.00 91.88 593 MET A C 1
ATOM 4422 O O . MET A 1 593 ? -45.900 49.677 27.918 1.00 91.88 593 MET A O 1
ATOM 4426 N N . VAL A 1 594 ? -45.812 47.720 29.014 1.00 95.12 594 VAL A N 1
ATOM 4427 C CA . VAL A 1 594 ? -47.185 47.304 28.676 1.00 95.12 594 VAL A CA 1
ATOM 4428 C C . VAL A 1 594 ? -48.216 47.870 29.648 1.00 95.12 594 VAL A C 1
ATOM 4430 O O . VAL A 1 594 ? -49.306 48.258 29.227 1.00 95.12 594 VAL A O 1
ATOM 4433 N N . VAL A 1 595 ? -47.879 47.986 30.934 1.00 95.56 595 VAL A N 1
ATOM 4434 C CA . VAL A 1 595 ? -48.804 48.507 31.951 1.00 95.56 595 VAL A CA 1
ATOM 4435 C C . VAL A 1 595 ? -49.228 49.964 31.680 1.00 95.56 595 VAL A C 1
ATOM 4437 O O . VAL A 1 595 ? -50.422 50.246 31.792 1.00 95.56 595 VAL A O 1
ATOM 4440 N N . PRO A 1 596 ? -48.352 50.893 31.239 1.00 95.44 596 PRO A N 1
ATOM 4441 C CA . PRO A 1 596 ? -48.789 52.234 30.832 1.00 95.44 596 PRO A CA 1
ATOM 4442 C C . PRO A 1 596 ? -49.778 52.236 29.655 1.00 95.44 596 PRO A C 1
ATOM 4444 O O . PRO A 1 596 ? -50.675 53.071 29.605 1.00 95.44 596 PRO A O 1
ATOM 4447 N N . ASN A 1 597 ? -49.675 51.277 28.730 1.00 94.69 597 ASN A N 1
ATOM 4448 C CA . ASN A 1 597 ? -50.651 51.145 27.642 1.00 94.69 597 ASN A CA 1
ATOM 4449 C C . ASN A 1 597 ? -52.003 50.637 28.156 1.00 94.69 597 ASN A C 1
ATOM 4451 O O . ASN A 1 597 ? -53.050 51.028 27.636 1.00 94.69 597 ASN A O 1
ATOM 4455 N N . LEU A 1 598 ? -51.991 49.768 29.174 1.00 95.75 598 LEU A N 1
ATOM 4456 C CA . LEU A 1 598 ? -53.206 49.342 29.868 1.00 95.75 598 LEU A CA 1
ATOM 4457 C C . LEU A 1 598 ? -53.863 50.528 30.590 1.00 95.75 598 LEU A C 1
ATOM 4459 O O . LEU A 1 598 ? -55.081 50.661 30.537 1.00 95.75 598 LEU A O 1
ATOM 4463 N N . PHE A 1 599 ? -53.063 51.433 31.166 1.00 97.00 599 PHE A N 1
ATOM 4464 C CA . PHE A 1 599 ? -53.536 52.691 31.753 1.00 97.00 599 PHE A CA 1
ATOM 4465 C C . PHE A 1 599 ? -54.240 53.578 30.722 1.00 97.00 599 PHE A C 1
ATOM 4467 O O . PHE A 1 599 ? -55.385 53.971 30.939 1.00 97.00 599 PHE A O 1
ATOM 4474 N N . ASP A 1 600 ? -53.621 53.817 29.563 1.00 95.00 600 ASP A N 1
ATOM 4475 C CA . ASP A 1 600 ? -54.249 54.605 28.494 1.00 95.00 600 ASP A CA 1
ATOM 4476 C C . ASP A 1 600 ? -55.577 53.985 28.031 1.00 95.00 600 ASP A C 1
ATOM 4478 O O . ASP A 1 600 ? -56.571 54.688 27.846 1.00 95.00 600 ASP A O 1
ATOM 4482 N N . SER A 1 601 ? -55.595 52.658 27.888 1.00 95.44 601 SER A N 1
ATOM 4483 C CA . SER A 1 601 ? -56.767 51.911 27.422 1.00 95.44 601 SER A CA 1
ATOM 4484 C C . SER A 1 601 ? -57.906 51.960 28.440 1.00 95.44 601 SER A C 1
ATOM 4486 O O . SER A 1 601 ? -59.060 52.136 28.055 1.00 95.44 601 SER A O 1
ATOM 4488 N N . LEU A 1 602 ? -57.591 51.838 29.735 1.00 96.31 602 LEU A N 1
ATOM 4489 C CA . LEU A 1 602 ? -58.589 51.839 30.803 1.00 96.31 602 LEU A CA 1
ATOM 4490 C C . LEU A 1 602 ? -59.245 53.213 30.938 1.00 96.31 602 LEU A C 1
ATOM 4492 O O . LEU A 1 602 ? -60.469 53.304 31.009 1.00 96.31 602 LEU A O 1
ATOM 4496 N N . TRP A 1 603 ? -58.452 54.286 30.913 1.00 95.19 603 TRP A N 1
ATOM 4497 C CA . TRP A 1 603 ? -58.995 55.644 30.960 1.00 95.19 603 TRP A CA 1
ATOM 4498 C C . TRP A 1 603 ? -59.779 55.997 29.694 1.00 95.19 603 TRP A C 1
ATOM 4500 O O . TRP A 1 603 ? -60.866 56.554 29.804 1.00 95.19 603 TRP A O 1
ATOM 4510 N N . GLY A 1 604 ? -59.305 55.597 28.509 1.00 93.06 604 GLY A N 1
ATOM 4511 C CA . GLY A 1 604 ? -60.042 55.797 27.255 1.00 93.06 604 GLY A CA 1
ATOM 4512 C C . GLY A 1 604 ? -61.314 54.944 27.125 1.00 93.06 604 GLY A C 1
ATOM 4513 O O . GLY A 1 604 ? -62.214 55.281 26.346 1.00 93.06 604 GLY A O 1
ATOM 4514 N N . ALA A 1 605 ? -61.414 53.831 27.859 1.00 93.81 605 ALA A N 1
ATOM 4515 C CA . ALA A 1 605 ? -62.653 53.066 28.004 1.00 93.81 605 ALA A CA 1
ATOM 4516 C C . ALA A 1 605 ? -63.616 53.753 28.979 1.00 93.81 605 ALA A C 1
ATOM 4518 O O . ALA A 1 605 ? -64.784 53.930 28.638 1.00 93.81 605 ALA A O 1
ATOM 4519 N N . ALA A 1 606 ? -63.115 54.212 30.130 1.00 93.69 606 ALA A N 1
ATOM 4520 C CA . ALA A 1 606 ? -63.907 54.929 31.126 1.00 93.69 606 ALA A CA 1
ATOM 4521 C C . ALA A 1 606 ? -64.483 56.246 30.579 1.00 93.69 606 ALA A C 1
ATOM 4523 O O . ALA A 1 606 ? -65.642 56.556 30.823 1.00 93.69 606 ALA A O 1
ATOM 4524 N N . GLU A 1 607 ? -63.708 57.008 29.805 1.00 90.88 607 GLU A N 1
ATOM 4525 C CA . GLU A 1 607 ? -64.161 58.269 29.202 1.00 90.88 607 GLU A CA 1
ATOM 4526 C C . GLU A 1 607 ? -65.244 58.054 28.137 1.00 90.88 607 GLU A C 1
ATOM 4528 O O . GLU A 1 607 ? -66.192 58.830 28.040 1.00 90.88 607 GLU A O 1
ATOM 4533 N N . ALA A 1 608 ? -65.134 56.970 27.365 1.00 89.69 608 ALA A N 1
ATOM 4534 C CA . ALA A 1 608 ? -66.119 56.618 26.348 1.00 89.69 608 ALA A CA 1
ATOM 4535 C C . ALA A 1 608 ? -67.399 55.994 26.926 1.00 89.69 608 ALA A C 1
ATOM 4537 O O . ALA A 1 608 ? -68.374 55.828 26.191 1.00 89.69 608 ALA A O 1
ATOM 4538 N N . ALA A 1 609 ? -67.403 55.626 28.209 1.00 90.88 609 ALA A N 1
ATOM 4539 C CA . ALA A 1 609 ? -68.580 55.089 28.870 1.00 90.88 609 ALA A CA 1
ATOM 4540 C C . ALA A 1 609 ? -69.609 56.204 29.155 1.00 90.88 609 ALA A C 1
ATOM 4542 O O . ALA A 1 609 ? -69.227 57.336 29.483 1.00 90.88 609 ALA A O 1
ATOM 4543 N N . PRO A 1 610 ? -70.922 55.900 29.088 1.00 88.81 610 PRO A N 1
ATOM 4544 C CA . PRO A 1 610 ? -71.968 56.826 29.512 1.00 88.81 610 PRO A CA 1
ATOM 4545 C C . PRO A 1 610 ? -71.713 57.352 30.931 1.00 88.81 610 PRO A C 1
ATOM 4547 O O . PRO A 1 610 ? -71.330 56.586 31.810 1.00 88.81 610 PRO A O 1
ATOM 4550 N N . ALA A 1 611 ? -71.980 58.641 31.176 1.00 88.06 611 ALA A N 1
ATOM 4551 C CA . ALA A 1 611 ? -71.740 59.311 32.462 1.00 88.06 611 ALA A CA 1
ATOM 4552 C C . ALA A 1 611 ? -72.137 58.509 33.730 1.00 88.06 611 ALA A C 1
ATOM 4554 O O . ALA A 1 611 ? -71.307 58.431 34.636 1.00 88.06 611 ALA A O 1
ATOM 4555 N N . PRO A 1 612 ? -73.327 57.869 33.826 1.00 87.06 612 PRO A N 1
ATOM 4556 C CA . PRO A 1 612 ? -73.697 57.096 35.021 1.00 87.06 612 PRO A CA 1
ATOM 4557 C C . PRO A 1 612 ? -72.837 55.843 35.245 1.00 87.06 612 PRO A C 1
ATOM 4559 O O . PRO A 1 612 ? -72.769 55.342 36.362 1.00 87.06 612 PRO A O 1
ATOM 4562 N N . LEU A 1 613 ? -72.161 55.352 34.205 1.00 88.94 613 LEU A N 1
ATOM 4563 C CA . LEU A 1 613 ? -71.343 54.141 34.233 1.00 88.94 613 LEU A CA 1
ATOM 4564 C C . LEU A 1 613 ? -69.847 54.432 34.415 1.00 88.94 613 LEU A C 1
ATOM 4566 O O . LEU A 1 613 ? -69.077 53.512 34.674 1.00 88.94 613 LEU A O 1
ATOM 4570 N N . GLN A 1 614 ? -69.413 55.696 34.347 1.00 90.81 614 GLN A N 1
ATOM 4571 C CA . GLN A 1 614 ? -68.002 56.057 34.549 1.00 90.81 614 GLN A CA 1
ATOM 4572 C C . GLN A 1 614 ? -67.511 55.706 35.961 1.00 90.81 614 GLN A C 1
ATOM 4574 O O . GLN A 1 614 ? -66.366 55.288 36.124 1.00 90.81 614 GLN A O 1
ATOM 4579 N N . ALA A 1 615 ? -68.390 55.809 36.964 1.00 91.25 615 ALA A N 1
ATOM 4580 C CA . ALA A 1 615 ? -68.082 55.464 38.352 1.00 91.25 615 ALA A CA 1
ATOM 4581 C C . ALA A 1 615 ? -67.753 53.971 38.542 1.00 91.25 615 ALA A C 1
ATOM 4583 O O . ALA A 1 615 ? -66.995 53.623 39.445 1.00 91.25 615 ALA A O 1
ATOM 4584 N N . ALA A 1 616 ? -68.258 53.092 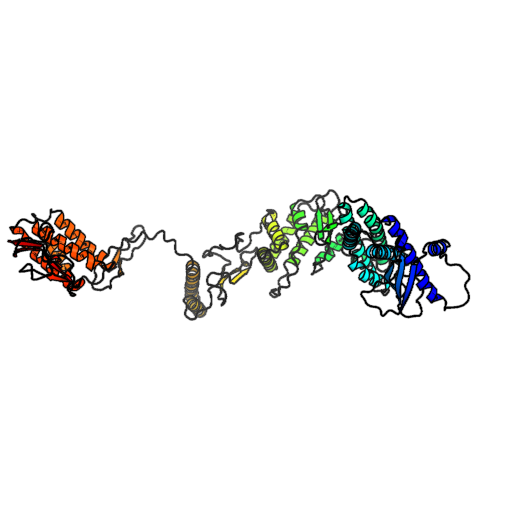37.667 1.00 92.50 616 ALA A N 1
ATOM 4585 C CA . ALA A 1 616 ? -67.968 51.661 37.727 1.00 92.50 616 ALA A CA 1
ATOM 4586 C C . ALA A 1 616 ? -66.487 51.347 37.435 1.00 92.50 616 ALA A C 1
ATOM 4588 O O . ALA A 1 616 ? -65.982 50.311 37.854 1.00 92.50 616 ALA A O 1
ATOM 4589 N N . PHE A 1 617 ? -65.761 52.247 36.757 1.00 95.50 617 PHE A N 1
ATOM 4590 C CA . PHE A 1 617 ? -64.340 52.063 36.446 1.00 95.50 617 PHE A CA 1
ATOM 4591 C C . PHE A 1 617 ? -63.400 52.415 37.608 1.00 95.50 617 PHE A C 1
ATOM 4593 O O . PHE A 1 617 ? -62.215 52.089 37.535 1.00 95.50 617 PHE A O 1
ATOM 4600 N N . GLU A 1 618 ? -63.875 53.078 38.666 1.00 95.31 618 GLU A N 1
ATOM 4601 C CA . GLU A 1 618 ? -63.010 53.566 39.751 1.00 95.31 618 GLU A CA 1
ATOM 4602 C C . GLU A 1 618 ? -62.254 52.455 40.507 1.00 95.31 618 GLU A C 1
ATOM 4604 O O . GLU A 1 618 ? -61.048 52.621 40.721 1.00 95.31 618 GLU A O 1
ATOM 4609 N N . PRO A 1 619 ? -62.855 51.290 40.830 1.00 95.69 619 PRO A N 1
ATOM 4610 C CA . PRO A 1 619 ? -62.112 50.173 41.417 1.00 95.69 619 PRO A CA 1
ATOM 4611 C C . PRO A 1 619 ? -60.973 49.690 40.506 1.00 95.69 619 PRO A C 1
ATOM 4613 O O . PRO A 1 619 ? -59.820 49.600 40.931 1.00 95.69 619 PRO A O 1
ATOM 4616 N N . ALA A 1 620 ? -61.260 49.471 39.216 1.00 96.12 620 ALA A N 1
ATOM 4617 C CA . ALA A 1 620 ? -60.259 49.044 38.238 1.00 96.12 620 ALA A CA 1
ATOM 4618 C C . ALA A 1 620 ? -59.126 50.077 38.091 1.00 96.12 620 ALA A C 1
ATOM 4620 O O . ALA A 1 620 ? -57.949 49.711 38.053 1.00 96.12 620 ALA A O 1
ATOM 4621 N N . LYS A 1 621 ? -59.451 51.378 38.070 1.00 96.69 621 LYS A N 1
ATOM 4622 C CA . LYS A 1 621 ? -58.441 52.447 38.068 1.00 96.69 621 LYS A CA 1
ATOM 4623 C C . LYS A 1 621 ? -57.551 52.347 39.305 1.00 96.69 621 LYS A C 1
ATOM 4625 O O . LYS A 1 621 ? -56.332 52.311 39.155 1.00 96.69 621 LYS A O 1
ATOM 4630 N N . GLY A 1 622 ? -58.130 52.228 40.500 1.00 95.81 622 GLY A N 1
ATOM 4631 C CA . GLY A 1 622 ? -57.386 52.103 41.758 1.00 95.81 622 GLY A CA 1
ATOM 4632 C C . GLY A 1 622 ? -56.385 50.942 41.757 1.00 95.81 622 GLY A C 1
ATOM 4633 O O . GLY A 1 622 ? -55.204 51.136 42.061 1.00 95.81 622 GLY A O 1
ATOM 4634 N N . HIS A 1 623 ? -56.818 49.754 41.332 1.00 96.88 623 HIS A N 1
ATOM 4635 C CA . HIS A 1 623 ? -55.952 48.571 41.270 1.00 96.88 623 HIS A CA 1
ATOM 4636 C C . HIS A 1 623 ? -54.850 48.695 40.207 1.00 96.88 623 HIS A C 1
ATOM 4638 O O . HIS A 1 623 ? -53.705 48.301 40.445 1.00 96.88 623 HIS A O 1
ATOM 4644 N N . LEU A 1 624 ? -55.136 49.326 39.063 1.00 96.56 624 LEU A N 1
ATOM 4645 C CA . LEU A 1 624 ? -54.114 49.595 38.049 1.00 96.56 624 LEU A CA 1
ATOM 4646 C C . LEU A 1 624 ? -53.065 50.611 38.527 1.00 96.56 624 LEU A C 1
ATOM 4648 O O . LEU A 1 624 ? -51.877 50.467 38.224 1.00 96.56 624 LEU A O 1
ATOM 4652 N N . LEU A 1 625 ? -53.461 51.611 39.318 1.00 96.12 625 LEU A N 1
ATOM 4653 C CA . LEU A 1 625 ? -52.516 52.541 39.945 1.00 96.12 625 LEU A CA 1
ATOM 4654 C C . LEU A 1 625 ? -51.602 51.830 40.953 1.00 96.12 625 LEU A C 1
ATOM 4656 O O . LEU A 1 625 ? -50.401 52.115 41.011 1.00 96.12 625 LEU A O 1
ATOM 4660 N N . GLN A 1 626 ? -52.135 50.869 41.710 1.00 95.44 626 GLN A N 1
ATOM 4661 C CA . GLN A 1 626 ? -51.337 50.030 42.606 1.00 95.44 626 GLN A CA 1
ATOM 4662 C C . GLN A 1 626 ? -50.322 49.175 41.832 1.00 95.44 626 GLN A C 1
ATOM 4664 O O . GLN A 1 626 ? -49.161 49.080 42.248 1.00 95.44 626 GLN A O 1
ATOM 4669 N N . LEU A 1 627 ? -50.718 48.627 40.681 1.00 95.06 627 LEU A N 1
ATOM 4670 C CA . LEU A 1 627 ? -49.846 47.873 39.775 1.00 95.06 627 LEU A CA 1
ATOM 4671 C C . LEU A 1 627 ? -48.710 48.756 39.216 1.00 95.06 627 LEU A C 1
ATOM 4673 O O . LEU A 1 627 ? -47.532 48.388 39.294 1.00 95.06 627 LEU A O 1
ATOM 4677 N N . LEU A 1 628 ? -49.039 49.958 38.721 1.00 95.81 628 LEU A N 1
ATOM 4678 C CA . LEU A 1 628 ? -48.068 50.954 38.240 1.00 95.81 628 LEU A CA 1
ATOM 4679 C C . LEU A 1 628 ? -47.036 51.309 39.319 1.00 95.81 628 LEU A C 1
ATOM 4681 O O . LEU A 1 628 ? -45.828 51.316 39.055 1.00 95.81 628 LEU A O 1
ATOM 4685 N N . LYS A 1 629 ? -47.496 51.551 40.550 1.00 95.19 629 LYS A N 1
ATOM 4686 C CA . LYS A 1 629 ? -46.632 51.942 41.669 1.00 95.19 629 LYS A CA 1
ATOM 4687 C C . LYS A 1 629 ? -45.738 50.805 42.144 1.00 95.19 629 LYS A C 1
ATOM 4689 O O . LYS A 1 629 ? -44.527 50.991 42.281 1.00 95.19 629 LYS A O 1
ATOM 4694 N N . SER A 1 630 ? -46.321 49.640 42.414 1.00 92.00 630 SER A N 1
ATOM 4695 C CA . SER A 1 630 ? -45.602 48.508 43.006 1.00 92.00 630 SER A CA 1
ATOM 4696 C C . SER A 1 630 ? -44.584 47.910 42.034 1.00 92.00 630 SER A C 1
ATOM 4698 O O . SER A 1 630 ? -43.422 47.706 42.405 1.00 92.00 630 SER A O 1
ATOM 4700 N N . THR A 1 631 ? -45.003 47.721 40.781 1.00 90.94 631 THR A N 1
ATOM 4701 C CA . THR A 1 631 ? -44.289 46.912 39.784 1.00 90.94 631 THR A CA 1
ATOM 4702 C C . THR A 1 631 ? -43.464 47.778 38.853 1.00 90.94 631 THR A C 1
ATOM 4704 O O . THR A 1 631 ? -42.286 47.513 38.643 1.00 90.94 631 THR A O 1
ATOM 4707 N N . CYS A 1 632 ? -44.056 48.856 38.334 1.00 93.19 632 CYS A N 1
ATOM 4708 C CA . CYS A 1 632 ? -43.407 49.693 37.323 1.00 93.19 632 CYS A CA 1
ATOM 4709 C C . CYS A 1 632 ? -42.635 50.879 37.919 1.00 93.19 632 CYS A C 1
ATOM 4711 O O . CYS A 1 632 ? -41.969 51.595 37.177 1.00 93.19 632 CYS A O 1
ATOM 4713 N N . LYS A 1 633 ? -42.720 51.105 39.241 1.00 96.56 633 LYS A N 1
ATOM 4714 C CA . LYS A 1 633 ? -42.152 52.283 39.928 1.00 96.56 633 LYS A CA 1
ATOM 4715 C C . LYS A 1 633 ? -42.616 53.597 39.284 1.00 96.56 633 LYS A C 1
ATOM 4717 O O . LYS A 1 633 ? -41.836 54.534 39.091 1.00 96.56 633 LYS A O 1
ATOM 4722 N N . MET A 1 634 ? -43.904 53.652 38.950 1.00 97.25 634 MET A N 1
ATOM 4723 C CA . MET A 1 634 ? -44.570 54.803 38.341 1.00 97.25 634 MET A CA 1
ATOM 4724 C C . MET A 1 634 ? -45.668 55.339 39.258 1.00 97.25 634 MET A C 1
ATOM 4726 O O . MET A 1 634 ? -46.339 54.581 39.953 1.00 97.25 634 MET A O 1
ATOM 4730 N N . VAL A 1 635 ? -45.859 56.652 39.260 1.00 96.44 635 VAL A N 1
ATOM 4731 C CA . VAL A 1 635 ? -46.914 57.337 40.012 1.00 96.44 635 VAL A CA 1
ATOM 4732 C C . VAL A 1 635 ? -47.689 58.255 39.083 1.00 96.44 635 VAL A C 1
ATOM 4734 O O . VAL A 1 635 ? -47.139 58.785 38.114 1.00 96.44 635 VAL A O 1
ATOM 4737 N N . VAL A 1 636 ? -48.969 58.440 39.383 1.00 97.19 636 VAL A N 1
ATOM 4738 C CA . VAL A 1 636 ? -49.786 59.425 38.682 1.00 97.19 636 VAL A CA 1
ATOM 4739 C C . VAL A 1 636 ? -49.571 60.825 39.236 1.00 97.19 636 VAL A C 1
ATOM 4741 O O . VAL A 1 636 ? -49.217 60.995 40.404 1.00 97.19 636 VAL A O 1
ATOM 4744 N N . PHE A 1 637 ? -49.778 61.824 38.387 1.00 96.94 637 PHE A N 1
ATOM 4745 C CA . PHE A 1 637 ? -49.840 63.222 38.779 1.00 96.94 637 PHE A CA 1
ATOM 4746 C C . PHE A 1 637 ? -51.068 63.898 38.166 1.00 96.94 637 PHE A C 1
ATOM 4748 O O . PHE A 1 637 ? -51.429 63.648 37.014 1.00 96.94 637 PHE A O 1
ATOM 4755 N N . GLU A 1 638 ? -51.692 64.771 38.950 1.00 96.38 638 GLU A N 1
ATOM 4756 C CA . GLU A 1 638 ? -52.869 65.544 38.561 1.00 96.38 638 GLU A CA 1
ATOM 4757 C C . GLU A 1 638 ? -52.519 67.033 38.654 1.00 96.38 638 GLU A C 1
ATOM 4759 O O . GLU A 1 638 ? -52.334 67.547 39.759 1.00 96.38 638 GLU A O 1
ATOM 4764 N N . PRO A 1 639 ? -52.335 67.726 37.518 1.00 94.94 639 PRO A N 1
ATOM 4765 C CA . PRO A 1 639 ? -52.031 69.151 37.526 1.00 94.94 639 PRO A CA 1
ATOM 4766 C C . PRO A 1 639 ? -53.267 69.969 37.926 1.00 94.94 639 PRO A C 1
ATOM 4768 O O . PRO A 1 639 ? -54.342 69.797 37.351 1.00 94.94 639 PRO A O 1
ATOM 4771 N N . ALA A 1 640 ? -53.108 70.897 38.871 1.00 92.44 640 ALA A N 1
ATOM 4772 C CA . ALA A 1 640 ? -54.130 71.886 39.219 1.00 92.44 640 ALA A CA 1
ATOM 4773 C C . ALA A 1 640 ? -53.985 73.169 38.377 1.00 92.44 640 ALA A C 1
ATOM 4775 O O . ALA A 1 640 ? -54.971 73.852 38.088 1.00 92.44 640 ALA A O 1
ATOM 4776 N N . LYS A 1 641 ? -52.757 73.497 37.957 1.00 92.56 641 LYS A N 1
ATOM 4777 C CA . LYS A 1 641 ? -52.403 74.604 37.055 1.00 92.56 641 LYS A CA 1
ATOM 4778 C C . LYS A 1 641 ? -51.442 74.122 35.968 1.00 92.56 641 LYS A C 1
ATOM 4780 O O . LYS A 1 641 ? -50.664 73.196 36.178 1.00 92.56 641 LYS A O 1
ATOM 4785 N N . LEU A 1 642 ? -51.423 74.810 34.822 1.00 90.06 642 LEU A N 1
ATOM 4786 C CA . LEU A 1 642 ? -50.487 74.498 33.728 1.00 90.06 642 LEU A CA 1
ATOM 4787 C C . LEU A 1 642 ? -49.007 74.692 34.096 1.00 90.06 642 LEU A C 1
ATOM 4789 O O . LEU A 1 642 ? -48.137 74.203 33.387 1.00 90.06 642 LEU A O 1
ATOM 4793 N N . THR A 1 643 ? -48.720 75.408 35.184 1.00 91.56 643 THR A N 1
ATOM 4794 C CA . THR A 1 643 ? -47.363 75.653 35.693 1.00 91.56 643 THR A CA 1
ATOM 4795 C C . THR A 1 643 ? -46.895 74.620 36.716 1.00 91.56 643 THR A C 1
ATOM 4797 O O . THR A 1 643 ? -45.756 74.708 37.161 1.00 91.56 643 THR A O 1
ATOM 4800 N N . ASP A 1 644 ? -47.752 73.680 37.132 1.00 92.19 644 ASP A N 1
ATOM 4801 C CA . ASP A 1 644 ? -47.405 72.706 38.179 1.00 92.19 644 ASP A CA 1
ATOM 4802 C C . ASP A 1 644 ? -46.355 71.688 37.701 1.00 92.19 644 ASP A C 1
ATOM 4804 O O . ASP A 1 644 ? -45.622 71.123 38.511 1.00 92.19 644 ASP A O 1
ATOM 4808 N N . TYR A 1 645 ? -46.274 71.469 36.385 1.00 94.12 645 TYR A N 1
ATOM 4809 C CA . TYR A 1 645 ? -45.362 70.535 35.726 1.00 94.12 645 TYR A CA 1
ATOM 4810 C C . TYR A 1 645 ? -44.800 71.157 34.436 1.00 94.12 645 TYR A C 1
ATOM 4812 O O . TYR A 1 645 ? -45.364 72.138 33.941 1.00 94.12 645 TYR A O 1
ATOM 4820 N N . PRO A 1 646 ? -43.703 70.615 33.870 1.00 95.38 646 PRO A N 1
ATOM 4821 C CA . PRO A 1 646 ? -43.182 71.075 32.585 1.00 95.38 646 PRO A CA 1
ATOM 4822 C C . PRO A 1 646 ? -44.251 71.042 31.485 1.00 95.38 646 PRO A C 1
ATOM 4824 O O . PRO A 1 646 ? -45.144 70.194 31.488 1.00 95.38 646 PRO A O 1
ATOM 4827 N N . SER A 1 647 ? -44.180 71.973 30.534 1.00 89.62 647 SER A N 1
ATOM 4828 C CA . SER A 1 647 ? -45.271 72.209 29.577 1.00 89.62 647 SER A CA 1
ATOM 4829 C C . SER A 1 647 ? -45.617 71.010 28.687 1.00 89.62 647 SER A C 1
ATOM 4831 O O . SER A 1 647 ? -46.742 70.903 28.217 1.00 89.62 647 SER A O 1
ATOM 4833 N N . GLU A 1 648 ? -44.669 70.107 28.465 1.00 94.06 648 GLU A N 1
ATOM 4834 C CA . GLU A 1 648 ? -44.819 68.878 27.687 1.00 94.06 648 GLU A CA 1
ATOM 4835 C C . GLU A 1 648 ? -45.485 67.733 28.472 1.00 94.06 648 GLU A C 1
ATOM 4837 O O . GLU A 1 648 ? -45.837 66.705 27.897 1.00 94.06 648 GLU A O 1
ATOM 4842 N N . TRP A 1 649 ? -45.698 67.910 29.779 1.00 97.25 649 TRP A N 1
ATOM 4843 C CA . TRP A 1 649 ? -46.348 66.931 30.657 1.00 97.25 649 TRP A CA 1
ATOM 4844 C C . TRP A 1 649 ? -47.868 67.063 30.670 1.00 97.25 649 TRP A C 1
ATOM 4846 O O . TRP A 1 649 ? -48.550 66.208 31.236 1.00 97.25 649 TRP A O 1
ATOM 4856 N N . ILE A 1 650 ? -48.397 68.129 30.073 1.00 96.44 650 ILE A N 1
ATOM 4857 C CA . ILE A 1 650 ? -49.817 68.461 30.072 1.00 96.44 650 ILE A CA 1
ATOM 4858 C C . ILE A 1 650 ? -50.240 68.733 28.628 1.00 96.44 650 ILE A C 1
ATOM 4860 O O . ILE A 1 650 ? -49.719 69.639 27.979 1.00 96.44 650 ILE A O 1
ATOM 4864 N N . VAL A 1 651 ? -51.197 67.957 28.127 1.00 96.44 651 VAL A N 1
ATOM 4865 C CA . VAL A 1 651 ? -51.742 68.079 26.768 1.00 96.44 651 VAL A CA 1
ATOM 4866 C C . VAL A 1 651 ? -53.260 68.256 26.809 1.00 96.44 651 VAL A C 1
ATOM 4868 O O . VAL A 1 651 ? -53.923 67.856 27.766 1.00 96.44 651 VAL A O 1
ATOM 4871 N N . GLY A 1 652 ? -53.813 68.884 25.778 1.00 94.75 652 GLY A N 1
ATOM 4872 C CA . GLY A 1 652 ? -55.248 68.958 25.538 1.00 94.75 652 GLY A CA 1
ATOM 4873 C C . GLY A 1 652 ? -55.810 67.639 24.994 1.00 94.75 652 GLY A C 1
ATOM 4874 O O . GLY A 1 652 ? -55.044 66.733 24.647 1.00 94.75 652 GLY A O 1
ATOM 4875 N N . PRO A 1 653 ? -57.144 6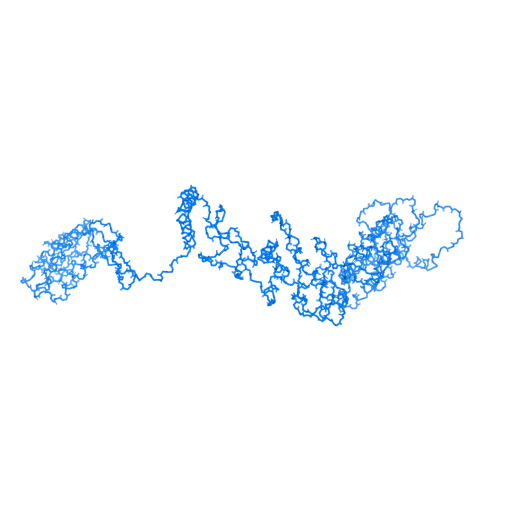7.517 24.869 1.00 93.00 653 PRO A N 1
ATOM 4876 C CA . PRO A 1 653 ? -57.797 66.317 24.335 1.00 93.00 653 PRO A CA 1
ATOM 4877 C C . PRO A 1 653 ? -57.400 66.002 22.883 1.00 93.00 653 PRO A C 1
ATOM 4879 O O . PRO A 1 653 ? -57.445 64.853 22.457 1.00 93.00 653 PRO A O 1
ATOM 4882 N N . ASP A 1 654 ? -56.971 67.016 22.127 1.00 91.50 654 ASP A N 1
ATOM 4883 C CA . ASP A 1 654 ? -56.462 66.904 20.756 1.00 91.50 654 ASP A CA 1
ATOM 4884 C C . ASP A 1 654 ? -54.971 66.515 20.682 1.00 91.50 654 ASP A C 1
ATOM 4886 O O . ASP A 1 654 ? -54.391 66.458 19.595 1.00 91.50 654 ASP A O 1
ATOM 4890 N N . GLY A 1 655 ? -54.334 66.275 21.833 1.00 92.00 655 GLY A N 1
ATOM 4891 C CA . GLY A 1 655 ? -52.910 65.968 21.957 1.00 92.00 655 GLY A CA 1
ATOM 4892 C C . GLY A 1 655 ? -51.984 67.178 21.800 1.00 92.00 655 GLY A C 1
ATOM 4893 O O . GLY A 1 655 ? -50.766 67.010 21.875 1.00 92.00 655 GLY A O 1
ATOM 4894 N N . LYS A 1 656 ? -52.516 68.391 21.593 1.00 94.06 656 LYS A N 1
ATOM 4895 C CA . LYS A 1 656 ? -51.717 69.621 21.483 1.00 94.06 656 LYS A CA 1
ATOM 4896 C C . LYS A 1 656 ? -51.536 70.284 22.843 1.00 94.06 656 LYS A C 1
ATOM 4898 O O . LYS A 1 656 ? -52.150 69.907 23.835 1.00 94.06 656 LYS A O 1
ATOM 4903 N N . ARG A 1 657 ? -50.673 71.300 22.906 1.00 91.88 657 ARG A N 1
ATOM 4904 C CA . ARG A 1 657 ? -50.505 72.110 24.117 1.00 91.88 657 ARG A CA 1
ATOM 4905 C C . ARG A 1 657 ? -51.809 72.877 24.408 1.00 91.88 657 ARG A C 1
ATOM 4907 O O . ARG A 1 657 ? -52.293 73.555 23.501 1.00 91.88 657 ARG A O 1
ATOM 4914 N N . PRO A 1 658 ? -52.358 72.813 25.634 1.00 91.56 658 PRO A N 1
ATOM 4915 C CA . PRO A 1 658 ? -53.573 73.544 25.978 1.00 91.56 658 PRO A CA 1
ATOM 4916 C C . PRO A 1 658 ? -53.344 75.062 25.905 1.00 91.56 658 PRO A C 1
ATOM 4918 O O . PRO A 1 658 ? -52.284 75.554 26.296 1.00 91.56 658 PRO A O 1
ATOM 4921 N N . SER A 1 659 ? -54.330 75.798 25.383 1.00 85.62 659 SER A N 1
ATOM 4922 C CA . SER A 1 659 ? -54.239 77.243 25.115 1.00 85.62 659 SER A CA 1
ATOM 4923 C C . SER A 1 659 ? -54.809 78.142 26.222 1.00 85.62 659 SER A C 1
ATOM 4925 O O . SER A 1 659 ? -54.611 79.352 26.157 1.00 85.62 659 SER A O 1
ATOM 4927 N N . GLY A 1 660 ? -55.523 77.585 27.208 1.00 84.50 660 GLY A N 1
ATOM 4928 C CA . GLY A 1 660 ? -56.084 78.331 28.345 1.00 84.50 660 GLY A CA 1
ATOM 4929 C C . GLY A 1 660 ? -55.100 78.480 29.509 1.00 84.50 660 GLY A C 1
ATOM 4930 O O . GLY A 1 660 ? -54.087 77.795 29.552 1.00 84.50 660 GLY A O 1
ATOM 4931 N N . ASN A 1 661 ? -55.384 79.353 30.479 1.00 80.31 661 ASN A N 1
ATOM 4932 C CA . ASN A 1 661 ? -54.496 79.570 31.640 1.00 80.31 661 ASN A CA 1
ATOM 4933 C C . ASN A 1 661 ? -54.876 78.720 32.864 1.00 80.31 661 ASN A C 1
ATOM 4935 O O . ASN A 1 661 ? -54.069 78.557 33.785 1.00 80.31 661 ASN A O 1
ATOM 4939 N N . ARG A 1 662 ? -56.102 78.184 32.895 1.00 90.25 662 ARG A N 1
ATOM 4940 C CA . ARG A 1 662 ? -56.644 77.430 34.030 1.00 90.25 662 ARG A CA 1
ATOM 4941 C C . ARG A 1 662 ? -57.122 76.057 33.580 1.00 90.25 662 ARG A C 1
ATOM 4943 O O . ARG A 1 662 ? -57.815 75.938 32.577 1.00 90.25 662 ARG A O 1
ATOM 4950 N N . ILE A 1 663 ? -56.778 75.025 34.348 1.00 94.19 663 ILE A N 1
ATOM 4951 C CA . ILE A 1 663 ? -57.298 73.672 34.137 1.00 94.19 663 ILE A CA 1
ATOM 4952 C C . ILE A 1 663 ? -58.732 73.621 34.670 1.00 94.19 663 ILE A C 1
ATOM 4954 O O . ILE A 1 663 ? -58.965 73.857 35.857 1.00 94.19 663 ILE A O 1
ATOM 4958 N N . ARG A 1 664 ? -59.683 73.328 33.780 1.00 94.94 664 ARG A N 1
ATOM 4959 C CA . ARG A 1 664 ? -61.103 73.126 34.092 1.00 94.94 664 ARG A CA 1
ATOM 4960 C C . ARG A 1 664 ? -61.352 71.721 34.624 1.00 94.94 664 ARG A C 1
ATOM 4962 O O . ARG A 1 664 ? -62.061 71.550 35.612 1.00 94.94 664 ARG A O 1
ATOM 4969 N N . LYS A 1 665 ? -60.785 70.718 33.951 1.00 94.12 665 LYS A N 1
ATOM 4970 C CA . LYS A 1 665 ? -60.984 69.300 34.262 1.00 94.12 665 LYS A CA 1
ATOM 4971 C C . LYS A 1 665 ? -59.775 68.483 33.820 1.00 94.12 665 LYS A C 1
ATOM 4973 O O . LYS A 1 665 ? -59.266 68.675 32.720 1.00 94.12 665 LYS A O 1
ATOM 4978 N N . VAL A 1 666 ? -59.345 67.540 34.654 1.00 95.06 666 VAL A N 1
ATOM 4979 C CA . VAL A 1 666 ? -58.380 66.506 34.261 1.00 95.06 666 VAL A CA 1
ATOM 4980 C C . VAL A 1 666 ? -59.173 65.333 33.684 1.00 95.06 666 VAL A C 1
ATOM 4982 O O . VAL A 1 666 ? -59.953 64.706 34.398 1.00 95.06 666 VAL A O 1
ATOM 4985 N N . LEU A 1 667 ? -59.018 65.062 32.387 1.00 93.62 667 LEU A N 1
ATOM 4986 C CA . LEU A 1 667 ? -59.663 63.925 31.716 1.00 93.62 667 LEU A CA 1
ATOM 4987 C C . LEU A 1 667 ? -58.911 62.623 32.004 1.00 93.62 667 LEU A C 1
ATOM 4989 O O . LEU A 1 667 ? -59.513 61.580 32.258 1.00 93.62 667 LEU A O 1
ATOM 4993 N N . ARG A 1 668 ? -57.578 62.701 32.026 1.00 96.25 668 ARG A N 1
ATOM 4994 C CA . ARG A 1 668 ? -56.699 61.587 32.379 1.00 96.25 668 ARG A CA 1
ATOM 4995 C C . ARG A 1 668 ? -55.482 62.106 33.143 1.00 96.25 668 ARG A C 1
ATOM 4997 O O . ARG A 1 668 ? -54.818 63.015 32.637 1.00 96.25 668 ARG A O 1
ATOM 5004 N N . PRO A 1 669 ? -55.147 61.534 34.311 1.00 97.44 669 PRO A N 1
ATOM 5005 C CA . PRO A 1 669 ? -53.937 61.910 35.020 1.00 97.44 669 PRO A CA 1
ATOM 5006 C C . PRO A 1 669 ? -52.695 61.566 34.193 1.00 97.44 669 PRO A C 1
ATOM 5008 O O . PRO A 1 669 ? -52.705 60.655 33.361 1.00 97.44 669 PRO A O 1
ATOM 5011 N N . GLY A 1 670 ? -51.612 62.302 34.417 1.00 96.88 670 GLY A N 1
ATOM 5012 C CA . GLY A 1 670 ? -50.324 61.973 33.822 1.00 96.88 670 GLY A CA 1
ATOM 5013 C C . GLY A 1 670 ? -49.644 60.853 34.600 1.00 96.88 670 GLY A C 1
ATOM 5014 O O . GLY A 1 670 ? -49.925 60.652 35.779 1.00 96.88 670 GLY A O 1
ATOM 5015 N N . VAL A 1 671 ? -48.731 60.127 33.959 1.00 97.62 671 VAL A N 1
ATOM 5016 C CA . VAL A 1 671 ? -47.925 59.074 34.591 1.00 97.62 671 VAL A CA 1
ATOM 5017 C C . VAL A 1 671 ? -46.461 59.464 34.492 1.00 97.62 671 VAL A C 1
ATOM 5019 O O . VAL A 1 671 ? -45.966 59.794 33.412 1.00 97.62 671 VAL A O 1
ATOM 5022 N N . ARG A 1 672 ? -45.748 59.392 35.612 1.00 97.06 672 ARG A N 1
ATOM 5023 C CA . ARG A 1 672 ? -44.305 59.634 35.689 1.00 97.06 672 ARG A CA 1
ATOM 5024 C C . ARG A 1 672 ? -43.611 58.524 36.464 1.00 97.06 672 ARG A C 1
ATOM 5026 O O . ARG A 1 672 ? -44.221 57.870 37.309 1.00 97.06 672 ARG A O 1
ATOM 5033 N N . THR A 1 673 ? -42.327 58.323 36.219 1.00 96.38 673 THR A N 1
ATOM 5034 C CA . THR A 1 673 ? -41.496 57.456 37.063 1.00 96.38 673 THR A CA 1
ATOM 5035 C C . THR A 1 673 ? -41.280 58.093 38.444 1.00 96.38 673 THR A C 1
ATOM 5037 O O . THR A 1 673 ? -41.451 59.305 38.627 1.00 96.38 673 THR A O 1
ATOM 5040 N N . LEU A 1 674 ? -40.853 57.299 39.433 1.00 93.50 674 LEU A N 1
ATOM 5041 C CA . LEU A 1 674 ? -40.425 57.829 40.739 1.00 93.50 674 LEU A CA 1
ATOM 5042 C C . LEU A 1 674 ? -39.244 58.811 40.627 1.00 93.50 674 LEU A C 1
ATOM 5044 O O . LEU A 1 674 ? -39.146 59.723 41.441 1.00 93.50 674 LEU A O 1
ATOM 5048 N N . SER A 1 675 ? -38.405 58.677 39.592 1.00 92.88 675 SER A N 1
ATOM 5049 C CA . SER A 1 675 ? -37.325 59.618 39.252 1.00 92.88 675 SER A CA 1
ATOM 5050 C C . SER A 1 675 ? -37.808 60.893 38.545 1.00 92.88 675 SER A C 1
ATOM 5052 O O . SER A 1 675 ? -36.988 61.667 38.061 1.00 92.88 675 SER A O 1
ATOM 5054 N N . SER A 1 676 ? -39.125 61.110 38.464 1.00 92.06 676 SER A N 1
ATOM 5055 C CA . SER A 1 676 ? -39.748 62.269 37.813 1.00 92.06 676 SER A CA 1
ATOM 5056 C C . SER A 1 676 ? -39.451 62.376 36.313 1.00 92.06 676 SER A C 1
ATOM 5058 O O . SER A 1 676 ? -39.298 63.471 35.783 1.00 92.06 676 SER A O 1
ATOM 5060 N N . SER A 1 677 ? -39.416 61.247 35.604 1.00 95.75 677 SER A N 1
ATOM 5061 C CA . SER A 1 677 ? -39.408 61.216 34.137 1.00 95.75 677 SER A CA 1
ATOM 5062 C C . SER A 1 677 ? -40.825 60.990 33.612 1.00 95.75 677 SER A C 1
ATOM 5064 O O . SER A 1 677 ? -41.551 60.139 34.132 1.00 95.75 677 SER A O 1
ATOM 5066 N N . LEU A 1 678 ? -41.226 61.743 32.588 1.00 96.25 678 LEU A N 1
ATOM 5067 C CA . LEU A 1 678 ? -42.553 61.623 31.985 1.00 96.25 678 LEU A CA 1
ATOM 5068 C C . LEU A 1 678 ? -42.714 60.273 31.272 1.00 96.25 678 LEU A C 1
ATOM 5070 O O . LEU A 1 678 ? -41.896 59.917 30.429 1.00 96.25 678 LEU A O 1
ATOM 5074 N N . VAL A 1 679 ? -43.794 59.549 31.578 1.00 96.44 679 VAL A N 1
ATOM 5075 C CA . VAL A 1 679 ? -44.193 58.317 30.870 1.00 96.44 679 VAL A CA 1
ATOM 5076 C C . VAL A 1 679 ? -45.419 58.582 29.999 1.00 96.44 679 VAL A C 1
ATOM 5078 O O . VAL A 1 679 ? -45.458 58.168 28.839 1.00 96.44 679 VAL A O 1
ATOM 5081 N N . ARG A 1 680 ? -46.422 59.281 30.542 1.00 96.94 680 ARG A N 1
ATOM 5082 C CA . ARG A 1 680 ? -47.625 59.728 29.825 1.00 96.94 680 ARG A CA 1
ATOM 5083 C C . ARG A 1 680 ? -48.006 61.139 30.273 1.00 96.94 680 ARG A C 1
ATOM 5085 O O . ARG A 1 680 ? -48.057 61.366 31.483 1.00 96.94 680 ARG A O 1
ATOM 5092 N N . PRO A 1 681 ? -48.302 62.070 29.351 1.00 97.25 681 PRO A N 1
ATOM 5093 C CA . PRO A 1 681 ? -48.804 63.384 29.727 1.00 97.25 681 PRO A CA 1
ATOM 5094 C C . PRO A 1 681 ? -50.230 63.292 30.285 1.00 97.25 681 PRO A C 1
ATOM 5096 O O . PRO A 1 681 ? -51.022 62.432 29.875 1.00 97.25 681 PRO A O 1
ATOM 5099 N N . ALA A 1 682 ? -50.541 64.196 31.214 1.00 97.19 682 ALA A N 1
ATOM 5100 C CA . ALA A 1 682 ? -51.898 64.430 31.685 1.00 97.19 682 ALA A CA 1
ATOM 5101 C C . ALA A 1 682 ? -52.726 65.045 30.552 1.00 97.19 682 ALA A C 1
ATOM 5103 O O . ALA A 1 682 ? -52.246 65.946 29.865 1.00 97.19 682 ALA A O 1
ATOM 5104 N N . ILE A 1 683 ? -53.959 64.572 30.371 1.00 96.88 683 ILE A N 1
ATOM 5105 C CA . ILE A 1 683 ? -54.907 65.147 29.412 1.00 96.88 683 ILE A CA 1
ATOM 5106 C C . ILE A 1 683 ? -55.874 66.034 30.189 1.00 96.88 683 ILE A C 1
ATOM 5108 O O . ILE A 1 683 ? -56.552 65.553 31.103 1.00 96.88 683 ILE A O 1
ATOM 5112 N N . VAL A 1 684 ? -55.934 67.317 29.838 1.00 96.31 684 VAL A N 1
ATOM 5113 C CA . VAL A 1 684 ? -56.734 68.321 30.550 1.00 96.31 684 VAL A CA 1
ATOM 5114 C C . VAL A 1 684 ? -57.581 69.156 29.599 1.00 96.31 684 VAL A C 1
ATOM 5116 O O . VAL A 1 684 ? -57.173 69.457 28.481 1.00 96.31 684 VAL A O 1
ATOM 5119 N N . GLU A 1 685 ? -58.741 69.592 30.072 1.00 94.69 685 GLU A N 1
ATOM 5120 C CA . GLU A 1 685 ? -59.521 70.664 29.454 1.00 94.69 685 GLU A CA 1
ATOM 5121 C C . GLU A 1 685 ? -59.187 71.982 30.153 1.00 94.69 685 GLU A C 1
ATOM 5123 O O . GLU A 1 685 ? -59.177 72.041 31.386 1.00 94.69 685 GLU A O 1
ATOM 5128 N N . THR A 1 686 ? -58.918 73.041 29.386 1.00 93.06 686 THR A N 1
ATOM 5129 C CA . THR A 1 686 ? -58.618 74.378 29.922 1.00 93.06 686 THR A CA 1
ATOM 5130 C C . THR A 1 686 ? -59.708 75.392 29.605 1.00 93.06 686 THR A C 1
ATOM 5132 O O . THR A 1 686 ? -60.338 75.299 28.554 1.00 93.06 686 THR A O 1
ATOM 5135 N N . GLU A 1 687 ? -59.888 76.355 30.511 1.00 86.88 687 GLU A N 1
ATOM 5136 C CA . GLU A 1 687 ? -60.718 77.563 30.341 1.00 86.88 687 GLU A CA 1
ATOM 5137 C C . GLU A 1 687 ? -59.946 78.722 29.705 1.00 86.88 687 GLU A C 1
ATOM 5139 O O . GLU A 1 687 ? -58.757 78.931 30.072 1.00 86.88 687 GLU A O 1
#

Sequence (687 aa):
MLSPGDLDAGLLAPARLLAAIASDRRCESAVDGADDAHPLSRDSLRLALAFEGFSLVSAPAQRCAADRMIPHAGPEPSGESSRLTLRVALPIPGGAPVAWDVDVGIVGNPAACSDRALAAVETVDWRIWALAHAPLAERASRQRDLVLAAANHQGWEPVKQRVLSGTTIDRGAGMVQLFDHTHRARLGLAAFLSASDDVEDQHLGGSLLDDLGAVRLVALAEAASIDPRALERCSPPRQADGTVHVGKWLRQRLAIENHGDEPVLTWVSVGSAFGMPVGDEQLDEQGRLVVTVSAGPVEEAEIACLNAPLPAASDAVGNGPGGRRLRTVIAEFQGRLIETLSKSTPNALDVELPALRSRLAGADAPAFHELIERARKGDAAAVAWLDLLTSDPRFDFRCHPPLTADRSDVKPPGSNDEYLSWGYDPEVPVGSDIAVTFALDPRRSRRVIGRGPREPGSAADLADRLVAVAAHAGERLEGPANSCRDATDRWQMLAGEPLPAERFPELELSPTFDESFPAGAFMLKRFGVRGPHGLSLEGAVSAGPAPAGFHDLRAALGELGNTPELGHTLKIGELEKRLNELAKQAVNGRLPMVVPNLFDSLWGAAEAAPAPLQAAFEPAKGHLLQLLKSTCKMVVFEPAKLTDYPSEWIVGPDGKRPSGNRIRKVLRPGVRTLSSSLVRPAIVETE

Radius of gyration: 51.74 Å; chains: 1; bounding box: 142×110×82 Å

Secondary structure (DSSP, 8-state):
---HHHHHHHTHHHHHHHHHHHHHTTTTTS-S---------HHHHHHHHH-TTEEEEEEE----TTSPEEP--S---SS--EEEEEEEEEPPTTSPPEEEEEEEEEE-SPP-S-HHHHHHHHHHHHHHHHHHH----HHHHHHHHHHHHHTTHHHHHHHHHHHHH--HHHHHHHHHHHHHHHHHHHHHHHHHHHH---HHHHHHHHHHHHHHHHHHHHHHHHHHHH-GGGGGGSSS-B-TTS-B-HHHHHHHHTT-S--TTPPEEEEE--SSPTT-B-S--EE-TTSPEEEEEE--S--HHHHHHHHSPPPPPP------TTPPPHHHHHHHHHHHHHHHHHTT-TTHHHHHHHHHHHHHHTTTHHHHHHHHHHHHTT-HHHHHHHHHHHHSTTT----BSPPPSSTT--PPPPTT-TTEEEE--SSSPTTSEEEEE-BSSTTT-EEEEE--S--TTSHHHHHHHHHHHHHHH-HHHHHHHHHHHHHHHHHHHHTTS---SBTB------EE--TTS-TT-EEEEE----STTPPPPEEEEE--SPPTTHHHHHHHHHHHHTSTTTTT-HHHHHHHHHHHTHHHHHHTT-HHHHHHHHHHHHHHHHHHS-GGGGGGGHHHHHHHHHHHHHHH-EEEE--SBTTSS-GGGEE-TTSSPP-SSBEEEEEE-EEEETT--EEEPEEEEE-